Protein AF-0000000080729603 (afdb_homodimer)

InterPro domains:
  IPR004045 Glutathione S-transferase, N-terminal [PF13417] (8-69)
  IPR036249 Thioredoxin-like superfamily [SSF52833] (5-101)
  IPR036282 Glutathione S-transferase, C-terminal domain superfamily [SSF47616] (140-220)
  IPR058268 Domain of unknown function DUF7962 [PF25907] (112-226)

Radius of gyration: 26.07 Å; Cα contacts (8 Å, |Δi|>4): 1166; chains: 2; bounding box: 54×84×60 Å

pLDDT: mean 93.25, std 9.57, range [31.29, 98.9]

Secondary structure (DSSP, 8-state):
--S--EEEEE-TT-HHHHHHHHHHHHHT---EEEE--SSS--HHHHTTT-----S-EEEEBTEEEESHHHHHHHHHT---SSPPSS--SHHHHHHHHHHHHHHHHSSHHHHHHHTS-TT-HHHH-HHHHHHHHHHHTTSPPPPPHHHHHHHHHHHHHHHHHTTTTT--SSTT--SS--HHHHHHHHHHHHHHTSTTTS-TTTSSTTTSHHHHHHHHHHHHHHHHHHHHH-PPEE--HHHHHHHHHTSPBSS----B-TT-HHHHHHT--TT-EEEEEESSTTTT--EEEEEEEEETTEEEEEEE-SSTTPPEEEEEEESTTEEEEES--TT---/-----EEEEE-TT-HHHHHHHHHHHHHT---EEEE--SSS--HHHHTTT-----S-EEEEBTEEEESHHHHHHHHHT---SSPPSS--SHHHHHHHHHHHHHHHHSSHHHHHHHTS-TT-HHHH-HHHHHHHHHHHTTSPPPPPHHHHHHHHHHHHHHHHHTTTTT--SSTT--SS--HHHHHHHHHHHHHHTSTTTS-TTTSSTTTSHHHHHHHHHHHHHHHHHHHHH-PPEE--HHHHHHHHHTSPBSS----B-TT-HHHHHHT--TT-EEEEEESSTTTT--EEEEEEEEETTEEEEEEE-SSTTPPEEEEEEESTTEEEEES--TT---

Nearest PDB structures (foldseek):
  4kf9-assembly1_A-2  TM=8.074E-01  e=7.265E-20  Ralstonia solanacearum IPO1609
  3ic8-assembly2_B  TM=8.131E-01  e=1.518E-18  Pseudomonas syringae pv. tomato
  3ic8-assembly3_D  TM=8.535E-01  e=2.522E-17  Pseudomonas syringae pv. tomato
  3ic8-assembly2_A  TM=8.068E-01  e=1.893E-17  Pseudomonas syringae pv. tomato
  3ic8-assembly3_C  TM=8.231E-01  e=3.173E-17  Pseudomonas syringae pv. tomato

Organism: Metarhizium acridum (strain CQMa 102) (NCBI:txid655827)

Foldseek 3Di:
DDDQQKEKEEADLDLLSVLLVLQCLLLLPAHAYAYADPFDDGVLCLQQVAQQDDDIWMGRFLEIEDDSVVVLVCVQPDDDPGHAQQDPDPVRNVLLVVLLCCCPPVCLLLLLVQLADCPPPQNPDPRNVVRQCQQQPPPDDGDHNVVSLVVNLVLLVVCLCPQCVVPALESVNDPAHGSSLSSHCSSVLSQVPHPRSHDPVCDHCVNRVRSVSNSVSSVVSSVVSCVVSDDHHYDYSVVVLCSRQVGDDPDDFEAADCPDPVCVVQVDDQQFWKWKHFDGGSRVTIGIFTWGYDDDQKTKGWGFNDDPPTDIGIYIYGPVRMDMHTDDPDPNDD/DDDQQKEKEEADLDLLSVLLVLQCLLLLPAHAYAYADPFDDGVLCLQQVAQQDDDIWMGRFLEIEDDSVVVLVCVQPDDDPGHAQQDPDPVRNVLLVVLLCCCPPVCLLLLLVQLADCPPPQNPDPRNVVRVCQQQPPPDDGDHNVVSLVVNLVLLVVCLCPQCVVPALESVNDPAHGSSLSSHCSSVLSQVPHPRSHDPVCDDCVNRVRSVSNSVSSVVSSVVSCVVSDDHHYDYSVVSLCSRQVGDDPDDFEAADCPDPVCVVQVDDQQFWKWKHFDGGSRVTIGIFTWGYDDDQKTKGWGFNDDPPTDIGIYIYGPVRMDMHTDDPDPNDD

Solvent-accessible surface area (backbone atoms only — not comparable to full-atom values): 35857 Å² total; per-residue (Å²): 137,82,75,81,42,27,39,39,37,30,41,88,85,38,58,58,28,44,48,54,50,50,50,33,40,72,50,61,52,78,40,30,31,30,80,44,68,98,48,81,75,54,67,54,52,37,67,52,29,45,48,59,70,74,64,31,35,40,26,42,27,24,30,33,32,35,52,64,72,46,41,52,53,51,60,58,67,48,93,62,93,57,64,60,53,59,68,85,48,36,64,56,39,39,52,32,51,41,36,37,41,43,38,73,54,44,48,46,46,59,32,53,61,42,31,55,50,72,78,39,67,67,63,63,31,64,69,45,46,54,43,49,50,54,30,40,57,86,53,78,77,68,62,54,50,46,56,23,51,52,54,52,47,52,53,51,49,49,42,39,65,14,50,34,49,84,66,54,79,26,65,83,68,48,98,56,82,33,43,49,40,51,39,55,39,41,63,56,50,51,42,73,68,37,86,74,36,55,59,62,92,76,37,44,55,87,71,40,44,55,51,45,50,39,50,52,51,49,52,50,52,50,53,53,29,37,68,72,69,50,80,62,51,77,40,51,48,66,57,48,48,52,54,24,69,72,38,57,66,66,65,79,86,56,56,57,41,72,78,37,54,49,32,53,75,62,66,64,51,74,61,37,50,28,22,41,29,40,70,59,65,34,42,84,32,48,30,63,27,32,31,50,21,38,50,93,63,37,38,30,27,35,19,50,21,89,62,90,88,55,66,66,32,39,38,36,34,44,41,79,66,38,47,78,41,73,35,73,56,93,78,64,74,130,135,82,76,82,40,28,40,40,35,30,42,88,84,38,58,59,28,44,48,55,51,50,50,33,39,71,48,62,51,78,40,30,32,30,80,43,68,95,46,84,76,55,67,52,52,37,65,51,29,44,47,59,70,73,65,31,36,38,26,41,27,24,30,33,32,35,53,64,73,44,42,52,54,51,59,59,65,49,93,60,91,56,64,62,51,61,67,86,47,36,63,57,41,40,50,32,50,41,34,37,40,42,39,72,53,45,48,45,45,60,31,52,63,42,32,55,49,73,78,38,68,66,63,64,32,64,70,46,45,52,43,50,51,55,32,40,56,88,53,77,76,70,61,56,49,46,58,22,50,54,55,53,47,52,53,52,48,47,42,40,65,13,50,34,49,84,67,54,78,26,66,82,69,48,98,55,84,34,42,48,40,51,40,56,40,42,62,56,51,52,43,74,66,37,87,74,36,54,57,62,92,75,37,43,54,86,72,40,43,56,51,46,52,37,50,50,51,49,52,49,52,52,51,54,29,38,68,72,70,50,79,62,50,77,43,52,47,67,54,47,49,51,56,26,70,71,37,58,65,66,66,80,88,55,56,56,41,71,80,38,53,51,32,53,75,62,66,63,49,73,64,38,49,27,23,43,29,39,69,58,64,33,41,84,31,49,30,61,27,33,32,51,22,38,49,93,63,36,36,30,26,36,19,51,20,88,62,89,87,55,65,66,31,39,38,37,33,44,42,78,66,37,46,79,40,75,35,74,55,95,79,64,76,131

Structure (mmCIF, N/CA/C/O backbone):
data_AF-0000000080729603-model_v1
#
loop_
_entity.id
_entity.type
_entity.pdbx_description
1 polymer 'GST N-terminal domain-containing protein'
#
loop_
_atom_site.group_PDB
_atom_site.id
_atom_site.type_symbol
_atom_site.label_atom_id
_atom_site.label_alt_id
_atom_site.label_comp_id
_atom_site.label_asym_id
_atom_site.label_entity_id
_atom_site.label_seq_id
_atom_site.pdbx_PDB_ins_code
_atom_site.Cartn_x
_atom_site.Cartn_y
_atom_site.Cartn_z
_atom_site.occupancy
_atom_site.B_iso_or_equiv
_atom_site.auth_seq_id
_atom_site.auth_comp_id
_atom_site.auth_asym_id
_atom_site.auth_atom_id
_atom_site.pdbx_PDB_model_num
ATOM 1 N N . MET A 1 1 ? 1.158 27.323 30.152 1 31.49 1 MET A N 1
ATOM 2 C CA . MET A 1 1 ? 1.109 26.627 28.869 1 31.49 1 MET A CA 1
ATOM 3 C C . MET A 1 1 ? 0.514 27.521 27.787 1 31.49 1 MET A C 1
ATOM 5 O O . MET A 1 1 ? -0.676 27.84 27.824 1 31.49 1 MET A O 1
ATOM 9 N N . ALA A 1 2 ? 1.178 28.352 27.154 1 41.44 2 ALA A N 1
ATOM 10 C CA . ALA A 1 2 ? 1.032 29.598 26.407 1 41.44 2 ALA A CA 1
ATOM 11 C C . ALA A 1 2 ? -0.016 29.458 25.306 1 41.44 2 ALA A C 1
ATOM 13 O O . ALA A 1 2 ? -0.44 28.346 24.982 1 41.44 2 ALA A O 1
ATOM 14 N N . SER A 1 3 ? -0.148 30.481 24.183 1 47.56 3 SER A N 1
ATOM 15 C CA . SER A 1 3 ? -0.899 31.017 23.052 1 47.56 3 SER A CA 1
ATOM 16 C C . SER A 1 3 ? -1.2 29.931 22.024 1 47.56 3 SER A C 1
ATOM 18 O O . SER A 1 3 ? -0.451 28.959 21.902 1 47.56 3 SER A O 1
ATOM 20 N N . GLU A 1 4 ? -2.523 29.686 21.801 1 61.17 4 GLU A N 1
ATOM 21 C CA . GLU A 1 4 ? -3.11 28.908 20.715 1 61.17 4 GLU A CA 1
ATOM 22 C C . GLU A 1 4 ? -2.237 28.959 19.464 1 61.17 4 GLU A C 1
ATOM 24 O O . GLU A 1 4 ? -2.506 29.734 18.544 1 61.17 4 GLU A O 1
ATOM 29 N N . ASN A 1 5 ? -1.117 28.3 19.575 1 87.98 5 ASN A N 1
ATOM 30 C CA . ASN A 1 5 ? -0.114 28.392 18.519 1 87.98 5 ASN A CA 1
ATOM 31 C C . ASN A 1 5 ? -0.287 27.283 17.485 1 87.98 5 ASN A C 1
ATOM 33 O O . ASN A 1 5 ? 0.556 27.116 16.601 1 87.98 5 ASN A O 1
ATOM 37 N N . ILE A 1 6 ? -1.396 26.561 17.679 1 97.47 6 ILE A N 1
ATOM 38 C CA . ILE A 1 6 ? -1.694 25.498 16.725 1 97.47 6 ILE A CA 1
ATOM 39 C C . ILE A 1 6 ? -3.014 25.796 16.017 1 97.47 6 ILE A C 1
ATOM 41 O O . ILE A 1 6 ? -4.044 25.991 16.666 1 97.47 6 ILE A O 1
ATOM 45 N N . ILE A 1 7 ? -2.998 25.93 14.732 1 98.43 7 ILE A N 1
ATOM 46 C CA . ILE A 1 7 ? -4.186 26.218 13.936 1 98.43 7 ILE A CA 1
ATOM 47 C C . ILE A 1 7 ? -4.376 25.131 12.88 1 98.43 7 ILE A C 1
ATOM 49 O O . ILE A 1 7 ? -3.455 24.832 12.116 1 98.43 7 ILE A O 1
ATOM 53 N N . LEU A 1 8 ? -5.508 24.528 12.867 1 98.49 8 LEU A N 1
ATOM 54 C CA . LEU A 1 8 ? -5.872 23.497 11.901 1 98.49 8 LEU A CA 1
ATOM 55 C C . LEU A 1 8 ? -6.816 24.053 10.841 1 98.49 8 LEU A C 1
ATOM 57 O O . LEU A 1 8 ? -7.935 24.466 11.155 1 98.49 8 LEU A O 1
ATOM 61 N N . TYR A 1 9 ? -6.386 24.181 9.567 1 98.76 9 TYR A N 1
ATOM 62 C CA . TYR A 1 9 ? -7.227 24.532 8.429 1 98.76 9 TYR A CA 1
ATOM 63 C C . TYR A 1 9 ? -7.956 23.306 7.89 1 98.76 9 TYR A C 1
ATOM 65 O O . TYR A 1 9 ? -7.324 22.354 7.427 1 98.76 9 TYR A O 1
ATOM 73 N N . HIS A 1 10 ? -9.285 23.293 7.973 1 98.3 10 HIS A N 1
ATOM 74 C CA . HIS A 1 10 ? -9.998 22.108 7.509 1 98.3 10 HIS A CA 1
ATOM 75 C C . HIS A 1 10 ? -11.485 22.394 7.329 1 98.3 10 HIS A C 1
ATOM 77 O O . HIS A 1 10 ? -11.933 23.524 7.535 1 98.3 10 HIS A O 1
ATOM 83 N N . TYR A 1 11 ? -12.228 21.439 6.787 1 95.43 11 TYR A N 1
ATOM 84 C CA . TYR A 1 11 ? -13.684 21.394 6.861 1 95.43 11 TYR A CA 1
ATOM 85 C C . TYR A 1 11 ? -14.156 20.117 7.546 1 95.43 11 TYR A C 1
ATOM 87 O O . TYR A 1 11 ? -13.471 19.092 7.503 1 95.43 11 TYR A O 1
ATOM 95 N N . SER A 1 12 ? -15.211 20.143 8.141 1 88.74 12 SER A N 1
ATOM 96 C CA . SER A 1 12 ? -15.596 19.207 9.192 1 88.74 12 SER A CA 1
ATOM 97 C C . SER A 1 12 ? -15.759 17.794 8.641 1 88.74 12 SER A C 1
ATOM 99 O O . SER A 1 12 ? -15.514 16.814 9.348 1 88.74 12 SER A O 1
ATOM 101 N N . TYR A 1 13 ? -16.176 17.603 7.45 1 89.6 13 TYR A N 1
ATOM 102 C CA . TYR A 1 13 ? -16.462 16.25 6.988 1 89.6 13 TYR A CA 1
ATOM 103 C C . TYR A 1 13 ? -15.289 15.685 6.196 1 89.6 13 TYR A C 1
ATOM 105 O O . TYR A 1 13 ? -15.412 14.639 5.553 1 89.6 13 TYR A O 1
ATOM 113 N N . SER A 1 14 ? -14.179 16.408 6.217 1 94.16 14 SER A N 1
ATOM 114 C CA . SER A 1 14 ? -12.966 15.855 5.624 1 94.16 14 SER A CA 1
ATOM 115 C C . SER A 1 14 ? -12.458 14.657 6.42 1 94.16 14 SER A C 1
ATOM 117 O O . SER A 1 14 ? -12.122 14.785 7.599 1 94.16 14 SER A O 1
ATOM 119 N N . PRO A 1 15 ? -12.349 13.505 5.796 1 95.4 15 PRO A N 1
ATOM 120 C CA . PRO A 1 15 ? -11.858 12.346 6.545 1 95.4 15 PRO A CA 1
ATOM 121 C C . PRO A 1 15 ? -10.4 12.494 6.972 1 95.4 15 PRO A C 1
ATOM 123 O O . PRO A 1 15 ? -10.028 12.07 8.069 1 95.4 15 PRO A O 1
ATOM 126 N N . TYR A 1 16 ? -9.585 13.15 6.142 1 97.41 16 TYR A N 1
ATOM 127 C CA . TYR A 1 16 ? -8.191 13.379 6.506 1 97.41 16 TYR A CA 1
ATOM 128 C C . TYR A 1 16 ? -8.085 14.365 7.664 1 97.41 16 TYR A C 1
ATOM 130 O O . T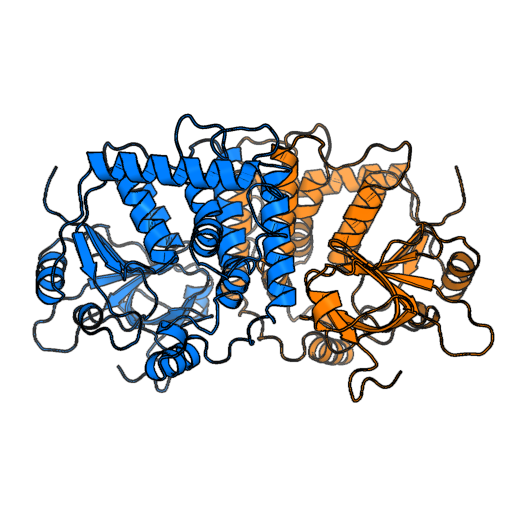YR A 1 16 ? -7.203 14.238 8.517 1 97.41 16 TYR A O 1
ATOM 138 N N . ALA A 1 17 ? -8.926 15.342 7.663 1 97.91 17 ALA A N 1
ATOM 139 C CA . ALA A 1 17 ? -8.909 16.318 8.749 1 97.91 17 ALA A CA 1
ATOM 140 C C . ALA A 1 17 ? -9.292 15.669 10.076 1 97.91 17 ALA A C 1
ATOM 142 O O . ALA A 1 17 ? -8.736 16.007 11.124 1 97.91 17 ALA A O 1
ATOM 143 N N . ARG A 1 18 ? -10.245 14.739 10.058 1 96.93 18 ARG A N 1
ATOM 144 C CA . ARG A 1 18 ? -10.666 14.046 11.271 1 96.93 18 ARG A CA 1
ATOM 145 C C . ARG A 1 18 ? -9.503 13.284 11.898 1 96.93 18 ARG A C 1
ATOM 147 O O . ARG A 1 18 ? -9.379 13.23 13.123 1 96.93 18 ARG A O 1
ATOM 154 N N . ARG A 1 19 ? -8.763 12.7 11.037 1 97.54 19 ARG A N 1
ATOM 155 C CA . ARG A 1 19 ? -7.582 11.959 11.47 1 97.54 19 ARG A CA 1
ATOM 156 C C . ARG A 1 19 ? -6.714 12.806 12.395 1 97.54 19 ARG A C 1
ATOM 158 O O . ARG A 1 19 ? -6.352 12.367 13.489 1 97.54 19 ARG A O 1
ATOM 165 N N . VAL A 1 20 ? -6.438 14.069 12.041 1 98.31 20 VAL A N 1
ATOM 166 C CA . VAL A 1 20 ? -5.57 14.965 12.797 1 98.31 20 VAL A CA 1
ATOM 167 C C . VAL A 1 20 ? -6.333 15.545 13.985 1 98.31 20 VAL A C 1
ATOM 169 O O . VAL A 1 20 ? -5.796 15.637 15.091 1 98.31 20 VAL A O 1
ATOM 172 N N . ALA A 1 21 ? -7.573 15.882 13.764 1 97.66 21 ALA A N 1
ATOM 173 C CA . ALA A 1 21 ? -8.397 16.42 14.843 1 97.66 21 ALA A CA 1
ATOM 174 C C . ALA A 1 21 ? -8.561 15.401 15.967 1 97.66 21 ALA A C 1
ATOM 176 O O . ALA A 1 21 ? -8.518 15.757 17.147 1 97.66 21 ALA A O 1
ATOM 177 N N . TRP A 1 22 ? -8.817 14.122 15.615 1 97.98 22 TRP A N 1
ATOM 178 C CA . TRP A 1 22 ? -8.929 13.067 16.617 1 97.98 22 TRP A CA 1
ATOM 179 C C . TRP A 1 22 ? -7.645 12.95 17.431 1 97.98 22 TRP A C 1
ATOM 181 O O . TRP A 1 22 ? -7.69 12.764 18.65 1 97.98 22 TRP A O 1
ATOM 191 N N . TYR A 1 23 ? -6.474 13.014 16.77 1 98.29 23 TYR A N 1
ATOM 192 C CA . TYR A 1 23 ? -5.205 12.94 17.485 1 98.29 23 TYR A CA 1
ATOM 193 C C . TYR A 1 23 ? -5.088 14.065 18.506 1 98.29 23 TYR A C 1
ATOM 195 O O . TYR A 1 23 ? -4.757 13.824 19.67 1 98.29 23 TYR A O 1
ATOM 203 N N . LEU A 1 24 ? -5.357 15.285 18.038 1 97.35 24 LEU A N 1
ATOM 204 C CA . LEU A 1 24 ? -5.27 16.448 18.915 1 97.35 24 LEU A CA 1
ATOM 205 C C . LEU A 1 24 ? -6.214 16.304 20.103 1 97.35 24 LEU A C 1
ATOM 207 O O . LEU A 1 24 ? -5.828 16.57 21.244 1 97.35 24 LEU A O 1
ATOM 211 N N . THR A 1 25 ? -7.391 15.839 19.827 1 97.09 25 THR A N 1
ATOM 212 C CA . THR A 1 25 ? -8.428 15.709 20.845 1 97.09 25 THR A CA 1
ATOM 213 C C . THR A 1 25 ? -8.061 14.626 21.855 1 97.09 25 THR A C 1
ATOM 215 O O . THR A 1 25 ? -8.118 14.853 23.065 1 97.09 25 THR A O 1
ATOM 218 N N . LEU A 1 26 ? -7.684 13.47 21.4 1 97.55 26 LEU A N 1
ATOM 219 C CA . LEU A 1 26 ? -7.365 12.351 22.279 1 97.55 26 LEU A CA 1
ATOM 220 C C . LEU A 1 26 ? -6.136 12.66 23.128 1 97.55 26 LEU A C 1
ATOM 222 O O . LEU A 1 26 ? -6.061 12.254 24.29 1 97.55 26 LEU A O 1
ATOM 226 N N . ARG A 1 27 ? -5.138 13.345 22.474 1 96.33 27 ARG A N 1
ATOM 227 C CA . ARG A 1 27 ? -3.921 13.683 23.204 1 96.33 27 ARG A CA 1
ATOM 228 C C . ARG A 1 27 ? -4.153 14.865 24.139 1 96.33 27 ARG A C 1
ATOM 230 O O . ARG A 1 27 ? -3.346 15.123 25.035 1 96.33 27 ARG A O 1
ATOM 237 N N . GLY A 1 28 ? -5.198 15.676 23.89 1 94.77 28 GLY A N 1
ATOM 238 C CA . GLY A 1 28 ? -5.557 16.811 24.725 1 94.77 28 GLY A CA 1
ATOM 239 C C . GLY A 1 28 ? -4.802 18.077 24.369 1 94.77 28 GLY A C 1
ATOM 240 O O . GLY A 1 28 ? -4.56 18.925 25.231 1 94.77 28 GLY A O 1
ATOM 241 N N . ILE A 1 29 ? -4.404 18.176 23.15 1 95.25 29 ILE A N 1
ATOM 242 C CA . ILE A 1 29 ? -3.663 19.349 22.699 1 95.25 29 ILE A CA 1
ATOM 243 C C . ILE A 1 29 ? -4.639 20.432 22.244 1 95.25 29 ILE A C 1
ATOM 245 O O . ILE A 1 29 ? -5.401 20.232 21.295 1 95.25 29 ILE A O 1
ATOM 249 N N . PRO A 1 30 ? -4.637 21.523 22.873 1 94.41 30 PRO A N 1
ATOM 250 C CA . PRO A 1 30 ? -5.509 22.611 22.424 1 94.41 30 PRO A CA 1
ATOM 251 C C . PRO A 1 30 ? -5.111 23.159 21.056 1 94.41 30 PRO A C 1
ATOM 253 O O . PRO A 1 30 ? -3.92 23.256 20.748 1 94.41 30 PRO A O 1
ATOM 256 N N . TYR A 1 31 ? -6.077 23.491 20.281 1 96.23 31 TYR A N 1
ATOM 257 C CA . TYR A 1 31 ? -5.838 24.083 18.969 1 96.23 31 TYR A CA 1
ATOM 258 C C . TYR A 1 31 ? -7.011 24.957 18.543 1 96.23 31 TYR A C 1
ATOM 260 O O . TYR A 1 31 ? -8.109 24.844 19.093 1 96.23 31 TYR A O 1
ATOM 268 N N . ALA A 1 32 ? -6.767 25.89 17.642 1 97.35 32 ALA A N 1
ATOM 269 C CA . ALA A 1 32 ? -7.82 26.626 16.947 1 97.35 32 ALA A CA 1
ATOM 270 C C . ALA A 1 32 ? -8.072 26.044 15.559 1 97.35 32 ALA A C 1
ATOM 272 O O . ALA A 1 32 ? -7.247 25.291 15.036 1 97.35 32 ALA A O 1
ATOM 273 N N . GLN A 1 33 ? -9.23 26.281 15.06 1 97.54 33 GLN A N 1
ATOM 274 C CA . GLN A 1 33 ? -9.546 25.8 13.719 1 97.54 33 GLN A CA 1
ATOM 275 C C . GLN A 1 33 ? -9.905 26.956 12.79 1 97.54 33 GLN A C 1
ATOM 277 O O . GLN A 1 33 ? -10.5 27.946 13.224 1 97.54 33 GLN A O 1
ATOM 282 N N . CYS A 1 34 ? -9.494 26.918 11.607 1 98.38 34 CYS A N 1
ATOM 283 C CA . CYS A 1 34 ? -9.897 27.804 10.52 1 98.38 34 CYS A CA 1
ATOM 284 C C . CYS A 1 34 ? -10.671 27.039 9.453 1 98.38 34 CYS A C 1
ATOM 286 O O . CYS A 1 34 ? -10.085 26.283 8.677 1 98.38 34 CYS A O 1
ATOM 288 N N . ALA A 1 35 ? -11.98 27.226 9.418 1 97.94 35 ALA A N 1
ATOM 289 C CA . ALA A 1 35 ? -12.859 26.499 8.505 1 97.94 35 ALA A CA 1
ATOM 290 C C . ALA A 1 35 ? -12.565 26.865 7.053 1 97.94 35 ALA A C 1
ATOM 292 O O . ALA A 1 35 ? -12.382 28.04 6.727 1 97.94 35 ALA A O 1
ATOM 293 N N . GLN A 1 36 ? -12.446 25.856 6.224 1 97.82 36 GLN A N 1
ATOM 294 C CA . GLN A 1 36 ? -12.175 26.018 4.799 1 97.82 36 GLN A CA 1
ATOM 295 C C . GLN A 1 36 ? -13.308 25.441 3.955 1 97.82 36 GLN A C 1
ATOM 297 O O . GLN A 1 36 ? -14.012 24.529 4.391 1 97.82 36 GLN A O 1
ATOM 302 N N . PRO A 1 37 ? -13.506 26.036 2.759 1 94.85 37 PRO A N 1
ATOM 303 C CA . PRO A 1 37 ? -14.415 25.354 1.835 1 94.85 37 PRO A CA 1
ATOM 304 C C . PRO A 1 37 ? -13.854 24.027 1.329 1 94.85 37 PRO A C 1
ATOM 306 O O . PRO A 1 37 ? -12.636 23.868 1.218 1 94.85 37 PRO A O 1
ATOM 309 N N . PRO A 1 38 ? -14.746 23.121 0.954 1 92.77 38 PRO A N 1
ATOM 310 C CA . PRO A 1 38 ? -14.286 21.835 0.423 1 92.77 38 PRO A CA 1
ATOM 311 C C . PRO A 1 38 ? -13.745 21.945 -1.001 1 92.77 38 PRO A C 1
ATOM 313 O O . PRO A 1 38 ? -13.091 21.02 -1.489 1 92.77 38 PRO A O 1
ATOM 316 N N . THR A 1 39 ? -14.033 23.06 -1.672 1 93.4 39 THR A N 1
ATOM 317 C CA . THR A 1 39 ? -13.59 23.29 -3.043 1 93.4 39 THR A CA 1
ATOM 318 C C . THR A 1 39 ? -12.662 24.499 -3.116 1 93.4 39 THR A C 1
ATOM 320 O O . THR A 1 39 ? -12.64 25.328 -2.204 1 93.4 39 THR A O 1
ATOM 323 N N . MET A 1 40 ? -11.864 24.504 -4.162 1 92.47 40 MET A N 1
ATOM 324 C CA . MET A 1 40 ? -11.062 25.69 -4.445 1 92.47 40 MET A CA 1
ATOM 325 C C . MET A 1 40 ? -11.936 26.825 -4.969 1 92.47 40 MET A C 1
ATOM 327 O O . MET A 1 40 ? -12.981 26.581 -5.574 1 92.47 40 MET A O 1
ATOM 331 N N . PRO A 1 41 ? -11.557 27.982 -4.696 1 93.96 41 PRO A N 1
ATOM 332 C CA . PRO A 1 41 ? -10.332 28.474 -4.061 1 93.96 41 PRO A CA 1
ATOM 333 C C . PRO A 1 41 ? -10.426 28.498 -2.537 1 93.96 41 PRO A C 1
ATOM 335 O O . PRO A 1 41 ? -11.52 28.373 -1.981 1 93.96 41 PRO A O 1
ATOM 338 N N . ARG A 1 42 ? -9.306 28.617 -1.898 1 95.17 42 ARG A N 1
ATOM 339 C CA . ARG A 1 42 ? -9.185 28.787 -0.454 1 95.17 42 ARG A CA 1
ATOM 340 C C . ARG A 1 42 ? -8.359 30.023 -0.115 1 95.17 42 ARG A C 1
ATOM 342 O O . ARG A 1 42 ? -7.174 29.914 0.21 1 95.17 42 ARG A O 1
ATOM 349 N N . PRO A 1 43 ? -9.035 31.102 -0.062 1 95.91 43 PRO A N 1
ATOM 350 C CA . PRO A 1 43 ? -8.336 32.374 0.141 1 95.91 43 PRO A CA 1
ATOM 351 C C . PRO A 1 43 ? -7.601 32.436 1.478 1 95.91 43 PRO A C 1
ATOM 353 O O . PRO A 1 43 ? -6.556 33.083 1.583 1 95.91 43 PRO A O 1
ATOM 356 N N . ASP A 1 44 ? -8.127 31.819 2.485 1 97.16 44 ASP A N 1
ATOM 357 C CA . ASP A 1 44 ? -7.496 31.835 3.802 1 97.16 44 ASP A CA 1
ATOM 358 C C . ASP A 1 44 ? -6.105 31.208 3.752 1 97.16 44 ASP A C 1
ATOM 360 O O . ASP A 1 44 ? -5.18 31.683 4.414 1 97.16 44 ASP A O 1
ATOM 364 N N . VAL A 1 45 ? -5.964 30.156 3.015 1 96.51 45 VAL A N 1
ATOM 365 C CA . VAL A 1 45 ? -4.678 29.48 2.87 1 96.51 45 VAL A CA 1
ATOM 366 C C . VAL A 1 45 ? -3.75 30.318 1.994 1 96.51 45 VAL A C 1
ATOM 368 O O . VAL A 1 45 ? -2.552 30.421 2.27 1 96.51 45 VAL A O 1
ATOM 371 N N . ALA A 1 46 ? -4.322 30.922 1.007 1 95 46 ALA A N 1
ATOM 372 C CA . ALA A 1 46 ? -3.57 31.757 0.074 1 95 46 ALA A CA 1
ATOM 373 C C . ALA A 1 46 ? -2.942 32.95 0.789 1 95 46 ALA A C 1
ATOM 375 O O . ALA A 1 46 ? -1.915 33.474 0.351 1 95 46 ALA A O 1
ATOM 376 N N . ARG A 1 47 ? -3.512 33.378 1.896 1 94.59 47 ARG A N 1
ATOM 377 C CA . ARG A 1 47 ? -2.978 34.479 2.691 1 94.59 47 ARG A CA 1
ATOM 378 C C . ARG A 1 47 ? -1.572 34.162 3.191 1 94.59 47 ARG A C 1
ATOM 380 O O . ARG A 1 47 ? -0.801 35.069 3.507 1 94.59 47 ARG A O 1
ATOM 387 N N . LEU A 1 48 ? -1.297 32.89 3.257 1 95.99 48 LEU A N 1
ATOM 388 C CA . LEU A 1 48 ? 0.016 32.461 3.727 1 95.99 48 LEU A CA 1
ATOM 389 C C . LEU A 1 48 ? 0.955 32.202 2.553 1 95.99 48 LEU A C 1
ATOM 391 O O . LEU A 1 48 ? 2.072 31.716 2.742 1 95.99 48 LEU A O 1
ATOM 395 N N . GLY A 1 49 ? 0.488 32.445 1.319 1 95.71 49 GLY A N 1
ATOM 396 C CA . GLY A 1 49 ? 1.284 32.196 0.128 1 95.71 49 GLY A CA 1
ATOM 397 C C . GLY A 1 49 ? 1.34 30.73 -0.256 1 95.71 49 GLY A C 1
ATOM 398 O O . GLY A 1 49 ? 2.293 30.288 -0.901 1 95.71 49 GLY A O 1
ATOM 399 N N . ILE A 1 50 ? 0.406 29.988 0.16 1 96.8 50 ILE A N 1
ATOM 400 C CA . ILE A 1 50 ? 0.399 28.55 -0.084 1 96.8 50 ILE A CA 1
ATOM 401 C C . ILE A 1 50 ? -0.654 28.21 -1.136 1 96.8 50 ILE A C 1
ATOM 403 O O . ILE A 1 50 ? -1.821 28.585 -1 1 96.8 50 ILE A O 1
ATOM 407 N N . GLY A 1 51 ? -0.202 27.524 -2.209 1 94.36 51 GLY A N 1
ATOM 408 C CA . GLY A 1 51 ? -1.076 27.097 -3.289 1 94.36 51 GLY A CA 1
ATOM 409 C C . GLY A 1 51 ? -1.532 25.657 -3.155 1 94.36 51 GLY A C 1
ATOM 410 O O . GLY A 1 51 ? -2.477 25.234 -3.825 1 94.36 51 GLY A O 1
ATOM 411 N N . TYR A 1 52 ? -0.894 24.91 -2.314 1 95 52 TYR A N 1
ATOM 412 C CA . TYR A 1 52 ? -1.257 23.535 -1.99 1 95 52 TYR A CA 1
ATOM 413 C C . TYR A 1 52 ? -2.752 23.415 -1.719 1 95 52 TYR A C 1
ATOM 415 O O . TYR A 1 52 ? -3.33 24.245 -1.013 1 95 52 TYR A O 1
ATOM 423 N N . ARG A 1 53 ? -3.402 22.396 -2.238 1 95.18 53 ARG A N 1
ATOM 424 C CA . ARG A 1 53 ? -4.859 22.447 -2.181 1 95.18 53 ARG A CA 1
ATOM 425 C C . ARG A 1 53 ? -5.409 21.374 -1.248 1 95.18 53 ARG A C 1
ATOM 427 O O . ARG A 1 53 ? -6.596 21.381 -0.916 1 95.18 53 ARG A O 1
ATOM 434 N N . ARG A 1 54 ? -4.581 20.402 -0.833 1 96.08 54 ARG A N 1
ATOM 435 C CA . ARG A 1 54 ? -5.113 19.346 0.022 1 96.08 54 ARG A CA 1
ATOM 436 C C . ARG A 1 54 ? -5.352 19.856 1.439 1 96.08 54 ARG A C 1
ATOM 438 O O . ARG A 1 54 ? -4.717 20.82 1.873 1 96.08 54 ARG A O 1
ATOM 445 N N . ILE A 1 55 ? -6.257 19.297 2.094 1 96.09 55 ILE A N 1
ATOM 446 C CA . ILE A 1 55 ? -6.615 19.567 3.482 1 96.09 55 ILE A CA 1
ATOM 447 C C . ILE A 1 55 ? -6.473 18.291 4.309 1 96.09 55 ILE A C 1
ATOM 449 O O . ILE A 1 55 ? -6.666 17.186 3.795 1 96.09 55 ILE A O 1
ATOM 453 N N . PRO A 1 56 ? -6.076 18.307 5.541 1 98.24 56 PRO A N 1
ATOM 454 C CA . PRO A 1 56 ? -5.896 19.497 6.377 1 98.24 56 PRO A CA 1
ATOM 455 C C . PRO A 1 56 ? -4.503 20.107 6.244 1 98.24 56 PRO A C 1
ATOM 457 O O . PRO A 1 56 ? -3.59 19.462 5.72 1 98.24 56 PRO A O 1
ATOM 460 N N . ILE A 1 57 ? -4.414 21.33 6.598 1 98.67 57 ILE A N 1
ATOM 461 C CA . ILE A 1 57 ? -3.153 22.034 6.806 1 98.67 57 ILE A CA 1
ATOM 462 C C . ILE A 1 57 ? -3.011 22.413 8.279 1 98.67 57 ILE A C 1
ATOM 464 O O . ILE A 1 57 ? -3.962 22.899 8.896 1 98.67 57 ILE A O 1
ATOM 468 N N . LEU A 1 58 ? -1.849 22.164 8.853 1 98.76 58 LEU A N 1
ATOM 469 C CA . LEU A 1 58 ? -1.615 22.389 10.275 1 98.76 58 LEU A CA 1
ATOM 470 C C . LEU A 1 58 ? -0.499 23.406 10.488 1 98.76 58 LEU A C 1
ATOM 472 O O . LEU A 1 58 ? 0.593 23.261 9.934 1 98.76 58 LEU A O 1
ATOM 476 N N . SER A 1 59 ? -0.799 24.415 11.236 1 98.45 59 SER A N 1
ATOM 477 C CA . SER A 1 59 ? 0.245 25.36 11.616 1 98.45 59 SER A CA 1
ATOM 478 C C . SER A 1 59 ? 0.598 25.229 13.094 1 98.45 59 SER A C 1
ATOM 480 O O . SER A 1 59 ? -0.29 25.142 13.945 1 98.45 59 SER A O 1
ATOM 482 N N . ILE A 1 60 ? 1.811 25.118 13.457 1 98.02 60 ILE A N 1
ATOM 483 C CA . ILE A 1 60 ? 2.371 25.319 14.789 1 98.02 60 ILE A CA 1
ATOM 484 C C . ILE A 1 60 ? 3.325 26.512 14.773 1 98.02 60 ILE A C 1
ATOM 486 O O . ILE A 1 60 ? 4.428 26.425 14.229 1 98.02 60 ILE A O 1
ATOM 490 N N . GLY A 1 61 ? 2.809 27.581 15.339 1 96.73 61 GLY A N 1
ATOM 491 C CA . GLY A 1 61 ? 3.508 28.832 15.092 1 96.73 61 GLY A CA 1
ATOM 492 C C . GLY A 1 61 ? 3.565 29.204 13.623 1 96.73 61 GLY A C 1
ATOM 493 O O . GLY A 1 61 ? 2.547 29.173 12.929 1 96.73 61 GLY A O 1
ATOM 494 N N . ARG A 1 62 ? 4.75 29.613 13.205 1 96.78 62 ARG A N 1
ATOM 495 C CA . ARG A 1 62 ? 4.905 30.1 11.838 1 96.78 62 ARG A CA 1
ATOM 496 C C . ARG A 1 62 ? 5.34 28.977 10.902 1 96.78 62 ARG A C 1
ATOM 498 O O . ARG A 1 62 ? 5.616 29.215 9.725 1 96.78 62 ARG A O 1
ATOM 505 N N . ASP A 1 63 ? 5.453 27.723 11.406 1 98.13 63 ASP A N 1
ATOM 506 C CA . ASP A 1 63 ? 5.67 26.531 10.592 1 98.13 63 ASP A CA 1
ATOM 507 C C . ASP A 1 63 ? 4.343 25.885 10.2 1 98.13 63 ASP A C 1
ATOM 509 O O . ASP A 1 63 ? 3.513 25.588 11.062 1 98.13 63 ASP A O 1
ATOM 513 N N . VAL A 1 64 ? 4.187 25.684 8.892 1 98.58 64 VAL A N 1
ATOM 514 C CA . VAL A 1 64 ? 2.974 25.099 8.33 1 98.58 64 VAL A CA 1
ATOM 515 C C . VAL A 1 64 ? 3.277 23.705 7.786 1 98.58 64 VAL A C 1
ATOM 517 O O . VAL A 1 64 ? 4.177 23.536 6.96 1 98.58 64 VAL A O 1
ATOM 520 N N . TYR A 1 65 ? 2.556 22.729 8.236 1 98.7 65 TYR A N 1
ATOM 521 C CA . TYR A 1 65 ? 2.808 21.337 7.881 1 98.7 65 TYR A CA 1
ATOM 522 C C . TYR A 1 65 ? 1.738 20.815 6.93 1 98.7 65 TYR A C 1
ATOM 524 O O . TYR A 1 65 ? 0.543 20.904 7.22 1 98.7 65 TYR A O 1
ATOM 532 N N . LEU A 1 66 ? 2.226 20.273 5.828 1 98.41 66 LEU A N 1
ATOM 533 C CA . LEU A 1 66 ? 1.335 19.67 4.842 1 98.41 66 LEU A CA 1
ATOM 534 C C . LEU A 1 66 ? 1.242 18.161 5.043 1 98.41 66 LEU A C 1
ATOM 536 O O . LEU A 1 66 ? 2.152 17.549 5.609 1 98.41 66 LEU A O 1
ATOM 540 N N . ASP A 1 67 ? 0.1 17.555 4.616 1 97.92 67 ASP A N 1
ATOM 541 C CA . ASP A 1 67 ? -0.102 16.111 4.55 1 97.92 67 ASP A CA 1
ATOM 542 C C . ASP A 1 67 ? -0.183 15.503 5.948 1 97.92 67 ASP A C 1
ATOM 544 O O . ASP A 1 67 ? 0.692 15.736 6.784 1 97.92 67 ASP A O 1
ATOM 548 N N . THR A 1 68 ? -1.159 14.692 6.206 1 98.23 68 THR A N 1
ATOM 549 C CA . THR A 1 68 ? -1.444 14.189 7.545 1 98.23 68 THR A CA 1
ATOM 550 C C . THR A 1 68 ? -0.335 13.252 8.018 1 98.23 68 THR A C 1
ATOM 552 O O . THR A 1 68 ? -0.104 13.113 9.22 1 98.23 68 THR A O 1
ATOM 555 N N . ARG A 1 69 ? 0.391 12.598 7.159 1 96.04 69 ARG A N 1
ATOM 556 C CA . ARG A 1 69 ? 1.495 11.727 7.548 1 96.04 69 ARG A CA 1
ATOM 557 C C . ARG A 1 69 ? 2.562 12.503 8.313 1 96.04 69 ARG A C 1
ATOM 559 O O . ARG A 1 69 ? 3.007 12.071 9.378 1 96.04 69 ARG A O 1
ATOM 566 N N . LEU A 1 70 ? 2.917 13.653 7.718 1 97.93 70 LEU A N 1
ATOM 567 C CA . LEU A 1 70 ? 3.921 14.488 8.37 1 97.93 70 LEU A CA 1
ATOM 568 C C . LEU A 1 70 ? 3.343 15.167 9.607 1 97.93 70 LEU A C 1
ATOM 570 O O . LEU A 1 70 ? 4.02 15.283 10.631 1 97.93 70 LEU A O 1
ATOM 574 N N . GLN A 1 71 ? 2.098 15.607 9.543 1 98.49 71 GLN A N 1
ATOM 575 C CA . GLN A 1 71 ? 1.456 16.291 10.661 1 98.49 71 GLN A CA 1
ATOM 576 C C . GLN A 1 71 ? 1.452 15.416 11.912 1 98.49 71 GLN A C 1
ATOM 578 O O . GLN A 1 71 ? 1.787 15.882 13.003 1 98.49 71 GLN A O 1
ATOM 583 N N . LEU A 1 72 ? 1.14 14.178 11.764 1 98.3 72 LEU A N 1
ATOM 584 C CA . LEU A 1 72 ? 1.072 13.281 12.913 1 98.3 72 LEU A CA 1
ATOM 585 C C . LEU A 1 72 ? 2.465 13.005 13.469 1 98.3 72 LEU A C 1
ATOM 587 O O . LEU A 1 72 ? 2.638 12.876 14.684 1 98.3 72 LEU A O 1
ATOM 591 N N . ILE A 1 73 ? 3.457 12.888 12.57 1 96.86 73 ILE A N 1
ATOM 592 C CA . ILE A 1 73 ? 4.831 12.708 13.028 1 96.86 73 ILE A CA 1
ATOM 593 C C . ILE A 1 73 ? 5.259 13.913 13.862 1 96.86 73 ILE A C 1
ATOM 595 O O . ILE A 1 73 ? 5.848 13.756 14.935 1 96.86 73 ILE A O 1
ATOM 599 N N . LYS A 1 74 ? 4.948 15.107 13.37 1 97.23 74 LYS A N 1
ATOM 600 C CA . LYS A 1 74 ? 5.32 16.335 14.065 1 97.23 74 LYS A CA 1
ATOM 601 C C . LYS A 1 74 ? 4.595 16.451 15.403 1 97.23 74 LYS A C 1
ATOM 603 O O . LYS A 1 74 ? 5.197 16.828 16.411 1 97.23 74 LYS A O 1
ATOM 608 N N . LEU A 1 75 ? 3.346 16.093 15.433 1 97.54 75 LEU A N 1
ATOM 609 C CA . LEU A 1 75 ? 2.574 16.149 16.67 1 97.54 75 LEU A CA 1
ATOM 610 C C . LEU A 1 75 ? 3.09 15.13 17.68 1 97.54 75 LEU A C 1
ATOM 612 O O . LEU A 1 75 ? 3.149 15.413 18.879 1 97.54 75 LEU A O 1
ATOM 616 N N . GLU A 1 76 ? 3.458 13.951 17.232 1 96.75 76 GLU A N 1
ATOM 617 C CA . GLU A 1 76 ? 4.032 12.93 18.104 1 96.75 76 GLU A CA 1
ATOM 618 C C . GLU A 1 76 ? 5.33 13.415 18.742 1 96.75 76 GLU A C 1
ATOM 620 O O . GLU A 1 76 ? 5.628 13.077 19.89 1 96.75 76 GLU A O 1
ATOM 625 N N . ASN A 1 77 ? 6.041 14.213 18.008 1 94.53 77 ASN A N 1
ATOM 626 C CA . ASN A 1 77 ? 7.369 14.609 18.465 1 94.53 77 ASN A CA 1
ATOM 627 C C . ASN A 1 77 ? 7.344 15.976 19.142 1 94.53 77 ASN A C 1
ATOM 629 O O . ASN A 1 77 ? 8.388 16.495 19.541 1 94.53 77 ASN A O 1
ATOM 633 N N . MET A 1 78 ? 6.196 16.538 19.207 1 93.84 78 MET A N 1
ATOM 634 C CA . MET A 1 78 ? 6.062 17.85 19.833 1 93.84 78 MET A CA 1
ATOM 635 C C . MET A 1 78 ? 6.447 17.791 21.308 1 93.84 78 MET A C 1
ATOM 637 O O . MET A 1 78 ? 6.09 16.843 22.009 1 93.84 78 MET A O 1
ATOM 641 N N . ASP A 1 79 ? 7.169 18.78 21.732 1 89.66 79 ASP A N 1
ATOM 642 C CA . ASP A 1 79 ? 7.601 18.863 23.123 1 89.66 79 ASP A CA 1
ATOM 643 C C . ASP A 1 79 ? 6.465 19.342 24.024 1 89.66 79 ASP A C 1
ATOM 645 O O . ASP A 1 79 ? 6.201 20.543 24.113 1 89.66 79 ASP A O 1
ATOM 649 N N . THR A 1 80 ? 5.771 18.453 24.602 1 88.98 80 THR A N 1
ATOM 650 C CA . THR A 1 80 ? 4.701 18.725 25.556 1 88.98 80 THR A CA 1
ATOM 651 C C . THR A 1 80 ? 4.68 17.67 26.658 1 88.98 80 THR A C 1
ATOM 653 O O . THR A 1 80 ? 5.268 16.596 26.509 1 88.98 80 THR A O 1
ATOM 656 N N . CYS A 1 81 ? 4.061 17.969 27.738 1 89.65 81 CYS A N 1
ATOM 657 C CA . CYS A 1 81 ? 3.988 17.049 28.867 1 89.65 81 CYS A CA 1
ATOM 658 C C . CYS A 1 81 ? 2.91 15.995 28.644 1 89.65 81 CYS A C 1
ATOM 660 O O . CYS A 1 81 ? 2.833 15.013 29.384 1 89.65 81 CYS A O 1
ATOM 662 N N . LEU A 1 82 ? 2.145 16.186 27.623 1 91.6 82 LEU A N 1
ATOM 663 C CA . LEU A 1 82 ? 1.077 15.243 27.308 1 91.6 82 LEU A CA 1
ATOM 664 C C . LEU A 1 82 ? 1.638 13.984 26.654 1 91.6 82 LEU A C 1
ATOM 666 O O . LEU A 1 82 ? 2.461 14.069 25.74 1 91.6 82 LEU A O 1
ATOM 670 N N . PRO A 1 83 ? 1.237 12.929 27.149 1 92.86 83 PRO A N 1
ATOM 671 C CA . PRO A 1 83 ? 1.787 11.694 26.586 1 92.86 83 PRO A CA 1
ATOM 672 C C . PRO A 1 83 ? 1.415 11.498 25.118 1 92.86 83 PRO A C 1
ATOM 674 O O . PRO A 1 83 ? 0.282 11.785 24.721 1 92.86 83 PRO A O 1
ATOM 677 N N . ARG A 1 84 ? 2.355 11.01 24.351 1 95.41 84 ARG A N 1
ATOM 678 C CA . ARG A 1 84 ? 2.081 10.671 22.958 1 95.41 84 ARG A CA 1
ATOM 679 C C . ARG A 1 84 ? 1.061 9.541 22.86 1 95.41 84 ARG A C 1
ATOM 681 O O . ARG A 1 84 ? 0.903 8.757 23.798 1 95.41 84 ARG A O 1
ATOM 688 N N . LEU A 1 85 ? 0.447 9.499 21.761 1 97.84 85 LEU A N 1
ATOM 689 C CA . LEU A 1 85 ? -0.52 8.431 21.538 1 97.84 85 LEU A CA 1
ATOM 690 C C . LEU A 1 85 ? 0.149 7.217 20.901 1 97.84 85 LEU A C 1
ATOM 692 O O . LEU A 1 85 ? -0.385 6.106 20.961 1 97.84 85 LEU A O 1
ATOM 696 N N . GLY A 1 86 ? 1.271 7.487 20.259 1 96.81 86 GLY A N 1
ATOM 697 C CA . GLY A 1 86 ? 2.014 6.406 19.632 1 96.81 86 GLY A CA 1
ATOM 698 C C . GLY A 1 86 ? 2.727 5.513 20.63 1 96.81 86 GLY A C 1
ATOM 699 O O . GLY A 1 86 ? 3.019 5.936 21.751 1 96.81 86 GLY A O 1
ATOM 700 N N . THR A 1 87 ? 3.039 4.357 20.221 1 94.94 87 THR A N 1
ATOM 701 C CA . THR A 1 87 ? 3.706 3.374 21.067 1 94.94 87 THR A CA 1
ATOM 702 C C . THR A 1 87 ? 5.221 3.536 20.994 1 94.94 87 THR A C 1
ATOM 704 O O . THR A 1 87 ? 5.742 4.125 20.045 1 94.94 87 THR A O 1
ATOM 707 N N . SER A 1 88 ? 5.886 3.118 22.055 1 92.02 88 SER A N 1
ATOM 708 C CA . SER A 1 88 ? 7.346 3.112 22.063 1 92.02 88 SER A CA 1
ATOM 709 C C . SER A 1 88 ? 7.895 1.725 21.748 1 92.02 88 SER A C 1
ATOM 711 O O . SER A 1 88 ? 9.099 1.56 21.541 1 92.02 88 SER A O 1
ATOM 713 N N . GLN A 1 89 ? 7.041 0.749 21.702 1 94.2 89 GLN A N 1
ATOM 714 C CA . GLN A 1 89 ? 7.473 -0.619 21.435 1 94.2 89 GLN A CA 1
ATOM 715 C C . GLN A 1 89 ? 7.738 -0.831 19.947 1 94.2 89 GLN A C 1
ATOM 717 O O . GLN A 1 89 ? 6.862 -0.588 19.114 1 94.2 89 GLN A O 1
ATOM 722 N N . PRO A 1 90 ? 8.855 -1.351 19.653 1 93.99 90 PRO A N 1
ATOM 723 C CA . PRO A 1 90 ? 9.272 -1.436 18.252 1 93.99 90 PRO A CA 1
ATOM 724 C C . PRO A 1 90 ? 8.288 -2.224 17.39 1 93.99 90 PRO A C 1
ATOM 726 O O . PRO A 1 90 ? 7.906 -1.769 16.309 1 93.99 90 PRO A O 1
ATOM 729 N N . ASP A 1 91 ? 7.806 -3.407 17.855 1 94.41 91 ASP A N 1
ATOM 730 C CA . ASP A 1 91 ? 6.86 -4.216 17.093 1 94.41 91 ASP A CA 1
ATOM 731 C C . ASP A 1 91 ? 5.566 -3.447 16.832 1 94.41 91 ASP A C 1
ATOM 733 O O . ASP A 1 91 ? 5.022 -3.496 15.727 1 94.41 91 ASP A O 1
ATOM 737 N N . GLN A 1 92 ? 5.163 -2.782 17.861 1 96.13 92 GLN A N 1
ATOM 738 C CA . GLN A 1 92 ? 3.911 -2.038 17.763 1 96.13 92 GLN A CA 1
ATOM 739 C C . GLN A 1 92 ? 4.064 -0.82 16.857 1 96.13 92 GLN A C 1
ATOM 741 O O . GLN A 1 92 ? 3.131 -0.452 16.14 1 96.13 92 GLN A O 1
ATOM 746 N N . ARG A 1 93 ? 5.243 -0.2 16.863 1 96.85 93 ARG A N 1
ATOM 747 C CA . ARG A 1 93 ? 5.51 0.914 15.959 1 96.85 93 ARG A CA 1
ATOM 748 C C . ARG A 1 93 ? 5.431 0.468 14.502 1 96.85 93 ARG A C 1
ATOM 750 O O . ARG A 1 93 ? 4.966 1.219 13.642 1 96.85 93 ARG A O 1
ATOM 757 N N . ALA A 1 94 ? 5.922 -0.753 14.267 1 97.89 94 ALA A N 1
ATOM 758 C CA . ALA A 1 94 ? 5.823 -1.299 12.916 1 97.89 94 ALA A CA 1
ATOM 759 C C . ALA A 1 94 ? 4.366 -1.409 12.475 1 97.89 94 ALA A C 1
ATOM 761 O O . ALA A 1 94 ? 4.019 -1.029 11.354 1 97.89 94 ALA A O 1
ATOM 762 N N . VAL A 1 95 ? 3.528 -1.901 13.357 1 98.08 95 VAL A N 1
ATOM 763 C CA . VAL A 1 95 ? 2.113 -2.076 13.046 1 98.08 95 VAL A CA 1
ATOM 764 C C . VAL A 1 95 ? 1.472 -0.719 12.767 1 98.08 95 VAL A C 1
ATOM 766 O O . VAL A 1 95 ? 0.716 -0.569 11.805 1 98.08 95 VAL A O 1
ATOM 769 N N . GLU A 1 96 ? 1.81 0.288 13.563 1 97.79 96 GLU A N 1
ATOM 770 C CA . GLU A 1 96 ? 1.303 1.642 13.359 1 97.79 96 GLU A CA 1
ATOM 771 C C . GLU A 1 96 ? 1.643 2.154 11.962 1 97.79 96 GLU A C 1
ATOM 773 O O . GLU A 1 96 ? 0.773 2.666 11.254 1 97.79 96 GLU A O 1
ATOM 778 N N . ARG A 1 97 ? 2.83 1.961 11.597 1 97.44 97 ARG A N 1
ATOM 779 C CA . ARG A 1 97 ? 3.309 2.47 10.317 1 97.44 97 ARG A CA 1
ATOM 780 C C . ARG A 1 97 ? 2.696 1.695 9.155 1 97.44 97 ARG A C 1
ATOM 782 O O . ARG A 1 97 ? 2.339 2.281 8.131 1 97.44 97 ARG A O 1
AT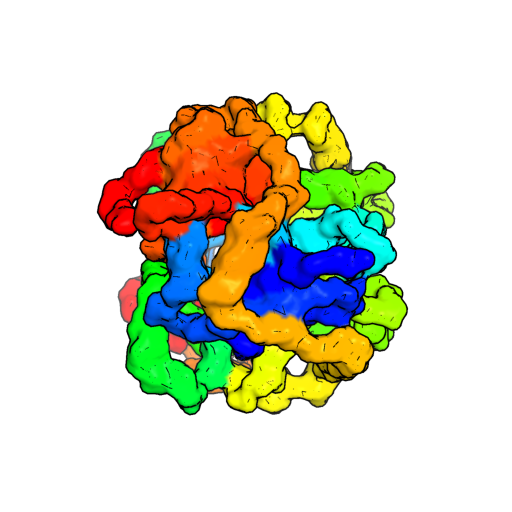OM 789 N N . LEU A 1 98 ? 2.611 0.417 9.349 1 98.51 98 LEU A N 1
ATOM 790 C CA . LEU A 1 98 ? 2.068 -0.431 8.294 1 98.51 98 LEU A CA 1
ATOM 791 C C . LEU A 1 98 ? 0.582 -0.16 8.089 1 98.51 98 LEU A C 1
ATOM 793 O O . LEU A 1 98 ? 0.091 -0.187 6.958 1 98.51 98 LEU A O 1
ATOM 797 N N . LEU A 1 99 ? -0.162 0.123 9.154 1 98.58 99 LEU A N 1
ATOM 798 C CA . LEU A 1 99 ? -1.57 0.49 9.04 1 98.58 99 LEU A CA 1
ATOM 799 C C . LEU A 1 99 ? -1.726 1.829 8.327 1 98.58 99 LEU A C 1
ATOM 801 O O . LEU A 1 99 ? -2.622 1.993 7.496 1 98.58 99 LEU A O 1
ATOM 805 N N . SER A 1 100 ? -0.837 2.762 8.676 1 97.85 100 SER A N 1
ATOM 806 C CA . SER A 1 100 ? -0.838 4.037 7.966 1 97.85 100 SER A CA 1
ATOM 807 C C . SER A 1 100 ? -0.643 3.835 6.467 1 97.85 100 SER A C 1
ATOM 809 O O . SER A 1 100 ? -1.357 4.431 5.657 1 97.85 100 SER A O 1
ATOM 811 N N . THR A 1 101 ? 0.287 3.003 6.117 1 97.98 101 THR A N 1
ATOM 812 C CA . THR A 1 101 ? 0.588 2.717 4.718 1 97.98 101 THR A CA 1
ATOM 813 C C . THR A 1 101 ? -0.599 2.04 4.037 1 97.98 101 THR A C 1
ATOM 815 O O . THR A 1 101 ? -0.954 2.387 2.909 1 97.98 101 THR A O 1
ATOM 818 N N . LEU A 1 102 ? -1.234 1.102 4.699 1 98.28 102 LEU A N 1
ATOM 819 C CA . LEU A 1 102 ? -2.397 0.408 4.157 1 98.28 102 LEU A CA 1
ATOM 820 C C . LEU A 1 102 ? -3.496 1.397 3.787 1 98.28 102 LEU A C 1
ATOM 822 O O . LEU A 1 102 ? -4.031 1.352 2.676 1 98.28 102 LEU A O 1
ATOM 826 N N . MET A 1 103 ? -3.742 2.33 4.667 1 98.19 103 MET A N 1
ATOM 827 C CA . MET A 1 103 ? -4.907 3.199 4.531 1 98.19 103 MET A CA 1
ATOM 828 C C . MET A 1 103 ? -4.627 4.335 3.553 1 98.19 103 MET A C 1
ATOM 830 O O . MET A 1 103 ? -5.518 4.759 2.816 1 98.19 103 MET A O 1
ATOM 834 N N . THR A 1 104 ? -3.338 4.76 3.451 1 96.21 104 THR A N 1
ATOM 835 C CA . THR A 1 104 ? -3.037 5.976 2.703 1 96.21 104 THR A CA 1
ATOM 836 C C . THR A 1 104 ? -2.415 5.638 1.351 1 96.21 104 THR A C 1
ATOM 838 O O . THR A 1 104 ? -2.649 6.337 0.362 1 96.21 104 THR A O 1
ATOM 841 N N . ASP A 1 105 ? -1.652 4.523 1.336 1 95.25 105 ASP A N 1
ATOM 842 C CA . ASP A 1 105 ? -0.811 4.305 0.164 1 95.25 105 ASP A CA 1
ATOM 843 C C . ASP A 1 105 ? -1.271 3.081 -0.624 1 95.25 105 ASP A C 1
ATOM 845 O O . ASP A 1 105 ? -0.961 2.946 -1.809 1 95.25 105 ASP A O 1
ATOM 849 N N . ALA A 1 106 ? -1.984 2.207 0.055 1 95.72 106 ALA A N 1
ATOM 850 C CA . ALA A 1 106 ? -2.249 0.919 -0.58 1 95.72 106 ALA A CA 1
ATOM 851 C C . ALA A 1 106 ? -3.661 0.871 -1.156 1 95.72 106 ALA A C 1
ATOM 853 O O . ALA A 1 106 ? -4.223 -0.21 -1.349 1 95.72 106 ALA A O 1
ATOM 854 N N . GLY A 1 107 ? -4.362 2.03 -1.359 1 92.26 107 GLY A N 1
ATOM 855 C CA . GLY A 1 107 ? -5.572 2.086 -2.165 1 92.26 107 GLY A CA 1
ATOM 856 C C . GLY A 1 107 ? -6.837 2.184 -1.334 1 92.26 107 GLY A C 1
ATOM 857 O O . GLY A 1 107 ? -7.907 2.501 -1.859 1 92.26 107 GLY A O 1
ATOM 858 N N . VAL A 1 108 ? -6.747 2.001 0.027 1 97.1 108 VAL A N 1
ATOM 859 C CA . VAL A 1 108 ? -7.94 1.885 0.86 1 97.1 108 VAL A CA 1
ATOM 860 C C . VAL A 1 108 ? -8.752 3.176 0.781 1 97.1 108 VAL A C 1
ATOM 862 O O . VAL A 1 108 ? -9.972 3.138 0.602 1 97.1 108 VAL A O 1
ATOM 865 N N . PHE A 1 109 ? -8.112 4.292 0.886 1 95.19 109 PHE A N 1
ATOM 866 C CA . PHE A 1 109 ? -8.861 5.541 0.814 1 95.19 109 PHE A CA 1
ATOM 867 C C . PHE A 1 109 ? -9.526 5.696 -0.548 1 95.19 109 PHE A C 1
ATOM 869 O O . PHE A 1 109 ? -10.664 6.161 -0.64 1 95.19 109 PHE A O 1
ATOM 876 N N . GLY A 1 110 ? -8.822 5.383 -1.606 1 92.81 110 GLY A N 1
ATOM 877 C CA . GLY A 1 110 ? -9.399 5.447 -2.939 1 92.81 110 GLY A CA 1
ATOM 878 C C . GLY A 1 110 ? -10.649 4.602 -3.09 1 92.81 110 GLY A C 1
ATOM 879 O O . GLY A 1 110 ? -11.641 5.048 -3.67 1 92.81 110 GLY A O 1
ATOM 880 N N . TRP A 1 111 ? -10.618 3.381 -2.579 1 96.37 111 TRP A N 1
ATOM 881 C CA . TRP A 1 111 ? -11.792 2.516 -2.614 1 96.37 111 TRP A CA 1
ATOM 882 C C . TRP A 1 111 ? -12.931 3.11 -1.793 1 96.37 111 TRP A C 1
ATOM 884 O O . TRP A 1 111 ? -14.084 3.113 -2.229 1 96.37 111 TRP A O 1
ATOM 894 N N . ALA A 1 112 ? -12.575 3.625 -0.651 1 96.2 112 ALA A N 1
ATOM 895 C CA . ALA A 1 112 ? -13.586 4.239 0.206 1 96.2 112 ALA A CA 1
ATOM 896 C C . ALA A 1 112 ? -14.256 5.418 -0.493 1 96.2 112 ALA A C 1
ATOM 898 O O . ALA A 1 112 ? -15.483 5.545 -0.473 1 96.2 112 ALA A O 1
ATOM 899 N N . ALA A 1 113 ? -13.495 6.277 -1.103 1 91.93 113 ALA A N 1
ATOM 900 C CA . ALA A 1 113 ? -14.016 7.449 -1.803 1 91.93 113 ALA A CA 1
ATOM 901 C C . ALA A 1 113 ? -14.944 7.039 -2.944 1 91.93 113 ALA A C 1
ATOM 903 O O . ALA A 1 113 ? -15.937 7.716 -3.219 1 91.93 113 ALA A O 1
ATOM 904 N N . SER A 1 114 ? -14.676 5.897 -3.561 1 93.06 114 SER A N 1
ATOM 905 C CA . SER A 1 114 ? -15.462 5.415 -4.692 1 93.06 114 SER A CA 1
ATOM 906 C C . SER A 1 114 ? -16.835 4.926 -4.243 1 93.06 114 SER A C 1
ATOM 908 O O . SER A 1 114 ? -17.73 4.73 -5.067 1 93.06 114 SER A O 1
ATOM 910 N N . LEU A 1 115 ? -16.989 4.729 -3.018 1 95.62 115 LEU A N 1
ATOM 911 C CA . LEU A 1 115 ? -18.224 4.138 -2.516 1 95.62 115 LEU A CA 1
ATOM 912 C C . LEU A 1 115 ? -19.191 5.218 -2.043 1 95.62 115 LEU A C 1
ATOM 914 O O . LEU A 1 115 ? -20.302 4.914 -1.603 1 95.62 115 LEU A O 1
ATOM 918 N N . LEU A 1 116 ? -18.801 6.466 -2.142 1 92.62 116 LEU A N 1
ATOM 919 C CA . LEU A 1 116 ? -19.704 7.549 -1.769 1 92.62 116 LEU A CA 1
ATOM 920 C C . LEU A 1 116 ? -20.95 7.546 -2.648 1 92.62 116 LEU A C 1
ATOM 922 O O . LEU A 1 116 ? -20.849 7.452 -3.873 1 92.62 116 LEU A O 1
ATOM 926 N N . PRO A 1 117 ? -22.077 7.636 -1.996 1 91.37 117 PRO A N 1
ATOM 927 C CA . PRO A 1 117 ? -23.315 7.663 -2.779 1 91.37 117 PRO A CA 1
ATOM 928 C C . PRO A 1 117 ? -23.388 8.858 -3.727 1 91.37 117 PRO A C 1
ATOM 930 O O . PRO A 1 117 ? -23.039 9.977 -3.343 1 91.37 117 PRO A O 1
ATOM 933 N N . SER A 1 118 ? -23.85 8.559 -4.887 1 85.27 118 SER A N 1
ATOM 934 C CA . SER A 1 118 ? -23.912 9.589 -5.92 1 85.27 118 SER A CA 1
ATOM 935 C C . SER A 1 118 ? -24.973 10.635 -5.595 1 85.27 118 SER A C 1
ATOM 937 O O . SER A 1 118 ? -24.958 11.735 -6.151 1 85.27 118 SER A O 1
ATOM 939 N N . ASP A 1 119 ? -25.806 10.259 -4.694 1 86.44 119 ASP A N 1
ATOM 940 C CA . ASP A 1 119 ? -26.929 11.149 -4.416 1 86.44 119 ASP A CA 1
ATOM 941 C C . ASP A 1 119 ? -26.62 12.073 -3.241 1 86.44 119 ASP A C 1
ATOM 943 O O . ASP A 1 119 ? -27.479 12.845 -2.808 1 86.44 119 ASP A O 1
ATOM 947 N N . LEU A 1 120 ? -25.391 11.988 -2.761 1 87.57 120 LEU A N 1
ATOM 948 C CA . LEU A 1 120 ? -24.99 12.977 -1.766 1 87.57 120 LEU A CA 1
ATOM 949 C C . LEU A 1 120 ? -25.076 14.389 -2.337 1 87.57 120 LEU A C 1
ATOM 951 O O . LEU A 1 120 ? -24.61 14.642 -3.45 1 87.57 120 LEU A O 1
ATOM 955 N N . PRO A 1 121 ? -25.672 15.256 -1.612 1 82.94 121 PRO A N 1
ATOM 956 C CA . PRO A 1 121 ? -25.878 16.611 -2.128 1 82.94 121 PRO A CA 1
ATOM 957 C C . PRO A 1 121 ? -24.583 17.263 -2.608 1 82.94 121 PRO A C 1
ATOM 959 O O . PRO A 1 121 ? -24.562 17.896 -3.667 1 82.94 121 PRO A O 1
ATOM 962 N N . LEU A 1 122 ? -23.604 17.053 -1.924 1 82.87 122 LEU A N 1
ATOM 963 C CA . LEU A 1 122 ? -22.318 17.644 -2.278 1 82.87 122 LEU A CA 1
ATOM 964 C C . LEU A 1 122 ? -21.835 17.126 -3.628 1 82.87 122 LEU A C 1
ATOM 966 O O . LEU A 1 122 ? -21.272 17.883 -4.423 1 82.87 122 LEU A O 1
ATOM 970 N N . LEU A 1 123 ? -22.092 15.906 -3.924 1 85.25 123 LEU A N 1
ATOM 971 C CA . LEU A 1 123 ? -21.602 15.283 -5.148 1 85.25 123 LEU A CA 1
ATOM 972 C C . LEU A 1 123 ? -22.453 15.693 -6.345 1 85.25 123 LEU A C 1
ATOM 974 O O . LEU A 1 123 ? -22.027 15.552 -7.493 1 85.25 123 LEU A O 1
ATOM 978 N N . LYS A 1 124 ? -23.615 16.207 -6.048 1 87.18 124 LYS A N 1
ATOM 979 C CA . LYS A 1 124 ? -24.507 16.643 -7.119 1 87.18 124 LYS A CA 1
ATOM 980 C C . LYS A 1 124 ? -24.236 18.095 -7.503 1 87.18 124 LYS A C 1
ATOM 982 O O . LYS A 1 124 ? -24.732 18.575 -8.524 1 87.18 124 LYS A O 1
ATOM 987 N N . ASN A 1 125 ? -23.468 18.693 -6.697 1 89.53 125 ASN A N 1
ATOM 988 C CA . ASN A 1 125 ? -23.113 20.082 -6.966 1 89.53 125 ASN A CA 1
ATOM 989 C C . ASN A 1 125 ? -22.12 20.193 -8.12 1 89.53 125 ASN A C 1
ATOM 991 O O . ASN A 1 125 ? -21.012 19.66 -8.045 1 89.53 125 ASN A O 1
ATOM 995 N N . PRO A 1 126 ? -22.488 20.89 -9.187 1 89.69 126 PRO A N 1
ATOM 996 C CA . PRO A 1 126 ? -21.613 20.987 -10.358 1 89.69 126 PRO A CA 1
ATOM 997 C C . PRO A 1 126 ? -20.256 21.605 -10.03 1 89.69 126 PRO A C 1
ATOM 999 O O . PRO A 1 126 ? -19.24 21.218 -10.613 1 89.69 126 PRO A O 1
ATOM 1002 N N . ALA A 1 127 ? -20.318 22.52 -9.197 1 89.37 127 ALA A N 1
ATOM 1003 C CA . ALA A 1 127 ? -19.061 23.152 -8.807 1 89.37 127 ALA A CA 1
ATOM 1004 C C . ALA A 1 127 ? -18.133 22.151 -8.123 1 89.37 127 ALA A C 1
ATOM 1006 O O . ALA A 1 127 ? -16.923 22.156 -8.358 1 89.37 127 ALA A O 1
ATOM 1007 N N . PHE A 1 128 ? -18.745 21.373 -7.412 1 89.35 128 PHE A N 1
ATOM 1008 C CA . PHE A 1 128 ? -17.971 20.345 -6.726 1 89.35 128 PHE A CA 1
ATOM 1009 C C . PHE A 1 128 ? -17.437 19.317 -7.717 1 89.35 128 PHE A C 1
ATOM 1011 O O . PHE A 1 128 ? -16.282 18.899 -7.623 1 89.35 128 PHE A O 1
ATOM 1018 N N . GLN A 1 129 ? -18.203 18.985 -8.573 1 88 129 GLN A N 1
ATOM 1019 C CA . GLN A 1 129 ? -17.803 18.015 -9.587 1 88 129 GLN A CA 1
ATOM 1020 C C . GLN A 1 129 ? -16.627 18.532 -10.41 1 88 129 GLN A C 1
ATOM 1022 O O . GLN A 1 129 ? -15.671 17.798 -10.667 1 88 129 GLN A O 1
ATOM 1027 N N . ARG A 1 130 ? -16.722 19.729 -10.766 1 89.78 130 ARG A N 1
ATOM 1028 C CA . ARG A 1 130 ? -15.641 20.332 -11.538 1 89.78 130 ARG A CA 1
ATOM 1029 C C . ARG A 1 130 ? -14.357 20.406 -10.718 1 89.78 130 ARG A C 1
ATOM 1031 O O . ARG A 1 130 ? -13.27 20.136 -11.232 1 89.78 130 ARG A O 1
ATOM 1038 N N . ASP A 1 131 ? -14.527 20.761 -9.514 1 91.57 131 ASP A N 1
ATOM 1039 C CA . ASP A 1 131 ? -13.387 20.857 -8.608 1 91.57 131 ASP A CA 1
ATOM 1040 C C . ASP A 1 131 ? -12.696 19.505 -8.449 1 91.57 131 ASP A C 1
ATOM 1042 O O . ASP A 1 131 ? -11.466 19.422 -8.487 1 91.57 131 ASP A O 1
ATOM 1046 N N . ARG A 1 132 ? -13.51 18.437 -8.314 1 87.73 132 ARG A N 1
ATOM 1047 C CA . ARG A 1 132 ? -12.97 17.098 -8.101 1 87.73 132 ARG A CA 1
ATOM 1048 C C . ARG A 1 132 ? -12.314 16.564 -9.369 1 87.73 132 ARG A C 1
ATOM 1050 O O . ARG A 1 132 ? -11.322 15.836 -9.302 1 87.73 132 ARG A O 1
ATOM 1057 N N . ALA A 1 133 ? -12.867 16.961 -10.454 1 85.51 133 ALA A N 1
ATOM 1058 C CA . ALA A 1 133 ? -12.238 16.586 -11.718 1 85.51 133 ALA A CA 1
ATOM 1059 C C . ALA A 1 133 ? -10.833 17.172 -11.825 1 85.51 133 ALA A C 1
ATOM 1061 O O . ALA A 1 133 ? -9.901 16.492 -12.263 1 85.51 133 ALA A O 1
ATOM 1062 N N . GLU A 1 134 ? -10.698 18.35 -11.407 1 85.64 134 GLU A N 1
ATOM 1063 C CA . GLU A 1 134 ? -9.385 18.988 -11.403 1 85.64 134 GLU A CA 1
ATOM 1064 C C . GLU A 1 134 ? -8.469 18.36 -10.356 1 85.64 134 GLU A C 1
ATOM 1066 O O . GLU A 1 134 ? -7.27 18.195 -10.591 1 85.64 134 GLU A O 1
ATOM 1071 N N . PHE A 1 135 ? -9.079 18.062 -9.293 1 87.3 135 PHE A N 1
ATOM 1072 C CA . PHE A 1 135 ? -8.347 17.508 -8.161 1 87.3 135 PHE A CA 1
ATOM 1073 C C . PHE A 1 135 ? -7.725 16.165 -8.523 1 87.3 135 PHE A C 1
ATOM 1075 O O . PHE A 1 135 ? -6.576 15.892 -8.169 1 87.3 135 PHE A O 1
ATOM 1082 N N . PHE A 1 136 ? -8.408 15.382 -9.184 1 84.5 136 PHE A N 1
ATOM 1083 C CA . PHE A 1 136 ? -7.927 14.049 -9.527 1 84.5 136 PHE A CA 1
ATOM 1084 C C . PHE A 1 136 ? -7.062 14.092 -10.781 1 84.5 136 PHE A C 1
ATOM 1086 O O . PHE A 1 136 ? -6.16 13.269 -10.948 1 84.5 136 PHE A O 1
ATOM 1093 N N . GLY A 1 137 ? -7.33 15.08 -11.62 1 76.35 137 GLY A N 1
ATOM 1094 C CA . GLY A 1 137 ? -6.494 15.272 -12.795 1 76.35 137 GLY A CA 1
ATOM 1095 C C . GLY A 1 137 ? -6.433 14.048 -13.69 1 76.35 137 GLY A C 1
ATOM 1096 O O . GLY A 1 137 ? -7.469 13.514 -14.091 1 76.35 137 GLY A O 1
ATOM 1097 N N . THR A 1 138 ? -5.194 13.556 -13.943 1 69.16 138 THR A N 1
ATOM 1098 C CA . THR A 1 138 ? -4.944 12.46 -14.873 1 69.16 138 THR A CA 1
ATOM 1099 C C . THR A 1 138 ? -4.911 11.123 -14.138 1 69.16 138 THR A C 1
ATOM 1101 O O . THR A 1 138 ? -4.485 10.111 -14.698 1 69.16 138 THR A O 1
ATOM 1104 N N . GLN A 1 139 ? -5.267 11.226 -12.927 1 72.5 139 GLN A N 1
ATOM 1105 C CA . GLN A 1 139 ? -5.276 9.972 -12.181 1 72.5 139 GLN A CA 1
ATOM 1106 C C . GLN A 1 139 ? -6.285 8.99 -12.77 1 72.5 139 GLN A C 1
ATOM 1108 O O . GLN A 1 139 ? -7.302 9.399 -13.333 1 72.5 139 GLN A O 1
ATOM 1113 N N . PRO A 1 140 ? -5.838 7.698 -12.637 1 69.98 140 PRO A N 1
ATOM 1114 C CA . PRO A 1 140 ? -6.801 6.718 -13.144 1 69.98 140 PRO A CA 1
ATOM 1115 C C . PRO A 1 140 ? -8.173 6.843 -12.486 1 69.98 140 PRO A C 1
ATOM 1117 O O . PRO A 1 140 ? -8.272 7.267 -11.331 1 69.98 140 PRO A O 1
ATOM 1120 N N . ARG A 1 141 ? -9.137 6.526 -13.251 1 73.34 141 ARG A N 1
ATOM 1121 C CA . ARG A 1 141 ? -10.5 6.54 -12.73 1 73.34 141 ARG A CA 1
ATOM 1122 C C . ARG A 1 141 ? -10.643 5.589 -11.547 1 73.34 141 ARG A C 1
ATOM 1124 O O . ARG A 1 141 ? -10.021 4.526 -11.519 1 73.34 141 ARG A O 1
ATOM 1131 N N . PRO A 1 142 ? -11.476 5.978 -10.703 1 78.82 142 PRO A N 1
ATOM 1132 C CA . PRO A 1 142 ? -11.725 5.102 -9.556 1 78.82 142 PRO A CA 1
ATOM 1133 C C . PRO A 1 142 ? -12.327 3.758 -9.96 1 78.82 142 PRO A C 1
ATOM 1135 O O . PRO A 1 142 ? -13.011 3.666 -10.982 1 78.82 142 PRO A O 1
ATOM 1138 N N . ASP A 1 143 ? -12.025 2.826 -9.202 1 86.63 143 ASP A N 1
ATOM 1139 C CA . ASP A 1 143 ? -12.641 1.52 -9.416 1 86.63 143 ASP A CA 1
ATOM 1140 C C . ASP A 1 143 ? -14.163 1.61 -9.338 1 86.63 143 ASP A C 1
ATOM 1142 O O . ASP A 1 143 ? -14.704 2.447 -8.612 1 86.63 143 ASP A O 1
ATOM 1146 N N . PRO A 1 144 ? -14.802 0.817 -10.172 1 92.51 144 PRO A N 1
ATOM 1147 C CA . PRO A 1 144 ? -16.257 0.758 -10.01 1 92.51 144 PRO A CA 1
ATOM 1148 C C . PRO A 1 144 ? -16.678 0.325 -8.608 1 92.51 144 PRO A C 1
ATOM 1150 O O . PRO A 1 144 ? -15.917 -0.353 -7.913 1 92.51 144 PRO A O 1
ATOM 1153 N N . LYS A 1 145 ? -17.836 0.65 -8.233 1 94.31 145 LYS A N 1
ATOM 1154 C CA . LYS A 1 145 ? -18.332 0.471 -6.872 1 94.31 145 LYS A CA 1
ATOM 1155 C C . LYS A 1 145 ? -18.296 -0.998 -6.461 1 94.31 145 LYS A C 1
ATOM 1157 O O . LYS A 1 145 ? -17.939 -1.322 -5.327 1 94.31 145 LYS A O 1
ATOM 1162 N N . HIS A 1 146 ? -18.642 -1.898 -7.349 1 94.67 146 HIS A N 1
ATOM 1163 C CA . HIS A 1 146 ? -18.705 -3.311 -6.995 1 94.67 146 HIS A CA 1
ATOM 1164 C C . HIS A 1 146 ? -17.316 -3.865 -6.693 1 94.67 146 HIS A C 1
ATOM 1166 O O . HIS A 1 146 ? -17.165 -4.737 -5.834 1 94.67 146 HIS A O 1
ATOM 1172 N N . VAL A 1 147 ? -16.307 -3.334 -7.352 1 95.34 147 VAL A N 1
ATOM 1173 C CA . VAL A 1 147 ? -14.928 -3.72 -7.076 1 95.34 147 VAL A CA 1
ATOM 1174 C C . VAL A 1 147 ? -14.472 -3.101 -5.757 1 95.34 147 VAL A C 1
ATOM 1176 O O . VAL A 1 147 ? -13.882 -3.782 -4.914 1 95.34 147 VAL A O 1
ATOM 1179 N N . ALA A 1 148 ? -14.785 -1.82 -5.58 1 96.44 148 ALA A N 1
ATOM 1180 C CA . ALA A 1 148 ? -14.409 -1.112 -4.359 1 96.44 148 ALA A CA 1
ATOM 1181 C C . ALA A 1 148 ? -15.011 -1.785 -3.128 1 96.44 148 ALA A C 1
ATOM 1183 O O . ALA A 1 148 ? -14.37 -1.859 -2.077 1 96.44 148 ALA A O 1
ATOM 1184 N N . LEU A 1 149 ? -16.218 -2.262 -3.244 1 96.52 149 LEU A N 1
ATOM 1185 C CA . LEU A 1 149 ? -16.874 -2.95 -2.137 1 96.52 149 LEU A CA 1
ATOM 1186 C C . LEU A 1 149 ? -16.085 -4.187 -1.721 1 96.52 149 LEU A C 1
ATOM 1188 O O . LEU A 1 149 ? -15.888 -4.43 -0.528 1 96.52 149 LEU A O 1
ATOM 1192 N N . ARG A 1 150 ? -15.678 -4.908 -2.619 1 95.52 150 ARG A N 1
ATOM 1193 C CA . ARG A 1 150 ? -14.898 -6.108 -2.333 1 95.52 150 ARG A CA 1
ATOM 1194 C C . ARG A 1 150 ? -13.573 -5.754 -1.665 1 95.52 150 ARG A C 1
ATOM 1196 O O . ARG A 1 150 ? -13.151 -6.423 -0.72 1 95.52 150 ARG A O 1
ATOM 1203 N N . GLU A 1 151 ? -12.928 -4.749 -2.199 1 96.57 151 GLU A N 1
ATOM 1204 C CA . GLU A 1 151 ? -11.645 -4.337 -1.637 1 96.57 151 GLU A CA 1
ATOM 1205 C C . GLU A 1 151 ? -11.801 -3.865 -0.194 1 96.57 151 GLU A C 1
ATOM 1207 O O . GLU A 1 151 ? -11.012 -4.239 0.675 1 96.57 151 GLU A O 1
ATOM 1212 N N . VAL A 1 152 ? -12.788 -3.056 0.04 1 97.33 152 VAL A N 1
ATOM 1213 C CA . VAL A 1 152 ? -13.042 -2.566 1.391 1 97.33 152 VAL A CA 1
ATOM 1214 C C . VAL A 1 152 ? -13.404 -3.735 2.305 1 97.33 152 VAL A C 1
ATOM 1216 O O . VAL A 1 152 ? -12.992 -3.773 3.467 1 97.33 152 VAL A O 1
ATOM 1219 N N . ALA A 1 153 ? -14.156 -4.719 1.807 1 96.8 153 ALA A N 1
ATOM 1220 C CA . ALA A 1 153 ? -14.484 -5.914 2.58 1 96.8 153 ALA A CA 1
ATOM 1221 C C . ALA A 1 153 ? -13.22 -6.644 3.024 1 96.8 153 ALA A C 1
ATOM 1223 O O . ALA A 1 153 ? -13.157 -7.168 4.139 1 96.8 153 ALA A O 1
ATOM 1224 N N . SER A 1 154 ? -12.265 -6.657 2.157 1 96.44 154 SER A N 1
ATOM 1225 C CA . SER A 1 154 ? -11.013 -7.326 2.497 1 96.44 154 SER A CA 1
ATOM 1226 C C . SER A 1 154 ? -10.32 -6.641 3.67 1 96.44 154 SER A C 1
ATOM 1228 O O . SER A 1 154 ? -9.666 -7.298 4.482 1 96.44 154 SER A O 1
ATOM 1230 N N . VAL A 1 155 ? -10.444 -5.337 3.789 1 98 155 VAL A N 1
ATOM 1231 C CA . VAL A 1 155 ? -9.858 -4.587 4.895 1 98 155 VAL A CA 1
ATOM 1232 C C . VAL A 1 155 ? -10.616 -4.89 6.185 1 98 155 VAL A C 1
ATOM 1234 O O . VAL A 1 155 ? -10.006 -5.137 7.228 1 98 155 VAL A O 1
ATOM 1237 N N . PHE A 1 156 ? -11.943 -4.931 6.095 1 98.13 156 PHE A N 1
ATOM 1238 C CA . PHE A 1 156 ? -12.753 -5.323 7.242 1 98.13 156 PHE A CA 1
ATOM 1239 C C . PHE A 1 156 ? -12.372 -6.718 7.722 1 98.13 156 PHE A C 1
ATOM 1241 O O . PHE A 1 156 ? -12.2 -6.941 8.923 1 98.13 156 PHE A O 1
ATOM 1248 N N . LYS A 1 157 ? -12.266 -7.603 6.779 1 97.17 157 LYS A N 1
ATOM 1249 C CA . LYS A 1 157 ? -11.934 -8.987 7.106 1 97.17 157 LYS A CA 1
ATOM 1250 C C . LYS A 1 157 ? -10.558 -9.081 7.76 1 97.17 157 LYS A C 1
ATOM 1252 O O . LYS A 1 157 ? -10.372 -9.832 8.72 1 97.17 157 LYS A O 1
ATOM 1257 N N . LEU A 1 158 ? -9.623 -8.322 7.23 1 97.66 158 LEU A N 1
ATOM 1258 C CA . LEU A 1 158 ? -8.285 -8.302 7.811 1 97.66 158 LEU A CA 1
ATOM 1259 C C . LEU A 1 158 ? -8.342 -7.946 9.293 1 97.66 158 LEU A C 1
ATOM 1261 O O . LEU A 1 158 ? -7.829 -8.687 10.134 1 97.66 158 LEU A O 1
ATOM 1265 N N . LEU A 1 159 ? -8.972 -6.848 9.603 1 98.58 159 LEU A N 1
ATOM 1266 C CA . LEU A 1 159 ? -9.036 -6.41 10.992 1 98.58 159 LEU A CA 1
ATOM 1267 C C . LEU A 1 159 ? -9.832 -7.398 11.838 1 98.58 159 LEU A C 1
ATOM 1269 O O . LEU A 1 159 ? -9.415 -7.753 12.943 1 98.58 159 LEU A O 1
ATOM 1273 N N . GLU A 1 160 ? -10.952 -7.89 11.285 1 98.4 160 GLU A N 1
ATOM 1274 C CA . GLU A 1 160 ? -11.881 -8.776 11.98 1 98.4 160 GLU A CA 1
ATOM 1275 C C . GLU A 1 160 ? -11.203 -10.084 12.379 1 98.4 160 GLU A C 1
ATOM 1277 O O . GLU A 1 160 ? -11.482 -10.634 13.446 1 98.4 160 GLU A O 1
ATOM 1282 N N . THR A 1 161 ? -10.259 -10.559 11.582 1 97.53 161 THR A N 1
ATOM 1283 C CA . THR A 1 161 ? -9.752 -11.916 11.755 1 97.53 161 THR A CA 1
ATOM 1284 C C . THR A 1 161 ? -8.319 -11.894 12.28 1 97.53 161 THR A C 1
ATOM 1286 O O . THR A 1 161 ? -7.733 -12.946 12.544 1 97.53 161 THR A O 1
ATOM 1289 N N . THR A 1 162 ? -7.756 -10.688 12.446 1 97.81 162 THR A N 1
ATOM 1290 C CA . THR A 1 162 ? -6.394 -10.629 12.966 1 97.81 162 THR A CA 1
ATOM 1291 C C . THR A 1 162 ? -6.322 -9.719 14.19 1 97.81 162 THR A C 1
ATOM 1293 O O . THR A 1 162 ? -6.637 -10.142 15.304 1 97.81 162 THR A O 1
ATOM 1296 N N . LEU A 1 163 ? -6.135 -8.404 14.001 1 98.16 163 LEU A N 1
ATOM 1297 C CA . LEU A 1 163 ? -5.829 -7.487 15.093 1 98.16 163 LEU A CA 1
ATOM 1298 C C . LEU A 1 163 ? -6.975 -7.436 16.098 1 98.16 163 LEU A C 1
ATOM 1300 O O . LEU A 1 163 ? -6.748 -7.25 17.295 1 98.16 163 LEU A O 1
ATOM 1304 N N . LEU A 1 164 ? -8.193 -7.64 15.609 1 98.45 164 LEU A N 1
ATOM 1305 C CA . LEU A 1 164 ? -9.334 -7.548 16.513 1 98.45 164 LEU A CA 1
ATOM 1306 C C . LEU A 1 164 ? -9.903 -8.93 16.815 1 98.45 164 LEU A C 1
ATOM 1308 O O . LEU A 1 164 ? -10.938 -9.05 17.474 1 98.45 164 LEU A O 1
ATOM 1312 N N . ALA A 1 165 ? -9.244 -9.954 16.389 1 97.72 165 ALA A N 1
ATOM 1313 C CA . ALA A 1 165 ? -9.764 -11.319 16.421 1 97.72 165 ALA A CA 1
ATOM 1314 C C . ALA A 1 165 ? -9.992 -11.785 17.856 1 97.72 165 ALA A C 1
ATOM 1316 O O . ALA A 1 165 ? -10.876 -12.605 18.116 1 97.72 165 ALA A O 1
ATOM 1317 N N . ASP A 1 166 ? -9.241 -11.288 18.83 1 96.5 166 ASP A N 1
ATOM 1318 C CA . ASP A 1 166 ? -9.318 -11.771 20.205 1 96.5 166 ASP A CA 1
ATOM 1319 C C . ASP A 1 166 ? -10.263 -10.908 21.038 1 96.5 166 ASP A C 1
ATOM 1321 O O . ASP A 1 166 ? -10.316 -11.04 22.263 1 96.5 166 ASP A O 1
ATOM 1325 N N . GLY A 1 167 ? -10.944 -10.008 20.415 1 95.28 167 GLY A N 1
ATOM 1326 C CA . GLY A 1 167 ? -11.947 -9.209 21.102 1 95.28 167 GLY A CA 1
ATOM 1327 C C . GLY A 1 167 ? -11.355 -8.053 21.885 1 95.28 167 GLY A C 1
ATOM 1328 O O . GLY A 1 167 ? -12.017 -7.483 22.755 1 95.28 167 GLY A O 1
ATOM 1329 N N . ARG A 1 168 ? -10.149 -7.689 21.635 1 97.64 168 ARG A N 1
ATOM 1330 C CA . ARG A 1 168 ? -9.494 -6.577 22.318 1 97.64 168 ARG A CA 1
ATOM 1331 C C . ARG A 1 168 ? -10.236 -5.268 22.068 1 97.64 168 ARG A C 1
ATOM 1333 O O . ARG A 1 168 ? -10.94 -5.128 21.066 1 97.64 168 ARG A O 1
ATOM 1340 N N . ASP A 1 169 ? -10.022 -4.332 22.915 1 98.16 169 ASP A N 1
ATOM 1341 C CA . ASP A 1 169 ? -10.699 -3.045 22.786 1 98.16 169 ASP A CA 1
ATOM 1342 C C . ASP A 1 169 ? -10.017 -2.17 21.736 1 98.16 169 ASP A C 1
ATOM 1344 O O . ASP A 1 169 ? -10.687 -1.467 20.977 1 98.16 169 ASP A O 1
ATOM 1348 N N . TRP A 1 170 ? -8.655 -2.249 21.809 1 98.6 170 TRP A N 1
ATOM 1349 C CA . TRP A 1 170 ? -7.87 -1.383 20.936 1 98.6 170 TRP A CA 1
ATOM 1350 C C . TRP A 1 170 ? -6.827 -2.187 20.167 1 98.6 170 TRP A C 1
ATOM 1352 O O . TRP A 1 170 ? -6.391 -3.246 20.623 1 98.6 170 TRP A O 1
ATOM 1362 N N . ILE A 1 171 ? -6.378 -1.748 19.047 1 98.11 171 ILE A N 1
ATOM 1363 C CA . ILE A 1 171 ? -5.595 -2.458 18.042 1 98.11 171 ILE A CA 1
ATOM 1364 C C . ILE A 1 171 ? -4.339 -3.043 18.684 1 98.11 171 ILE A C 1
ATOM 1366 O O . ILE A 1 171 ? -3.974 -4.19 18.417 1 98.11 171 ILE A O 1
ATOM 1370 N N . LEU A 1 172 ? -3.672 -2.237 19.571 1 97.61 172 LEU A N 1
ATOM 1371 C CA . LEU A 1 172 ? -2.398 -2.675 20.13 1 97.61 172 LEU A CA 1
ATOM 1372 C C . LEU A 1 172 ? -2.564 -3.118 21.58 1 97.61 172 LEU A C 1
ATOM 1374 O O . LEU A 1 172 ? -1.599 -3.118 22.348 1 97.61 172 LEU A O 1
ATOM 1378 N N . LYS A 1 173 ? -3.804 -3.395 22 1 96.85 173 LYS A N 1
ATOM 1379 C CA . LYS A 1 173 ? -4.115 -3.857 23.35 1 96.85 173 LYS A CA 1
ATOM 1380 C C . LYS A 1 173 ? -3.714 -2.817 24.393 1 96.85 173 LYS A C 1
ATOM 1382 O O . LYS A 1 173 ? -3.153 -3.16 25.435 1 96.85 173 LYS A O 1
ATOM 1387 N N . THR A 1 174 ? -3.872 -1.56 24.084 1 96.67 174 THR A N 1
ATOM 1388 C CA . THR A 1 174 ? -3.6 -0.445 24.984 1 96.67 174 THR A CA 1
ATOM 1389 C C . THR A 1 174 ? -4.812 -0.152 25.864 1 96.67 174 THR A C 1
ATOM 1391 O O . THR A 1 174 ? -5.922 -0.602 25.571 1 96.67 174 THR A O 1
ATOM 1394 N N . PRO A 1 175 ? -4.675 0.537 26.923 1 96.07 175 PRO A N 1
ATOM 1395 C CA . PRO A 1 175 ? -5.797 0.857 27.808 1 96.07 175 PRO A CA 1
ATOM 1396 C C . PRO A 1 175 ? -6.758 1.875 27.198 1 96.07 175 PRO A C 1
ATOM 1398 O O . PRO A 1 175 ? -7.907 1.984 27.635 1 96.07 175 PRO A O 1
ATOM 1401 N N . ALA A 1 176 ? -6.346 2.635 26.264 1 97.31 176 ALA A N 1
ATOM 1402 C CA . ALA A 1 176 ? -7.109 3.646 25.536 1 97.31 176 ALA A CA 1
ATOM 1403 C C . ALA A 1 176 ? -6.732 3.659 24.058 1 97.31 176 ALA A C 1
ATOM 1405 O O . ALA A 1 176 ? -5.716 3.081 23.665 1 97.31 176 ALA A O 1
ATOM 1406 N N . PRO A 1 177 ? -7.608 4.28 23.215 1 98.32 177 PRO A N 1
ATOM 1407 C CA . PRO A 1 177 ? -7.227 4.33 21.802 1 98.32 177 PRO A CA 1
ATOM 1408 C C . PRO A 1 177 ? -5.914 5.076 21.571 1 98.32 177 PRO A C 1
ATOM 1410 O O . PRO A 1 177 ? -5.665 6.105 22.204 1 98.32 177 PRO A O 1
ATOM 1413 N N . GLY A 1 178 ? -5.11 4.577 20.72 1 98.13 178 GLY A N 1
ATOM 1414 C CA . GLY A 1 178 ? -3.835 5.186 20.377 1 98.13 178 GLY A CA 1
ATOM 1415 C C . GLY A 1 178 ? -3.717 5.535 18.906 1 98.13 178 GLY A C 1
ATOM 1416 O O . GLY A 1 178 ? -4.723 5.607 18.197 1 98.13 178 GLY A O 1
ATOM 1417 N N . LEU A 1 179 ? -2.479 5.839 18.528 1 98.58 179 LEU A N 1
ATOM 1418 C CA . LEU A 1 179 ? -2.225 6.257 17.154 1 98.58 179 LEU A CA 1
ATOM 1419 C C . LEU A 1 179 ? -2.577 5.144 16.173 1 98.58 179 LEU A C 1
ATOM 1421 O O . LEU A 1 179 ? -3.09 5.41 15.084 1 98.58 179 LEU A O 1
ATOM 1425 N N . ALA A 1 180 ? -2.314 3.881 16.555 1 98.65 180 ALA A N 1
ATOM 1426 C CA . ALA A 1 180 ? -2.647 2.756 15.685 1 98.65 180 ALA A CA 1
ATOM 1427 C C . ALA A 1 180 ? -4.143 2.718 15.386 1 98.65 180 ALA A C 1
ATOM 1429 O O . ALA A 1 180 ? -4.552 2.37 14.276 1 98.65 180 ALA A O 1
ATOM 1430 N N . ASP A 1 181 ? -4.966 3.013 16.369 1 98.9 181 ASP A N 1
ATOM 1431 C CA . ASP A 1 181 ? -6.412 3.052 16.171 1 98.9 181 ASP A CA 1
ATOM 1432 C C . ASP A 1 181 ? -6.802 4.152 15.187 1 98.9 181 ASP A C 1
ATOM 1434 O O . ASP A 1 181 ? -7.629 3.934 14.3 1 98.9 181 ASP A O 1
ATOM 1438 N N . ILE A 1 182 ? -6.202 5.311 15.303 1 98.8 182 ILE A N 1
ATOM 1439 C CA . ILE A 1 182 ? -6.486 6.421 14.4 1 98.8 182 ILE A CA 1
ATOM 1440 C C . ILE A 1 182 ? -6.068 6.049 12.978 1 98.8 182 ILE A C 1
ATOM 1442 O O . ILE A 1 182 ? -6.816 6.278 12.025 1 98.8 182 ILE A O 1
ATOM 1446 N N . GLU A 1 183 ? -4.854 5.448 12.85 1 98.49 183 GLU A N 1
ATOM 1447 C CA . GLU A 1 183 ? -4.303 5.091 11.546 1 98.49 183 GLU A CA 1
ATOM 1448 C C . GLU A 1 183 ? -5.199 4.091 10.823 1 98.49 183 GLU A C 1
ATOM 1450 O O . GLU A 1 183 ? -5.267 4.086 9.592 1 98.49 183 GLU A O 1
ATOM 1455 N N . ALA A 1 184 ? -5.919 3.327 11.57 1 98.57 184 ALA A N 1
ATOM 1456 C CA . ALA A 1 184 ? -6.679 2.238 10.961 1 98.57 184 ALA A CA 1
ATOM 1457 C C . ALA A 1 184 ? -8.143 2.626 10.778 1 98.57 184 ALA A C 1
ATOM 1459 O O . ALA A 1 184 ? -8.781 2.223 9.802 1 98.57 184 ALA A O 1
ATOM 1460 N N . VAL A 1 185 ? -8.722 3.401 11.574 1 98.65 185 VAL A N 1
ATOM 1461 C CA . VAL A 1 185 ? -10.171 3.466 11.728 1 98.65 185 VAL A CA 1
ATOM 1462 C C . VAL A 1 185 ? -10.746 4.509 10.772 1 98.65 185 VAL A C 1
ATOM 1464 O O . VAL A 1 185 ? -11.904 4.411 10.359 1 98.65 185 VAL A O 1
ATOM 1467 N N . TRP A 1 186 ? -9.987 5.488 10.377 1 98 186 TRP A N 1
ATOM 1468 C CA . TRP A 1 186 ? -10.536 6.741 9.869 1 98 186 TRP A CA 1
ATOM 1469 C C . TRP A 1 186 ? -11.303 6.513 8.571 1 98 186 TRP A C 1
ATOM 1471 O O . TRP A 1 186 ? -12.412 7.024 8.399 1 98 186 TRP A O 1
ATOM 1481 N N . PRO A 1 187 ? -10.813 5.717 7.587 1 97.86 187 PRO A N 1
ATOM 1482 C CA . PRO A 1 187 ? -11.642 5.529 6.395 1 97.86 187 PRO A CA 1
ATOM 1483 C C . PRO A 1 187 ? -12.862 4.649 6.656 1 97.86 187 PRO A C 1
ATOM 1485 O O . PRO A 1 187 ? -13.913 4.845 6.041 1 97.86 187 PRO A O 1
ATOM 1488 N N . LEU A 1 188 ? -12.717 3.698 7.544 1 97.92 188 LEU A N 1
ATOM 1489 C CA . LEU A 1 188 ? -13.821 2.801 7.869 1 97.92 188 LEU A CA 1
ATOM 1490 C C . LEU A 1 188 ? -14.913 3.539 8.636 1 97.92 188 LEU A C 1
ATOM 1492 O O . LEU A 1 188 ? -16.101 3.355 8.364 1 97.92 188 LEU A O 1
ATOM 1496 N N . HIS A 1 189 ? -14.444 4.298 9.585 1 97.32 189 HIS A N 1
ATOM 1497 C CA . HIS A 1 189 ? -15.356 5.153 10.336 1 97.32 189 HIS A CA 1
ATOM 1498 C C . HIS A 1 189 ? -16.114 6.098 9.409 1 97.32 189 HIS A C 1
ATOM 1500 O O . HIS A 1 189 ? -17.325 6.279 9.555 1 97.32 189 HIS A O 1
ATOM 1506 N N . TRP A 1 190 ? -15.401 6.72 8.47 1 96.96 190 TRP A N 1
ATOM 1507 C CA . TRP A 1 190 ? -15.99 7.622 7.486 1 96.96 190 TRP A CA 1
ATOM 1508 C C . TRP A 1 190 ? -17.084 6.919 6.689 1 96.96 190 TRP A C 1
ATOM 1510 O O . TRP A 1 190 ? -18.218 7.4 6.622 1 96.96 190 TRP A O 1
ATOM 1520 N N . LEU A 1 191 ? -16.85 5.737 6.178 1 96.52 191 LEU A N 1
ATOM 1521 C CA . LEU A 1 191 ? -17.8 4.968 5.381 1 96.52 191 LEU A CA 1
ATOM 1522 C C . LEU A 1 191 ? -18.99 4.528 6.228 1 96.52 191 LEU A C 1
ATOM 1524 O O . LEU A 1 191 ? -20.135 4.591 5.777 1 96.52 191 LEU A O 1
ATOM 1528 N N . ALA A 1 192 ? -18.666 4.061 7.393 1 94.58 192 ALA A N 1
ATOM 1529 C CA . ALA A 1 192 ? -19.711 3.558 8.281 1 94.58 192 ALA A CA 1
ATOM 1530 C C . ALA A 1 192 ? -20.684 4.668 8.667 1 94.58 192 ALA A C 1
ATOM 1532 O O . ALA A 1 192 ? -21.843 4.401 8.991 1 94.58 192 ALA A O 1
ATOM 1533 N N . GLY A 1 193 ? -20.213 5.903 8.605 1 92.85 193 GLY A N 1
ATOM 1534 C CA . GLY A 1 193 ? -21.03 7.037 9.004 1 92.85 193 GLY A CA 1
ATOM 1535 C C . GLY A 1 193 ? -21.855 7.607 7.866 1 92.85 193 GLY A C 1
ATOM 1536 O O . GLY A 1 193 ? -22.698 8.481 8.08 1 92.85 193 GLY A O 1
ATOM 1537 N N . ILE A 1 194 ? -21.718 7.215 6.693 1 94.02 194 ILE A N 1
ATOM 1538 C CA . ILE A 1 194 ? -22.432 7.736 5.532 1 94.02 194 ILE A CA 1
ATOM 1539 C C . ILE A 1 194 ? -23.51 6.745 5.102 1 94.02 194 ILE A C 1
ATOM 1541 O O . ILE A 1 194 ? -23.202 5.661 4.6 1 94.02 194 ILE A O 1
ATOM 1545 N N . PRO A 1 195 ? -24.738 7.153 5.244 1 91.44 195 PRO A N 1
ATOM 1546 C CA . PRO A 1 195 ? -25.814 6.248 4.834 1 91.44 195 PRO A CA 1
ATOM 1547 C C . PRO A 1 195 ? -25.714 5.839 3.366 1 91.44 195 PRO A C 1
ATOM 1549 O O . PRO A 1 195 ? -25.524 6.692 2.495 1 91.44 195 PRO A O 1
ATOM 1552 N N . GLY A 1 196 ? -25.762 4.577 3.139 1 91.66 196 GLY A N 1
ATOM 1553 C CA . GLY A 1 196 ? -25.809 4.09 1.77 1 91.66 196 GLY A CA 1
ATOM 1554 C C . GLY A 1 196 ? -24.438 3.78 1.199 1 91.66 196 GLY A C 1
ATOM 1555 O O . GLY A 1 196 ? -24.327 3.209 0.112 1 91.66 196 GLY A O 1
ATOM 1556 N N . ALA A 1 197 ? -23.387 4.121 1.883 1 94.38 197 ALA A N 1
ATOM 1557 C CA . ALA A 1 197 ? -22.041 3.877 1.372 1 94.38 197 ALA A CA 1
ATOM 1558 C C . ALA A 1 197 ? -21.703 2.389 1.407 1 94.38 197 ALA A C 1
ATOM 1560 O O . ALA A 1 197 ? -21.075 1.867 0.483 1 94.38 197 ALA A O 1
ATOM 1561 N N . LEU A 1 198 ? -22.086 1.729 2.486 1 96.04 198 LEU A N 1
ATOM 1562 C CA . LEU A 1 198 ? -21.857 0.298 2.654 1 96.04 198 LEU A CA 1
ATOM 1563 C C . LEU A 1 198 ? -23.179 -0.453 2.782 1 96.04 198 LEU A C 1
ATOM 1565 O O . LEU A 1 198 ? -23.991 -0.144 3.657 1 96.04 198 LEU A O 1
ATOM 1569 N N . PRO A 1 199 ? -23.391 -1.4 1.89 1 93.95 199 PRO A N 1
ATOM 1570 C CA . PRO A 1 199 ? -24.609 -2.201 2.033 1 93.95 199 PRO A CA 1
ATOM 1571 C C . PRO A 1 199 ? -24.667 -2.954 3.36 1 93.95 199 PRO A C 1
ATOM 1573 O O . PRO A 1 199 ? -23.757 -3.725 3.677 1 93.95 199 PRO A O 1
ATOM 1576 N N . LYS A 1 200 ? -25.73 -2.847 4.044 1 89.73 200 LYS A N 1
ATOM 1577 C CA . LYS A 1 200 ? -25.853 -3.345 5.411 1 89.73 200 LYS A CA 1
ATOM 1578 C C . LYS A 1 200 ? -25.792 -4.87 5.448 1 89.73 200 LYS A C 1
ATOM 1580 O O . LYS A 1 200 ? -25.336 -5.454 6.433 1 89.73 200 LYS A O 1
ATOM 1585 N N . ASP A 1 201 ? -26.276 -5.508 4.452 1 89.79 201 ASP A N 1
ATOM 1586 C CA . ASP A 1 201 ? -26.335 -6.966 4.425 1 89.79 201 ASP A CA 1
ATOM 1587 C C . ASP A 1 201 ? -24.941 -7.57 4.268 1 89.79 201 ASP A C 1
ATOM 1589 O O . ASP A 1 201 ? -24.72 -8.732 4.612 1 89.79 201 ASP A O 1
ATOM 1593 N N . ARG A 1 202 ? -24.051 -6.747 3.852 1 92.21 202 ARG A N 1
ATOM 1594 C CA . ARG A 1 202 ? -22.709 -7.273 3.625 1 92.21 202 ARG A CA 1
ATOM 1595 C C . ARG A 1 202 ? -21.696 -6.604 4.548 1 92.21 202 ARG A C 1
ATOM 1597 O O . ARG A 1 202 ? -20.587 -7.111 4.733 1 92.21 202 ARG A O 1
ATOM 1604 N N . PHE A 1 203 ? -22.232 -5.407 4.881 1 93.79 203 PHE A N 1
ATOM 1605 C CA . PHE A 1 203 ? -21.41 -4.64 5.81 1 93.79 203 PHE A CA 1
ATOM 1606 C C . PHE A 1 203 ? -22.205 -4.267 7.056 1 93.79 203 PHE A C 1
ATOM 1608 O O . PHE A 1 203 ? -23.42 -4.069 6.987 1 93.79 203 PHE A O 1
ATOM 1615 N N . GLY A 1 204 ? -21.892 -4.53 8.213 1 93.43 204 GLY A N 1
ATOM 1616 C CA . GLY A 1 204 ? -22.558 -4.158 9.451 1 93.43 204 GLY A CA 1
ATOM 1617 C C . GLY A 1 204 ? -22.114 -4.988 10.641 1 93.43 204 GLY A C 1
ATOM 1618 O O . GLY A 1 204 ? -21.24 -5.848 10.512 1 93.43 204 GLY A O 1
ATOM 1619 N N . PRO A 1 205 ? -22.731 -4.693 11.661 1 95.37 205 PRO A N 1
ATOM 1620 C CA . PRO A 1 205 ? -22.309 -5.346 12.903 1 95.37 205 PRO A CA 1
ATOM 1621 C C . PRO A 1 205 ? -22.592 -6.846 12.907 1 95.37 205 PRO A C 1
ATOM 1623 O O . PRO A 1 205 ? -21.972 -7.593 13.668 1 95.37 205 PRO A O 1
ATOM 1626 N N . GLN A 1 206 ? -23.488 -7.316 12.114 1 96.15 206 GLN A N 1
ATOM 1627 C CA . GLN A 1 206 ? -23.784 -8.743 12.046 1 96.15 206 GLN A CA 1
ATOM 1628 C C . GLN A 1 206 ? -22.71 -9.492 11.263 1 96.15 206 GLN A C 1
ATOM 1630 O O . GLN A 1 206 ? -22.42 -10.654 11.552 1 96.15 206 GLN A O 1
ATOM 1635 N N . VAL A 1 207 ? -22.201 -8.839 10.301 1 96.41 207 VAL A N 1
ATOM 1636 C CA . VAL A 1 207 ? -21.197 -9.449 9.436 1 96.41 207 VAL A CA 1
ATOM 1637 C C . VAL A 1 207 ? -19.81 -9.273 10.05 1 96.41 207 VAL A C 1
ATOM 1639 O O . VAL A 1 207 ? -19.016 -10.216 10.083 1 96.41 207 VAL A O 1
ATOM 1642 N N . TYR A 1 208 ? -19.52 -8.095 10.532 1 97.95 208 TYR A N 1
ATOM 1643 C CA . TYR A 1 208 ? -18.236 -7.769 11.142 1 97.95 208 TYR A CA 1
ATOM 1644 C C . TYR A 1 208 ? -18.424 -7.221 12.551 1 97.95 208 TYR A C 1
ATOM 1646 O O . TYR A 1 208 ? -18.143 -6.049 12.811 1 97.95 208 TYR A O 1
ATOM 1654 N N . PRO A 1 209 ? -18.768 -8.017 13.457 1 98.12 209 PRO A N 1
ATOM 1655 C CA . PRO A 1 209 ? -19.137 -7.552 14.796 1 98.12 209 PRO A CA 1
ATOM 1656 C C . PRO A 1 209 ? -17.969 -6.907 15.539 1 98.12 209 PRO A C 1
ATOM 1658 O O . PRO A 1 209 ? -18.156 -5.914 16.247 1 98.12 209 PRO A O 1
ATOM 1661 N N . LYS A 1 210 ? -16.801 -7.396 15.429 1 98.6 210 LYS A N 1
ATOM 1662 C CA . LYS A 1 210 ? -15.661 -6.875 16.178 1 98.6 210 LYS A CA 1
ATOM 1663 C C . LYS A 1 210 ? -15.226 -5.515 15.642 1 98.6 210 LYS A C 1
ATOM 1665 O O . LYS A 1 210 ? -14.913 -4.607 16.416 1 98.6 210 LYS A O 1
ATOM 1670 N N . VAL A 1 211 ? -15.226 -5.355 14.313 1 98.64 211 VAL A N 1
ATOM 1671 C CA . VAL A 1 211 ? -14.838 -4.084 13.71 1 98.64 211 VAL A CA 1
ATOM 1672 C C . VAL A 1 211 ? -15.839 -2.999 14.102 1 98.64 211 VAL A C 1
ATOM 1674 O O . VAL A 1 211 ? -15.447 -1.898 14.497 1 98.64 211 VAL A O 1
ATOM 1677 N N . TYR A 1 212 ? -17.09 -3.278 14.026 1 98.29 212 TYR A N 1
ATOM 1678 C CA . TYR A 1 212 ? -18.099 -2.27 14.334 1 98.29 212 TYR A CA 1
ATOM 1679 C C . TYR A 1 212 ? -18.122 -1.959 15.826 1 98.29 212 TYR A C 1
ATOM 1681 O O . TYR A 1 212 ? -18.37 -0.818 16.224 1 98.29 212 TYR A O 1
ATOM 1689 N N . ALA A 1 213 ? -17.885 -2.973 16.675 1 98.61 213 ALA A N 1
ATOM 1690 C CA . ALA A 1 213 ? -17.75 -2.695 18.102 1 98.61 213 ALA A CA 1
ATOM 1691 C C . ALA A 1 213 ? -16.569 -1.767 18.371 1 98.61 213 ALA A C 1
ATOM 1693 O O . ALA A 1 213 ? -16.669 -0.845 19.184 1 98.61 213 ALA A O 1
ATOM 1694 N N . TRP A 1 214 ? -15.489 -2.01 17.708 1 98.82 214 TRP A N 1
ATOM 1695 C CA . TRP A 1 214 ? -14.288 -1.188 17.817 1 98.82 214 TRP A CA 1
ATOM 1696 C C . TRP A 1 214 ? -14.561 0.239 17.354 1 98.82 214 TRP A C 1
ATOM 1698 O O . TRP A 1 214 ? -14.16 1.2 18.015 1 98.82 214 TRP A O 1
ATOM 1708 N N . ILE A 1 215 ? -15.25 0.432 16.243 1 98.59 215 ILE A N 1
ATOM 1709 C CA . ILE A 1 215 ? -15.602 1.752 15.731 1 98.59 215 ILE A CA 1
ATOM 1710 C C . ILE A 1 215 ? -16.468 2.487 16.752 1 98.59 215 ILE A C 1
ATOM 1712 O O . ILE A 1 215 ? -16.255 3.672 17.017 1 98.59 215 ILE A O 1
ATOM 1716 N N . ARG A 1 216 ? -17.412 1.807 17.329 1 98.21 216 ARG A N 1
ATOM 1717 C CA . ARG A 1 216 ? -18.294 2.406 18.326 1 98.21 216 ARG A CA 1
ATOM 1718 C C . ARG A 1 216 ? -17.508 2.852 19.555 1 98.21 216 ARG A C 1
ATOM 1720 O O . ARG A 1 216 ? -17.722 3.951 20.07 1 98.21 216 ARG A O 1
ATOM 1727 N N . ARG A 1 217 ? -16.663 1.977 20.034 1 98.67 217 ARG A N 1
ATOM 1728 C CA . ARG A 1 217 ? -15.834 2.345 21.177 1 98.67 217 ARG A CA 1
ATOM 1729 C C . ARG A 1 217 ? -14.981 3.569 20.863 1 98.67 217 ARG A C 1
ATOM 1731 O O . ARG A 1 217 ? -14.786 4.433 21.72 1 98.67 217 ARG A O 1
ATOM 1738 N N . PHE A 1 218 ? -14.479 3.614 19.692 1 98.72 218 PHE A N 1
ATOM 1739 C CA . PHE A 1 218 ? -13.655 4.745 19.28 1 98.72 218 PHE A CA 1
ATOM 1740 C C . PHE A 1 218 ? -14.459 6.039 19.307 1 98.72 218 PHE A C 1
ATOM 1742 O O . PHE A 1 218 ? -13.987 7.058 19.815 1 98.72 218 PHE A O 1
ATOM 1749 N N . ASP A 1 219 ? -15.623 5.991 18.771 1 97.57 219 ASP A N 1
ATOM 1750 C CA . ASP A 1 219 ? -16.514 7.147 18.783 1 97.57 219 ASP A CA 1
ATOM 1751 C C . ASP A 1 219 ? -16.782 7.618 20.21 1 97.57 219 ASP A C 1
ATOM 1753 O O . ASP A 1 219 ? -16.788 8.821 20.481 1 97.57 219 ASP A O 1
ATOM 1757 N N . GLU A 1 220 ? -17.022 6.672 21.031 1 98.15 220 GLU A N 1
ATOM 1758 C CA . GLU A 1 220 ? -17.282 6.994 22.431 1 98.15 220 GLU A CA 1
ATOM 1759 C C . GLU A 1 220 ? -16.066 7.646 23.082 1 98.15 220 GLU A C 1
ATOM 1761 O O . GLU A 1 220 ? -16.2 8.623 23.823 1 98.15 220 GLU A O 1
ATOM 1766 N N . ALA A 1 221 ? -14.928 7.117 22.787 1 98.41 221 ALA A N 1
ATOM 1767 C CA . ALA A 1 221 ? -13.695 7.671 23.34 1 98.41 221 ALA A CA 1
ATOM 1768 C C . ALA A 1 221 ? -13.47 9.1 22.854 1 98.41 221 ALA A C 1
ATOM 1770 O O . ALA A 1 221 ? -13.056 9.967 23.626 1 98.41 221 ALA A O 1
ATOM 1771 N N . ILE A 1 222 ? -13.7 9.351 21.617 1 97.7 222 ILE A N 1
ATOM 1772 C CA . ILE A 1 222 ? -13.56 10.687 21.046 1 97.7 222 ILE A CA 1
ATOM 1773 C C . ILE A 1 222 ? -14.57 11.633 21.691 1 97.7 222 ILE A C 1
ATOM 1775 O O . ILE A 1 222 ? -14.237 12.772 22.025 1 97.7 222 ILE A O 1
ATOM 1779 N N . GLY A 1 223 ? -15.813 11.143 21.815 1 97.1 223 GLY A N 1
ATOM 1780 C CA . GLY A 1 223 ? -16.831 11.943 22.476 1 97.1 223 GLY A CA 1
ATOM 1781 C C . GLY A 1 223 ? -16.444 12.356 23.884 1 97.1 223 GLY A C 1
ATOM 1782 O O . GLY A 1 223 ? -16.606 13.518 24.262 1 97.1 223 GLY A O 1
ATOM 1783 N N . GLN A 1 224 ? -15.923 11.427 24.631 1 97.61 224 GLN A N 1
ATOM 1784 C CA . GLN A 1 224 ? -15.491 11.704 25.997 1 97.61 224 GLN A CA 1
ATOM 1785 C C . GLN A 1 224 ? -14.344 12.71 26.017 1 97.61 224 GLN A C 1
ATOM 1787 O O . GLN A 1 224 ? -14.323 13.619 26.85 1 97.61 224 GLN A O 1
ATOM 1792 N N . ALA A 1 225 ? -13.426 12.524 25.106 1 96.74 225 ALA A N 1
ATOM 1793 C CA . ALA A 1 225 ? -12.28 13.427 25.035 1 96.74 225 ALA A CA 1
ATOM 1794 C C . ALA A 1 225 ? -12.716 14.838 24.653 1 96.74 225 ALA A C 1
ATOM 1796 O O . ALA A 1 225 ? -12.176 15.822 25.166 1 96.74 225 ALA A O 1
ATOM 1797 N N . ARG A 1 226 ? -13.619 14.938 23.745 1 95.39 226 ARG A N 1
ATOM 1798 C CA . ARG A 1 226 ? -14.144 16.23 23.316 1 95.39 226 ARG A CA 1
ATOM 1799 C C . ARG A 1 226 ? -14.841 16.948 24.466 1 95.39 226 ARG A C 1
ATOM 1801 O O . ARG A 1 226 ? -14.726 18.167 24.606 1 95.39 226 ARG A O 1
ATOM 1808 N N . ASN A 1 227 ? -15.552 16.195 25.2 1 95.05 227 ASN A N 1
ATOM 1809 C CA . ASN A 1 227 ? -16.253 16.769 26.344 1 95.05 227 ASN A CA 1
ATOM 1810 C C . ASN A 1 227 ? -15.277 17.325 27.377 1 95.05 227 ASN A C 1
ATOM 1812 O O . ASN A 1 227 ? -15.546 18.353 28 1 95.05 227 ASN A O 1
ATOM 1816 N N . LYS A 1 228 ? -14.22 16.686 27.514 1 93.16 228 LYS A N 1
ATOM 1817 C CA . LYS A 1 228 ? -13.205 17.117 28.47 1 93.16 228 LYS A CA 1
ATOM 1818 C C . LYS A 1 228 ? -12.429 18.321 27.942 1 93.16 228 LYS A C 1
ATOM 1820 O O . LYS A 1 228 ? -12.141 19.257 28.69 1 93.16 228 LYS A O 1
ATOM 1825 N N . ALA A 1 229 ? -12.025 18.324 26.675 1 88.9 229 ALA A N 1
ATOM 1826 C CA . ALA A 1 229 ? -11.159 19.336 26.076 1 88.9 229 ALA A CA 1
ATOM 1827 C C . ALA A 1 229 ? -11.958 20.572 25.672 1 88.9 229 ALA A C 1
ATOM 1829 O O . ALA A 1 229 ? -11.421 21.682 25.636 1 88.9 229 ALA A O 1
ATOM 1830 N N . GLY A 1 230 ? -13.295 20.379 25.352 1 87.67 230 GLY A N 1
ATOM 1831 C CA . GLY A 1 230 ? -14.088 21.456 24.782 1 87.67 230 GLY A CA 1
ATOM 1832 C C . GLY A 1 230 ? -13.896 21.611 23.285 1 87.67 230 GLY A C 1
ATOM 1833 O O . GLY A 1 230 ? -13.038 20.953 22.693 1 87.67 230 GLY A O 1
ATOM 1834 N N . LYS A 1 231 ? -14.657 22.455 22.677 1 88.51 231 LYS A N 1
ATOM 1835 C CA . LYS A 1 231 ? -14.588 22.715 21.242 1 88.51 231 LYS A CA 1
ATOM 1836 C C . LYS A 1 231 ? -13.451 23.678 20.911 1 88.51 231 LYS A C 1
ATOM 1838 O O . LYS A 1 231 ? -13.226 24.652 21.633 1 88.51 231 LYS A O 1
ATOM 1843 N N . PRO A 1 232 ? -12.775 23.376 19.862 1 93.51 232 PRO A N 1
ATOM 1844 C CA . PRO A 1 232 ? -11.729 24.321 19.465 1 93.51 232 PRO A CA 1
ATOM 1845 C C . PRO A 1 232 ? -12.287 25.681 19.053 1 93.51 232 PRO A C 1
ATOM 1847 O O . PRO A 1 232 ? -13.38 25.757 18.486 1 93.51 232 PRO A O 1
ATOM 1850 N N . ARG A 1 233 ? -11.508 26.691 19.339 1 95.08 233 ARG A N 1
ATOM 1851 C CA . ARG A 1 233 ? -11.868 28.038 18.907 1 95.08 233 ARG A CA 1
ATOM 1852 C C . ARG A 1 233 ? -11.807 28.16 17.388 1 95.08 233 ARG A C 1
ATOM 1854 O O . ARG A 1 233 ? -10.857 27.689 16.759 1 95.08 233 ARG A O 1
ATOM 1861 N N . THR A 1 234 ? -12.859 28.73 16.82 1 97.28 234 THR A N 1
ATOM 1862 C CA . THR A 1 234 ? -12.863 28.993 15.386 1 97.28 234 THR A CA 1
ATOM 1863 C C . THR A 1 234 ? -12.348 30.399 15.092 1 97.28 234 THR A C 1
ATOM 1865 O O . THR A 1 234 ? -12.794 31.37 15.706 1 97.28 234 THR A O 1
ATOM 1868 N N . VAL A 1 235 ? -11.433 30.502 14.188 1 97.94 235 VAL A N 1
ATOM 1869 C CA . VAL A 1 235 ? -10.869 31.797 13.825 1 97.94 235 VAL A CA 1
ATOM 1870 C C . VAL A 1 235 ? -11.082 32.054 12.335 1 97.94 235 VAL A C 1
ATOM 1872 O O . VAL A 1 235 ? -11.195 31.113 11.546 1 97.94 235 VAL A O 1
ATOM 1875 N N . SER A 1 236 ? -11.161 33.317 11.948 1 97.72 236 SER A N 1
ATOM 1876 C CA . SER A 1 236 ? -11.217 33.694 10.539 1 97.72 236 SER A CA 1
ATOM 1877 C C . SER A 1 236 ? -9.859 33.524 9.867 1 97.72 236 SER A C 1
ATOM 1879 O O . SER A 1 236 ? -8.84 33.368 10.544 1 97.72 236 SER A O 1
ATOM 1881 N N . GLY A 1 237 ? -9.914 33.561 8.596 1 97.12 237 GLY A N 1
ATOM 1882 C CA . GLY A 1 237 ? -8.66 33.529 7.86 1 97.12 237 GLY A CA 1
ATOM 1883 C C . GLY A 1 237 ? -7.72 34.659 8.235 1 97.12 237 GLY A C 1
ATOM 1884 O O . GLY A 1 237 ? -6.511 34.452 8.358 1 97.12 237 GLY A O 1
ATOM 1885 N N . GLU A 1 238 ? -8.252 35.822 8.441 1 96.51 238 GLU A N 1
ATOM 1886 C CA . GLU A 1 238 ? -7.466 36.993 8.816 1 96.51 238 GLU A CA 1
ATOM 1887 C C . GLU A 1 238 ? -6.855 36.827 10.204 1 96.51 238 GLU A C 1
ATOM 1889 O O . GLU A 1 238 ? -5.683 37.148 10.415 1 96.51 238 GLU A O 1
ATOM 1894 N N . GLU A 1 239 ? -7.659 36.408 11.089 1 97 239 GLU A N 1
ATOM 1895 C CA . GLU A 1 239 ? -7.163 36.194 12.445 1 97 239 GLU A CA 1
ATOM 1896 C C . GLU A 1 239 ? -6.082 35.118 12.474 1 97 239 GLU A C 1
ATOM 1898 O O . GLU A 1 239 ? -5.07 35.266 13.162 1 97 239 GLU A O 1
ATOM 1903 N N . ALA A 1 240 ? -6.314 34.017 11.751 1 97.11 240 ALA A N 1
ATOM 1904 C CA . ALA A 1 240 ? -5.317 32.953 11.666 1 97.11 240 ALA A CA 1
ATOM 1905 C C . ALA A 1 240 ? -3.995 33.484 11.12 1 97.11 240 ALA A C 1
ATOM 1907 O O . ALA A 1 240 ? -2.927 33.177 11.655 1 97.11 240 ALA A O 1
ATOM 1908 N N . GLU A 1 241 ? -4.128 34.269 10.066 1 95.72 241 GLU A N 1
ATOM 1909 C CA . GLU A 1 241 ? -2.939 34.876 9.474 1 95.72 241 GLU A CA 1
ATOM 1910 C C . GLU A 1 241 ? -2.165 35.691 10.506 1 95.72 241 GLU A C 1
ATOM 1912 O O . GLU A 1 241 ? -0.944 35.561 10.619 1 95.72 241 GLU A O 1
ATOM 1917 N N . LYS A 1 242 ? -2.857 36.504 11.211 1 94.88 242 LYS A N 1
ATOM 1918 C CA . LYS A 1 242 ? -2.236 37.358 12.22 1 94.88 242 LYS A CA 1
ATOM 1919 C C . LYS A 1 242 ? -1.569 36.524 13.31 1 94.88 242 LYS A C 1
ATOM 1921 O O . LYS A 1 242 ? -0.445 36.819 13.724 1 94.88 242 LYS A O 1
ATOM 1926 N N . LEU A 1 243 ? -2.233 35.535 13.759 1 95.72 243 LEU A N 1
ATOM 1927 C CA . LEU A 1 243 ? -1.7 34.668 14.804 1 95.72 243 LEU A CA 1
ATOM 1928 C C . LEU A 1 243 ? -0.44 33.953 14.327 1 95.72 243 LEU A C 1
ATOM 1930 O O . LEU A 1 243 ? 0.558 33.895 15.05 1 95.72 243 LEU A O 1
ATOM 1934 N N . ILE A 1 244 ? -0.477 33.432 13.137 1 96.39 244 ILE A N 1
ATOM 1935 C CA . ILE A 1 244 ? 0.637 32.665 12.59 1 96.39 244 ILE A CA 1
ATOM 1936 C C . ILE A 1 244 ? 1.833 33.587 12.357 1 96.39 244 ILE A C 1
ATOM 1938 O O . ILE A 1 244 ? 2.939 33.308 12.824 1 96.39 244 ILE A O 1
ATOM 1942 N N . LEU A 1 245 ? 1.606 34.702 11.673 1 94.59 245 LEU A N 1
ATOM 1943 C CA . LEU A 1 245 ? 2.699 35.592 11.3 1 94.59 245 LEU A CA 1
ATOM 1944 C C . LEU A 1 245 ? 3.254 36.315 12.523 1 94.59 245 LEU A C 1
ATOM 1946 O O . LEU A 1 245 ? 4.39 36.793 12.505 1 94.59 245 LEU A O 1
ATOM 1950 N N . GLY A 1 246 ? 2.466 36.407 13.518 1 93.17 246 GLY A N 1
ATOM 1951 C CA . GLY A 1 246 ? 2.915 37.024 14.756 1 93.17 246 GLY A CA 1
ATOM 1952 C C . GLY A 1 246 ? 3.654 36.062 15.668 1 93.17 246 GLY A C 1
ATOM 1953 O O . GLY A 1 246 ? 4.202 36.47 16.694 1 93.17 246 GLY A O 1
ATOM 1954 N N . SER A 1 247 ? 3.728 34.819 15.295 1 94.66 247 SER A N 1
ATOM 1955 C CA . SER A 1 247 ? 4.373 33.783 16.094 1 94.66 247 SER A CA 1
ATOM 1956 C C . SER A 1 247 ? 5.805 33.539 15.631 1 94.66 247 SER A C 1
ATOM 1958 O O . SER A 1 247 ? 6.192 33.966 14.541 1 94.66 247 SER A O 1
ATOM 1960 N N . GLU A 1 248 ? 6.576 32.899 16.476 1 94.63 248 GLU A N 1
ATOM 1961 C CA . GLU A 1 248 ? 7.904 32.422 16.1 1 94.63 248 GLU A CA 1
ATOM 1962 C C . GLU A 1 248 ? 7.822 31.098 15.346 1 94.63 248 GLU A C 1
ATOM 1964 O O . GLU A 1 248 ? 6.817 30.389 15.433 1 94.63 248 GLU A O 1
ATOM 1969 N N . TYR A 1 249 ? 8.891 30.844 14.687 1 95.89 249 TYR A N 1
ATOM 1970 C CA . TYR A 1 249 ? 8.984 29.514 14.096 1 95.89 249 TYR A CA 1
ATOM 1971 C C . TYR A 1 249 ? 8.999 28.438 15.175 1 95.89 249 TYR A C 1
ATOM 1973 O O . TYR A 1 249 ? 9.625 28.61 16.224 1 95.89 249 TYR A O 1
ATOM 1981 N N . HIS A 1 250 ? 8.365 27.4 14.876 1 95.55 250 HIS A N 1
ATOM 1982 C CA . HIS A 1 250 ? 8.278 26.31 15.841 1 95.55 250 HIS A CA 1
ATOM 1983 C C . HIS A 1 250 ? 9.557 25.479 15.851 1 95.55 250 HIS A C 1
ATOM 1985 O O . HIS A 1 250 ? 9.964 24.97 16.897 1 95.55 250 HIS A O 1
ATOM 1991 N N . GLU A 1 251 ? 10.121 25.313 14.685 1 95.37 251 GLU A N 1
ATOM 1992 C CA . GLU A 1 251 ? 11.321 24.491 14.556 1 95.37 251 GLU A CA 1
ATOM 1993 C C . GLU A 1 251 ? 12.519 25.327 14.117 1 95.37 251 GLU A C 1
ATOM 1995 O O . GLU A 1 251 ? 12.356 26.356 13.458 1 95.37 251 GLU A O 1
ATOM 2000 N N . GLY A 1 252 ? 13.693 24.824 14.55 1 94.61 252 GLY A N 1
ATOM 2001 C CA . GLY A 1 252 ? 14.897 25.407 13.98 1 94.61 252 GLY A CA 1
ATOM 2002 C C . GLY A 1 252 ? 15.114 25.027 12.527 1 94.61 252 GLY A C 1
ATOM 2003 O O . GLY A 1 252 ? 14.507 24.075 12.032 1 94.61 252 GLY A O 1
ATOM 2004 N N . GLU A 1 253 ? 15.964 25.808 11.878 1 94.88 253 GLU A N 1
ATOM 2005 C CA . GLU A 1 253 ? 16.281 25.505 10.485 1 94.88 253 GLU A CA 1
ATOM 2006 C C . GLU A 1 253 ? 17.123 24.238 10.374 1 94.88 253 GLU A C 1
ATOM 2008 O O . GLU A 1 253 ? 18.083 24.056 11.126 1 94.88 253 GLU A O 1
ATOM 2013 N N . GLY A 1 254 ? 16.713 23.358 9.53 1 94.35 254 GLY A N 1
ATOM 2014 C CA . GLY A 1 254 ? 17.485 22.155 9.261 1 94.35 254 GLY A CA 1
ATOM 2015 C C . GLY A 1 254 ? 18.471 22.321 8.121 1 94.35 254 GLY A C 1
ATOM 2016 O O . GLY A 1 254 ? 18.545 23.389 7.508 1 94.35 254 GLY A O 1
ATOM 2017 N N . PRO A 1 255 ? 19.223 21.329 7.825 1 96.66 255 PRO A N 1
ATOM 2018 C CA . PRO A 1 255 ? 20.207 21.371 6.741 1 96.66 255 PRO A CA 1
ATOM 2019 C C . PRO A 1 255 ? 19.615 20.974 5.39 1 96.66 255 PRO A C 1
ATOM 2021 O O . PRO A 1 255 ? 18.497 20.456 5.331 1 96.66 255 PRO A O 1
ATOM 2024 N N . VAL A 1 256 ? 20.316 21.36 4.377 1 97.92 256 VAL A N 1
ATOM 2025 C CA . VAL A 1 256 ? 20.164 20.688 3.091 1 97.92 256 VAL A CA 1
ATOM 2026 C C . VAL A 1 256 ? 21.241 19.617 2.937 1 97.92 256 VAL A C 1
ATOM 2028 O O . VAL A 1 256 ? 22.428 19.934 2.823 1 97.92 256 VAL A O 1
ATOM 2031 N N . ASP A 1 257 ? 20.89 18.409 2.982 1 95.79 257 ASP A N 1
ATOM 2032 C CA . ASP A 1 257 ? 21.822 17.287 2.928 1 95.79 257 ASP A CA 1
ATOM 2033 C C . ASP A 1 257 ? 22.46 17.169 1.546 1 95.79 257 ASP A C 1
ATOM 2035 O O . ASP A 1 257 ? 21.857 16.618 0.623 1 95.79 257 ASP A O 1
ATOM 2039 N N . GLU A 1 258 ? 23.654 17.538 1.431 1 94.21 258 GLU A N 1
ATOM 2040 C CA . GLU A 1 258 ? 24.346 17.596 0.147 1 94.21 258 GLU A CA 1
ATOM 2041 C C . GLU A 1 258 ? 24.557 16.2 -0.43 1 94.21 258 GLU A C 1
ATOM 2043 O O . GLU A 1 258 ? 24.809 16.048 -1.627 1 94.21 258 GLU A O 1
ATOM 2048 N N . GLY A 1 259 ? 24.532 15.231 0.374 1 92.41 259 GLY A N 1
ATOM 2049 C CA . GLY A 1 259 ? 24.708 13.863 -0.086 1 92.41 259 GLY A CA 1
ATOM 2050 C C . GLY A 1 259 ? 23.406 13.198 -0.493 1 92.41 259 GLY A C 1
ATOM 2051 O O . GLY A 1 259 ? 23.41 12.08 -1.012 1 92.41 259 GLY A O 1
ATOM 2052 N N . ASP A 1 260 ? 22.334 13.844 -0.234 1 94.34 260 ASP A N 1
ATOM 2053 C CA . ASP A 1 260 ? 21.026 13.333 -0.633 1 94.34 260 ASP A CA 1
ATOM 2054 C C . ASP A 1 260 ? 20.933 13.187 -2.15 1 94.34 260 ASP A C 1
ATOM 2056 O O . ASP A 1 260 ? 21.258 14.118 -2.89 1 94.34 260 ASP A O 1
ATOM 2060 N N . PRO A 1 261 ? 20.508 12.073 -2.634 1 93.26 261 PRO A N 1
ATOM 2061 C CA . PRO A 1 261 ? 20.496 11.835 -4.079 1 93.26 261 PRO A CA 1
ATOM 2062 C C . PRO A 1 261 ? 19.668 12.867 -4.84 1 93.26 261 PRO A C 1
ATOM 2064 O O . PRO A 1 261 ? 20.003 13.219 -5.974 1 93.26 261 PRO A O 1
ATOM 2067 N N . GLU A 1 262 ? 18.609 13.256 -4.289 1 94.82 262 GLU A N 1
ATOM 2068 C CA . GLU A 1 262 ? 17.765 14.251 -4.943 1 94.82 262 GLU A CA 1
ATOM 2069 C C . GLU A 1 262 ? 18.442 15.618 -4.968 1 94.82 262 GLU A C 1
ATOM 2071 O O . GLU A 1 262 ? 18.349 16.344 -5.96 1 94.82 262 GLU A O 1
ATOM 2076 N N . VAL A 1 263 ? 19.064 15.999 -3.907 1 97.01 263 VAL A N 1
ATOM 2077 C CA . VAL A 1 263 ? 19.804 17.254 -3.827 1 97.01 263 VAL A CA 1
ATOM 2078 C C . VAL A 1 263 ? 20.919 17.263 -4.871 1 97.01 263 VAL A C 1
ATOM 2080 O O . VAL A 1 263 ? 21.099 18.251 -5.587 1 97.01 263 VAL A O 1
ATOM 2083 N N . VAL A 1 264 ? 21.644 16.163 -4.954 1 95.66 264 VAL A N 1
ATOM 2084 C CA . VAL A 1 264 ? 22.745 16.034 -5.902 1 95.66 264 VAL A CA 1
ATOM 2085 C C . VAL A 1 264 ? 22.21 16.108 -7.33 1 95.66 264 VAL A C 1
ATOM 2087 O O . VAL A 1 264 ? 22.704 16.891 -8.145 1 95.66 264 VAL A O 1
ATOM 2090 N N . LYS A 1 265 ? 21.218 15.354 -7.63 1 95.93 265 LYS A N 1
ATOM 2091 C CA . LYS A 1 265 ? 20.676 15.261 -8.983 1 95.93 265 LYS A CA 1
ATOM 2092 C C . LYS A 1 265 ? 20.136 16.609 -9.452 1 95.93 265 LYS A C 1
ATOM 2094 O O . LYS A 1 265 ? 20.343 16.999 -10.603 1 95.93 265 LYS A O 1
ATOM 2099 N N . LEU A 1 266 ? 19.445 17.301 -8.551 1 96.44 266 LEU A N 1
ATOM 2100 C CA . LEU A 1 266 ? 18.77 18.537 -8.932 1 96.44 266 LEU A CA 1
ATOM 2101 C C . LEU A 1 266 ? 19.68 19.742 -8.717 1 96.44 266 LEU A C 1
ATOM 2103 O O . LEU A 1 266 ? 19.319 20.868 -9.065 1 96.44 266 LEU A O 1
ATOM 2107 N N . GLY A 1 267 ? 20.813 19.527 -8.11 1 97.21 267 GLY A N 1
ATOM 2108 C CA . GLY A 1 267 ? 21.729 20.62 -7.821 1 97.21 267 GLY A CA 1
ATOM 2109 C C . GLY A 1 267 ? 21.158 21.636 -6.851 1 97.21 267 GLY A C 1
ATOM 2110 O O . GLY A 1 267 ? 21.26 22.844 -7.077 1 97.21 267 GLY A O 1
ATOM 2111 N N . LEU A 1 268 ? 20.535 21.169 -5.793 1 98 268 LEU A N 1
ATOM 2112 C CA . LEU A 1 268 ? 19.837 22.054 -4.866 1 98 268 LEU A CA 1
ATOM 2113 C C . LEU A 1 268 ? 20.793 22.596 -3.808 1 98 268 LEU A C 1
ATOM 2115 O O . LEU A 1 268 ? 21.673 21.875 -3.332 1 98 268 LEU A O 1
ATOM 2119 N N . ARG A 1 269 ? 20.568 23.82 -3.472 1 97.66 269 ARG A N 1
ATOM 2120 C CA . ARG A 1 269 ? 21.241 24.501 -2.37 1 97.66 269 ARG A CA 1
ATOM 2121 C C . ARG A 1 269 ? 20.25 25.302 -1.533 1 97.66 269 ARG A C 1
ATOM 2123 O O . ARG A 1 269 ? 19.202 25.717 -2.032 1 97.66 269 ARG A O 1
ATOM 2130 N N . LYS A 1 270 ? 20.703 25.43 -0.317 1 97.6 270 LYS A N 1
ATOM 2131 C CA . LYS A 1 270 ? 19.882 26.292 0.528 1 97.6 270 LYS A CA 1
ATOM 2132 C C . LYS A 1 270 ? 19.668 27.657 -0.122 1 97.6 270 LYS A C 1
ATOM 2134 O O . LYS A 1 270 ? 20.61 28.256 -0.643 1 97.6 270 LYS A O 1
ATOM 2139 N N . GLY A 1 271 ? 18.388 28.104 -0.144 1 97.51 271 GLY A N 1
ATOM 2140 C CA . GLY A 1 271 ? 18.076 29.406 -0.712 1 97.51 271 GLY A CA 1
ATOM 2141 C C . GLY A 1 271 ? 17.566 29.329 -2.138 1 97.51 271 GLY A C 1
ATOM 2142 O O . GLY A 1 271 ? 17 30.295 -2.654 1 97.51 271 GLY A O 1
ATOM 2143 N N . ASP A 1 272 ? 17.748 28.177 -2.768 1 97.9 272 ASP A N 1
ATOM 2144 C CA . ASP A 1 272 ? 17.259 28.017 -4.134 1 97.9 272 ASP A CA 1
ATOM 2145 C C . ASP A 1 272 ? 15.739 28.151 -4.193 1 97.9 272 ASP A C 1
ATOM 2147 O O . ASP A 1 272 ? 15.039 27.758 -3.257 1 97.9 272 ASP A O 1
ATOM 2151 N N . GLU A 1 273 ? 15.279 28.69 -5.291 1 97.85 273 GLU A N 1
ATOM 2152 C CA . GLU A 1 273 ? 13.849 28.609 -5.575 1 97.85 273 GLU A CA 1
ATOM 2153 C C . GLU A 1 273 ? 13.453 27.202 -6.015 1 97.85 273 GLU A C 1
ATOM 2155 O O . GLU A 1 273 ? 14.093 26.617 -6.891 1 97.85 273 GLU A O 1
ATOM 2160 N N . ILE A 1 274 ? 12.454 26.668 -5.353 1 98.11 274 ILE A N 1
ATOM 2161 C CA . ILE A 1 274 ? 12.014 25.324 -5.709 1 98.11 274 ILE A CA 1
ATOM 2162 C C . ILE A 1 274 ? 10.495 25.304 -5.87 1 98.11 274 ILE A C 1
ATOM 2164 O O . ILE A 1 274 ? 9.799 26.183 -5.357 1 98.11 274 ILE A O 1
ATOM 2168 N N . THR A 1 275 ? 10.003 24.378 -6.627 1 97.65 275 THR A N 1
ATOM 2169 C CA . THR A 1 275 ? 8.594 24.02 -6.737 1 97.65 275 THR A CA 1
ATOM 2170 C C . THR A 1 275 ? 8.325 22.669 -6.08 1 97.65 275 THR A C 1
ATOM 2172 O O . THR A 1 275 ? 9.061 21.706 -6.306 1 97.65 275 THR A O 1
ATOM 2175 N N . VAL A 1 276 ? 7.342 22.637 -5.205 1 97.68 276 VAL A N 1
ATOM 2176 C CA . VAL A 1 276 ? 7.015 21.425 -4.462 1 97.68 276 VAL A CA 1
ATOM 2177 C C . VAL A 1 276 ? 5.52 21.134 -4.58 1 97.68 276 VAL A C 1
ATOM 2179 O O . VAL A 1 276 ? 4.695 22.046 -4.492 1 97.68 276 VAL A O 1
ATOM 2182 N N . GLY A 1 277 ? 5.152 19.903 -4.813 1 96.4 277 GLY A N 1
ATOM 2183 C CA . GLY A 1 277 ? 3.75 19.518 -4.822 1 96.4 277 GLY A CA 1
ATOM 2184 C C . GLY A 1 277 ? 3.543 18.015 -4.814 1 96.4 277 GLY A C 1
ATOM 2185 O O . GLY A 1 277 ? 4.489 17.252 -5.021 1 96.4 277 GLY A O 1
ATOM 2186 N N . PRO A 1 278 ? 2.32 17.586 -4.487 1 95.09 278 PRO A N 1
ATOM 2187 C CA . PRO A 1 278 ? 2.023 16.152 -4.495 1 95.09 278 PRO A CA 1
ATOM 2188 C C . PRO A 1 278 ? 2.094 15.543 -5.894 1 95.09 278 PRO A C 1
ATOM 2190 O O . PRO A 1 278 ? 2.042 16.268 -6.89 1 95.09 278 PRO A O 1
ATOM 2193 N N . THR A 1 279 ? 2.247 14.249 -5.98 1 91.69 279 THR A N 1
ATOM 2194 C CA . THR A 1 279 ? 2.403 13.573 -7.263 1 91.69 279 THR A CA 1
ATOM 2195 C C . THR A 1 279 ? 1.118 12.845 -7.651 1 91.69 279 THR A C 1
ATOM 2197 O O . THR A 1 279 ? 0.994 12.349 -8.772 1 91.69 279 THR A O 1
ATOM 2200 N N . ASP A 1 280 ? 0.232 12.752 -6.781 1 89.03 280 ASP A N 1
ATOM 2201 C CA . ASP A 1 280 ? -1.025 12.051 -7.025 1 89.03 280 ASP A CA 1
ATOM 2202 C C . ASP A 1 280 ? -2.188 13.033 -7.146 1 89.03 280 ASP A C 1
ATOM 2204 O O . ASP A 1 280 ? -2.198 13.884 -8.038 1 89.03 280 ASP A O 1
ATOM 2208 N N . PHE A 1 281 ? -3.134 13 -6.246 1 87.35 281 PHE A N 1
ATOM 2209 C CA . PHE A 1 281 ? -4.249 13.933 -6.365 1 87.35 281 PHE A CA 1
ATOM 2210 C C . PHE A 1 281 ? -3.845 15.322 -5.885 1 87.35 281 PHE A C 1
ATOM 2212 O O . PHE A 1 281 ? -3.018 15.456 -4.98 1 87.35 281 PHE A O 1
ATOM 2219 N N . GLY A 1 282 ? -4.387 16.285 -6.528 1 87.79 282 GLY A N 1
ATOM 2220 C CA . GLY A 1 282 ? -4.065 17.667 -6.209 1 87.79 282 GLY A CA 1
ATOM 2221 C C . GLY A 1 282 ? -2.761 18.134 -6.827 1 87.79 282 GLY A C 1
ATOM 2222 O O . GLY A 1 282 ? -2.225 19.177 -6.446 1 87.79 282 GLY A O 1
ATOM 2223 N N . ALA A 1 283 ? -2.279 17.407 -7.757 1 87.72 283 ALA A N 1
ATOM 2224 C CA . ALA A 1 283 ? -0.951 17.622 -8.326 1 87.72 283 ALA A CA 1
ATOM 2225 C C . ALA A 1 283 ? -0.916 18.891 -9.173 1 87.72 283 ALA A C 1
ATOM 2227 O O . ALA A 1 283 ? 0.161 19.398 -9.497 1 87.72 283 ALA A O 1
ATOM 2228 N N . THR A 1 284 ? -1.966 19.436 -9.505 1 86.47 284 THR A N 1
ATOM 2229 C CA . THR A 1 284 ? -2.013 20.606 -10.374 1 86.47 284 THR A CA 1
ATOM 2230 C C . THR A 1 284 ? -1.668 21.872 -9.595 1 86.47 284 THR A C 1
ATOM 2232 O O . THR A 1 284 ? -1.405 22.92 -10.189 1 86.47 284 THR A O 1
ATOM 2235 N N . ARG A 1 285 ? -1.75 21.819 -8.294 1 89.44 285 ARG A N 1
ATOM 2236 C CA . ARG A 1 285 ? -1.414 22.966 -7.456 1 89.44 285 ARG A CA 1
ATOM 2237 C C . ARG A 1 285 ? -0.129 22.714 -6.674 1 89.44 285 ARG A C 1
ATOM 2239 O O . ARG A 1 285 ? -0.108 21.898 -5.751 1 89.44 285 ARG A O 1
ATOM 2246 N N . ARG A 1 286 ? 0.804 23.477 -7.008 1 92.99 286 ARG A N 1
ATOM 2247 C CA . ARG A 1 286 ? 2.124 23.341 -6.4 1 92.99 286 ARG A CA 1
ATOM 2248 C C . ARG A 1 286 ? 2.581 24.659 -5.784 1 92.99 286 ARG A C 1
ATOM 2250 O O . ARG A 1 286 ? 2.087 25.726 -6.151 1 92.99 286 ARG A O 1
ATOM 2257 N N . ASP A 1 287 ? 3.43 24.527 -4.902 1 96.38 287 ASP A N 1
ATOM 2258 C CA . ASP A 1 287 ? 3.972 25.704 -4.229 1 96.38 287 ASP A CA 1
ATOM 2259 C C . ASP A 1 287 ? 5.355 26.058 -4.771 1 96.38 287 ASP A C 1
ATOM 2261 O O . ASP A 1 287 ? 6.138 25.17 -5.116 1 96.38 287 ASP A O 1
ATOM 2265 N N . VAL A 1 288 ? 5.596 27.326 -4.825 1 95.96 288 VAL A N 1
ATOM 2266 C CA . VAL A 1 288 ? 6.929 27.849 -5.109 1 95.96 288 VAL A CA 1
ATOM 2267 C C . VAL A 1 288 ? 7.481 28.557 -3.874 1 95.96 288 VAL A C 1
ATOM 2269 O O . VAL A 1 288 ? 6.768 29.321 -3.219 1 95.96 288 VAL A O 1
ATOM 2272 N N . GLY A 1 289 ? 8.695 28.24 -3.585 1 97.2 289 GLY A N 1
ATOM 2273 C CA . GLY A 1 289 ? 9.301 28.869 -2.422 1 97.2 289 GLY A CA 1
ATOM 2274 C C . GLY A 1 289 ? 10.811 28.726 -2.385 1 97.2 289 GLY A C 1
ATOM 2275 O O . GLY A 1 289 ? 11.409 28.163 -3.304 1 97.2 289 GLY A O 1
ATOM 2276 N N . ARG A 1 290 ? 11.382 29.309 -1.351 1 97.71 290 ARG A N 1
ATOM 2277 C CA . ARG A 1 290 ? 12.825 29.25 -1.146 1 97.71 290 ARG A CA 1
ATOM 2278 C C . ARG A 1 290 ? 13.204 28.072 -0.254 1 97.71 290 ARG A C 1
ATOM 2280 O O . ARG A 1 290 ? 12.696 27.943 0.862 1 97.71 290 ARG A O 1
ATOM 2287 N N . LEU A 1 291 ? 14.13 27.256 -0.742 1 98.49 291 LEU A N 1
ATOM 2288 C CA . LEU A 1 291 ? 14.529 26.049 -0.026 1 98.49 291 LEU A CA 1
ATOM 2289 C C . LEU A 1 291 ? 15.211 26.4 1.292 1 98.49 291 LEU A C 1
ATOM 2291 O O . LEU A 1 291 ? 16.169 27.177 1.313 1 98.49 291 LEU A O 1
ATOM 2295 N N . VAL A 1 292 ? 14.72 25.841 2.34 1 98.47 292 VAL A N 1
ATOM 2296 C CA . VAL A 1 292 ? 15.275 26.078 3.669 1 98.47 292 VAL A CA 1
ATOM 2297 C C . VAL A 1 292 ? 16.007 24.829 4.153 1 98.47 292 VAL A C 1
ATOM 2299 O O . VAL A 1 292 ? 17.112 24.92 4.693 1 98.47 292 VAL A O 1
ATOM 2302 N N . SER A 1 293 ? 15.401 23.701 4.013 1 98.49 293 SER A N 1
ATOM 2303 C CA . SER A 1 293 ? 15.99 22.442 4.457 1 98.49 293 SER A CA 1
ATOM 2304 C C . SER A 1 293 ? 15.48 21.269 3.626 1 98.49 293 SER A C 1
ATOM 2306 O O . SER A 1 293 ? 14.343 21.288 3.149 1 98.49 293 SER A O 1
ATOM 2308 N N . LEU A 1 294 ? 16.291 20.347 3.376 1 98.23 294 LEU A N 1
ATOM 2309 C CA . LEU A 1 294 ? 15.962 19.088 2.718 1 98.23 294 LEU A CA 1
ATOM 2310 C C . LEU A 1 294 ? 16.807 17.947 3.274 1 98.23 294 LEU A C 1
ATOM 2312 O O . LEU A 1 294 ? 17.966 17.782 2.889 1 98.23 294 LEU A O 1
ATOM 2316 N N . ALA A 1 295 ? 16.229 17.222 4.17 1 92.99 295 ALA A N 1
ATOM 2317 C CA . ALA A 1 295 ? 16.895 16.088 4.805 1 92.99 295 ALA A CA 1
ATOM 2318 C C . ALA A 1 295 ? 15.881 15.044 5.265 1 92.99 295 ALA A C 1
ATOM 2320 O O . ALA A 1 295 ? 14.748 15.382 5.615 1 92.99 295 ALA A O 1
ATOM 2321 N N . GLY A 1 296 ? 16.313 13.821 5.141 1 90.58 296 GLY A N 1
ATOM 2322 C CA . GLY A 1 296 ? 15.43 12.749 5.572 1 90.58 296 GLY A CA 1
ATOM 2323 C C . GLY A 1 296 ? 14.159 12.656 4.75 1 90.58 296 GLY A C 1
ATOM 2324 O O . GLY A 1 296 ? 14.212 12.592 3.52 1 90.58 296 GLY A O 1
ATOM 2325 N N . ASP A 1 297 ? 13.013 12.759 5.46 1 92.69 297 ASP A N 1
ATOM 2326 C CA . ASP A 1 297 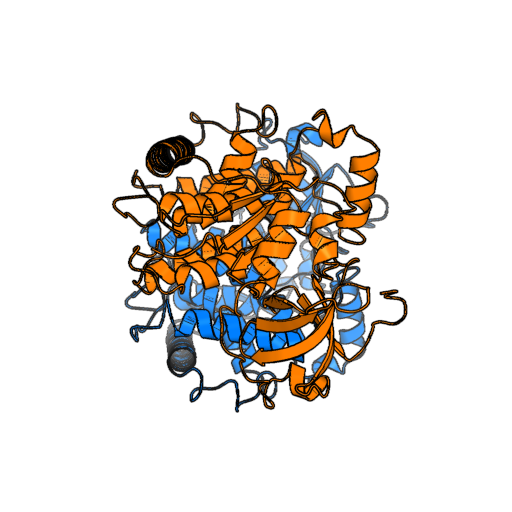? 11.736 12.522 4.795 1 92.69 297 ASP A CA 1
ATOM 2327 C C . ASP A 1 297 ? 10.947 13.821 4.642 1 92.69 297 ASP A C 1
ATOM 2329 O O . ASP A 1 297 ? 9.73 13.795 4.449 1 92.69 297 ASP A O 1
ATOM 2333 N N . GLU A 1 298 ? 11.696 14.94 4.646 1 97.41 298 GLU A N 1
ATOM 2334 C CA . GLU A 1 298 ? 11.001 16.223 4.677 1 97.41 298 GLU A CA 1
ATOM 2335 C C . GLU A 1 298 ? 11.732 17.267 3.838 1 97.41 298 GLU A C 1
ATOM 2337 O O . GLU A 1 298 ? 12.963 17.26 3.762 1 97.41 298 GLU A O 1
ATOM 2342 N N . VAL A 1 299 ? 10.962 18.09 3.178 1 98.51 299 VAL A N 1
ATOM 2343 C CA . VAL A 1 299 ? 11.461 19.304 2.539 1 98.51 299 VAL A CA 1
ATOM 2344 C C . VAL A 1 299 ? 10.79 20.528 3.159 1 98.51 299 VAL A C 1
ATOM 2346 O O . VAL A 1 299 ? 9.588 20.512 3.432 1 98.51 299 VAL A O 1
ATOM 2349 N N . VAL A 1 300 ? 11.539 21.533 3.46 1 98.73 300 VAL A N 1
ATOM 2350 C CA . VAL A 1 300 ? 11.046 22.765 4.067 1 98.73 300 VAL A CA 1
ATOM 2351 C C . VAL A 1 300 ? 11.375 23.953 3.166 1 98.73 300 VAL A C 1
ATOM 2353 O O . VAL A 1 300 ? 12.51 24.096 2.706 1 98.73 300 VAL A O 1
ATOM 2356 N N . TYR A 1 301 ? 10.402 24.781 2.896 1 98.49 301 TYR A N 1
ATOM 2357 C CA . TYR A 1 301 ? 10.595 25.96 2.059 1 98.49 301 TYR A CA 1
ATOM 2358 C C . TYR A 1 301 ? 9.797 27.144 2.593 1 98.49 301 TYR A C 1
ATOM 2360 O O . TYR A 1 301 ? 8.833 26.965 3.341 1 98.49 301 TYR A O 1
ATOM 2368 N N . GLU A 1 302 ? 10.201 28.289 2.245 1 97.81 302 GLU A N 1
ATOM 2369 C CA . GLU A 1 302 ? 9.535 29.523 2.652 1 97.81 302 GLU A CA 1
ATOM 2370 C C . GLU A 1 302 ? 8.665 30.077 1.528 1 97.81 302 GLU A C 1
ATOM 2372 O O . GLU A 1 302 ? 9.097 30.143 0.376 1 97.81 302 GLU A O 1
ATOM 2377 N N . THR A 1 303 ? 7.513 30.351 1.949 1 96.02 303 THR A N 1
ATOM 2378 C CA . THR A 1 303 ? 6.598 31.012 1.024 1 96.02 303 THR A CA 1
ATOM 2379 C C . THR A 1 303 ? 6.235 32.406 1.526 1 96.02 303 THR A C 1
ATOM 2381 O O . THR A 1 303 ? 6.359 32.694 2.719 1 96.02 303 THR A O 1
ATOM 2384 N N . ARG A 1 304 ? 5.816 33.192 0.587 1 91.38 304 ARG A N 1
ATOM 2385 C CA . ARG A 1 304 ? 5.361 34.546 0.885 1 91.38 304 ARG A CA 1
ATOM 2386 C C . ARG A 1 304 ? 4.142 34.911 0.044 1 91.38 304 ARG A C 1
ATOM 2388 O O . ARG A 1 304 ? 4.118 34.664 -1.163 1 91.38 304 ARG A O 1
ATOM 2395 N N . ALA A 1 305 ? 3.175 35.355 0.866 1 87.47 305 ALA A N 1
ATOM 2396 C CA . ALA A 1 305 ? 2.016 35.849 0.125 1 87.47 305 ALA A CA 1
ATOM 2397 C C . ALA A 1 305 ? 2.387 37.054 -0.733 1 87.47 305 ALA A C 1
ATOM 2399 O O . ALA A 1 305 ? 3.378 37.737 -0.461 1 87.47 305 ALA A O 1
ATOM 2400 N N . GLU A 1 306 ? 1.599 37.151 -1.77 1 80.63 306 GLU A N 1
ATOM 2401 C CA . GLU A 1 306 ? 1.842 38.309 -2.625 1 80.63 306 GLU A CA 1
ATOM 2402 C C . GLU A 1 306 ? 1.528 39.611 -1.893 1 80.63 306 GLU A C 1
ATOM 2404 O O . GLU A 1 306 ? 0.557 39.685 -1.137 1 80.63 306 GLU A O 1
ATOM 2409 N N . GLY A 1 307 ? 2.334 40.581 -2.039 1 76.17 307 GLY A N 1
ATOM 2410 C CA . GLY A 1 307 ? 2.093 41.894 -1.463 1 76.17 307 GLY A CA 1
ATOM 2411 C C . GLY A 1 307 ? 3.274 42.423 -0.67 1 76.17 307 GLY A C 1
ATOM 2412 O O . GLY A 1 307 ? 4.102 41.648 -0.188 1 76.17 307 GLY A O 1
ATOM 2413 N N . GLU A 1 308 ? 3.388 43.692 -0.651 1 71.72 308 GLU A N 1
ATOM 2414 C CA . GLU A 1 308 ? 4.486 44.357 0.045 1 71.72 308 GLU A CA 1
ATOM 2415 C C . GLU A 1 308 ? 4.371 44.178 1.556 1 71.72 308 GLU A C 1
ATOM 2417 O O . GLU A 1 308 ? 3.28 44.297 2.119 1 71.72 308 GLU A O 1
ATOM 2422 N N . GLY A 1 309 ? 5.393 43.796 2.209 1 71.67 309 GLY A N 1
ATOM 2423 C CA . GLY A 1 309 ? 5.465 43.724 3.659 1 71.67 309 GLY A CA 1
ATOM 2424 C C . GLY A 1 309 ? 4.958 42.408 4.217 1 71.67 309 GLY A C 1
ATOM 2425 O O . GLY A 1 309 ? 4.826 42.253 5.433 1 71.67 309 GLY A O 1
ATOM 2426 N N . LYS A 1 310 ? 4.68 41.532 3.305 1 79.59 310 LYS A N 1
ATOM 2427 C CA . LYS A 1 310 ? 4.185 40.253 3.804 1 79.59 310 LYS A CA 1
ATOM 2428 C C . LYS A 1 310 ? 5.324 39.399 4.356 1 79.59 310 LYS A C 1
ATOM 2430 O O . LYS A 1 310 ? 6.435 39.419 3.823 1 79.59 310 LYS A O 1
ATOM 2435 N N . GLN A 1 311 ? 5.035 38.823 5.435 1 88.89 311 GLN A N 1
ATOM 2436 C CA . GLN A 1 311 ? 6.005 37.942 6.078 1 88.89 311 GLN A CA 1
ATOM 2437 C C . GLN A 1 311 ? 5.915 36.525 5.52 1 88.89 311 GLN A C 1
ATOM 2439 O O . GLN A 1 311 ? 4.915 36.159 4.899 1 88.89 311 GLN A O 1
ATOM 2444 N N . GLU A 1 312 ? 6.973 35.871 5.695 1 94.49 312 GLU A N 1
ATOM 2445 C CA . GLU A 1 312 ? 7.072 34.513 5.17 1 94.49 312 GLU A CA 1
ATOM 2446 C C . GLU A 1 312 ? 6.634 33.485 6.21 1 94.49 312 GLU A C 1
ATOM 2448 O O . GLU A 1 312 ? 6.638 33.769 7.41 1 94.49 312 GLU A O 1
ATOM 2453 N N . VAL A 1 313 ? 6.207 32.412 5.74 1 97.5 313 VAL A N 1
ATOM 2454 C CA . VAL A 1 313 ? 6.022 31.225 6.568 1 97.5 313 VAL A CA 1
ATOM 2455 C C . VAL A 1 313 ? 6.904 30.091 6.05 1 97.5 313 VAL A C 1
ATOM 2457 O O . VAL A 1 313 ? 7.355 30.122 4.903 1 97.5 313 VAL A O 1
ATOM 2460 N N . ARG A 1 314 ? 7.212 29.157 6.921 1 98.3 314 ARG A N 1
ATOM 2461 C CA . ARG A 1 314 ? 7.917 27.943 6.526 1 98.3 314 ARG A CA 1
ATOM 2462 C C . ARG A 1 314 ? 6.943 26.79 6.308 1 98.3 314 ARG A C 1
ATOM 2464 O O . ARG A 1 314 ? 6.188 26.429 7.213 1 98.3 314 ARG A O 1
ATOM 2471 N N . VAL A 1 315 ? 7.002 26.255 5.133 1 98.73 315 VAL A N 1
ATOM 2472 C CA . VAL A 1 315 ? 6.125 25.14 4.79 1 98.73 315 VAL A CA 1
ATOM 2473 C C . VAL A 1 315 ? 6.916 23.834 4.817 1 98.73 315 VAL A C 1
ATOM 2475 O O . VAL A 1 315 ? 7.983 23.734 4.207 1 98.73 315 VAL A O 1
ATOM 2478 N N . HIS A 1 316 ? 6.46 22.926 5.585 1 98.75 316 HIS A N 1
ATOM 2479 C CA . HIS A 1 316 ? 7.013 21.581 5.694 1 98.75 316 HIS A CA 1
ATOM 2480 C C . HIS A 1 316 ? 6.189 20.579 4.893 1 98.75 316 HIS A C 1
ATOM 2482 O O . HIS A 1 316 ? 4.977 20.467 5.089 1 98.75 316 HIS A O 1
ATOM 2488 N N . ALA A 1 317 ? 6.796 19.883 3.985 1 98.61 317 ALA A N 1
ATOM 2489 C CA . ALA A 1 317 ? 6.134 18.846 3.197 1 98.61 317 ALA A CA 1
ATOM 2490 C C . ALA A 1 317 ? 6.889 17.523 3.287 1 98.61 317 ALA A C 1
ATOM 2492 O O . ALA A 1 317 ? 8.121 17.507 3.344 1 98.61 317 ALA A O 1
ATOM 2493 N N . PRO A 1 318 ? 6.126 16.43 3.411 1 97.94 318 PRO A N 1
ATOM 2494 C CA . PRO A 1 318 ? 6.836 15.159 3.258 1 97.94 318 PRO A CA 1
ATOM 2495 C C . PRO A 1 318 ? 7.444 14.985 1.868 1 97.94 318 PRO A C 1
ATOM 2497 O O . PRO A 1 318 ? 6.955 15.573 0.9 1 97.94 318 PRO A O 1
ATOM 2500 N N . ARG A 1 319 ? 8.446 14.275 1.808 1 97.3 319 ARG A N 1
ATOM 2501 C CA . ARG A 1 319 ? 9.018 13.972 0.5 1 97.3 319 ARG A CA 1
ATOM 2502 C C . ARG A 1 319 ? 8.304 12.791 -0.149 1 97.3 319 ARG A C 1
ATOM 2504 O O . ARG A 1 319 ? 8.19 12.726 -1.375 1 97.3 319 ARG A O 1
ATOM 2511 N N . HIS A 1 320 ? 7.837 11.833 0.665 1 96.66 320 HIS A N 1
ATOM 2512 C CA . HIS A 1 320 ? 7.023 10.74 0.145 1 96.66 320 HIS A CA 1
ATOM 2513 C C . HIS A 1 320 ? 5.743 11.263 -0.497 1 96.66 320 HIS A C 1
ATOM 2515 O O . HIS A 1 320 ? 4.969 11.978 0.144 1 96.66 320 HIS A O 1
ATOM 2521 N N . GLY A 1 321 ? 5.546 10.938 -1.763 1 94.38 321 GLY A N 1
ATOM 2522 C CA . GLY A 1 321 ? 4.35 11.361 -2.474 1 94.38 321 GLY A CA 1
ATOM 2523 C C . GLY A 1 321 ? 4.426 12.792 -2.972 1 94.38 321 GLY A C 1
ATOM 2524 O O . GLY A 1 321 ? 3.421 13.356 -3.411 1 94.38 321 GLY A O 1
ATOM 2525 N N . PHE A 1 322 ? 5.601 13.431 -2.89 1 96.68 322 PHE A N 1
ATOM 2526 C CA . PHE A 1 322 ? 5.806 14.79 -3.379 1 96.68 322 PHE A CA 1
ATOM 2527 C C . PHE A 1 322 ? 6.976 14.843 -4.354 1 96.68 322 PHE A C 1
ATOM 2529 O O . PHE A 1 322 ? 7.849 13.973 -4.333 1 96.68 322 PHE A O 1
ATOM 2536 N N . ARG A 1 323 ? 6.946 15.838 -5.193 1 95.9 323 ARG A N 1
ATOM 2537 C CA . ARG A 1 323 ? 8.021 16.101 -6.143 1 95.9 323 ARG A CA 1
ATOM 2538 C C . ARG A 1 323 ? 8.634 17.478 -5.909 1 95.9 323 ARG A C 1
ATOM 2540 O O . ARG A 1 323 ? 7.919 18.442 -5.631 1 95.9 323 ARG A O 1
ATOM 2547 N N . ILE A 1 324 ? 9.929 17.484 -6.003 1 97.25 324 ILE A N 1
ATOM 2548 C CA . ILE A 1 324 ? 10.684 18.727 -5.882 1 97.25 324 ILE A CA 1
ATOM 2549 C C . ILE A 1 324 ? 11.353 19.058 -7.214 1 97.25 324 ILE A C 1
ATOM 2551 O O . ILE A 1 324 ? 11.936 18.182 -7.857 1 97.25 324 ILE A O 1
ATOM 2555 N N . GLN A 1 325 ? 11.237 20.25 -7.599 1 96.22 325 GLN A N 1
ATOM 2556 C CA . GLN A 1 325 ? 11.915 20.751 -8.79 1 96.22 325 GLN A CA 1
ATOM 2557 C C . GLN A 1 325 ? 12.658 22.051 -8.494 1 96.22 325 GLN A C 1
ATOM 2559 O O . GLN A 1 325 ? 12.207 22.858 -7.679 1 96.22 325 GLN A O 1
ATOM 2564 N N . LYS A 1 326 ? 13.725 22.185 -9.102 1 97 326 LYS A N 1
ATOM 2565 C CA . LYS A 1 326 ? 14.426 23.461 -9.001 1 97 326 LYS A CA 1
ATOM 2566 C C . LYS A 1 326 ? 13.77 24.52 -9.883 1 97 326 LYS A C 1
ATOM 2568 O O . LYS A 1 326 ? 13.449 24.257 -11.044 1 97 326 LYS A O 1
ATOM 2573 N N . GLY A 1 327 ? 13.566 25.644 -9.372 1 94.74 327 GLY A N 1
ATOM 2574 C CA . GLY A 1 327 ? 12.939 26.732 -10.106 1 94.74 327 GLY A CA 1
ATOM 2575 C C . GLY A 1 327 ? 11.435 26.579 -10.23 1 94.74 327 GLY A C 1
ATOM 2576 O O . GLY A 1 327 ? 10.829 25.758 -9.537 1 94.74 327 GLY A O 1
ATOM 2577 N N . ARG A 1 328 ? 10.89 27.467 -10.983 1 87.35 328 ARG A N 1
ATOM 2578 C CA . ARG A 1 328 ? 9.451 27.461 -11.229 1 87.35 328 ARG A CA 1
ATOM 2579 C C . ARG A 1 328 ? 9.1 26.551 -12.401 1 87.35 328 ARG A C 1
ATOM 2581 O O . ARG A 1 328 ? 9.833 26.494 -13.391 1 87.35 328 ARG A O 1
ATOM 2588 N N . GLU A 1 329 ? 8.283 25.482 -12.223 1 72.65 329 GLU A N 1
ATOM 2589 C CA . GLU A 1 329 ? 7.844 24.685 -13.365 1 72.65 329 GLU A CA 1
ATOM 2590 C C . GLU A 1 329 ? 7.31 25.572 -14.485 1 72.65 329 GLU A C 1
ATOM 2592 O O . GLU A 1 329 ? 6.649 26.58 -14.224 1 72.65 329 GLU A O 1
ATOM 2597 N N . ALA A 1 330 ? 7.8 25.255 -15.701 1 55 330 ALA A N 1
ATOM 2598 C CA . ALA A 1 330 ? 7.281 26.017 -16.833 1 55 330 ALA A CA 1
ATOM 2599 C C . ALA A 1 330 ? 5.756 26.041 -16.825 1 55 330 ALA A C 1
ATOM 2601 O O . ALA A 1 330 ? 5.112 24.994 -16.72 1 55 330 ALA A O 1
ATOM 2602 N N . GLY A 1 331 ? 4.997 27.247 -16.561 1 50.02 331 GLY A N 1
ATOM 2603 C CA . GLY A 1 331 ? 3.572 27.528 -16.499 1 50.02 331 GLY A CA 1
ATOM 2604 C C . GLY A 1 331 ? 3.061 27.713 -15.083 1 50.02 331 GLY A C 1
ATOM 2605 O O . GLY A 1 331 ? 1.862 27.905 -14.87 1 50.02 331 GLY A O 1
ATOM 2606 N N . ALA A 1 332 ? 3.69 27.177 -14.232 1 47.6 332 ALA A N 1
ATOM 2607 C CA . ALA A 1 332 ? 3.2 27.375 -12.871 1 47.6 332 ALA A CA 1
ATOM 2608 C C . ALA A 1 332 ? 3.161 28.858 -12.513 1 47.6 332 ALA A C 1
ATOM 2610 O O . ALA A 1 332 ? 4.205 29.51 -12.429 1 47.6 332 ALA A O 1
ATOM 2611 N N . LYS A 1 333 ? 2.187 29.533 -13.14 1 43.08 333 LYS A N 1
ATOM 2612 C CA . LYS A 1 333 ? 1.935 30.92 -12.762 1 43.08 333 LYS A CA 1
ATOM 2613 C C . LYS A 1 333 ? 1.838 31.068 -11.246 1 43.08 333 LYS A C 1
ATOM 2615 O O . LYS A 1 333 ? 1.127 30.306 -10.587 1 43.08 333 LYS A O 1
ATOM 2620 N N . LEU A 1 334 ? 2.806 31.832 -10.552 1 33.52 334 LEU A N 1
ATOM 2621 C CA . LEU A 1 334 ? 2.608 32.258 -9.171 1 33.52 334 LEU A CA 1
ATOM 2622 C C . LEU A 1 334 ? 1.391 33.169 -9.052 1 33.52 334 LEU A C 1
ATOM 2624 O O . LEU A 1 334 ? 1.107 33.955 -9.959 1 33.52 334 LEU A O 1
ATOM 2628 N N . MET B 1 1 ? 4.501 -40.749 -0.612 1 31.29 1 MET B N 1
ATOM 2629 C CA . MET B 1 1 ? 4.461 -39.298 -0.766 1 31.29 1 MET B CA 1
ATOM 2630 C C . MET B 1 1 ? 4.305 -38.911 -2.233 1 31.29 1 MET B C 1
ATOM 2632 O O . MET B 1 1 ? 5.142 -39.263 -3.065 1 31.29 1 MET B O 1
ATOM 2636 N N . ALA B 1 2 ? 3.203 -38.705 -2.772 1 41.5 2 ALA B N 1
ATOM 2637 C CA . ALA B 1 2 ? 2.616 -38.751 -4.109 1 41.5 2 ALA B CA 1
ATOM 2638 C C . ALA B 1 2 ? 3.398 -37.874 -5.082 1 41.5 2 ALA B C 1
ATOM 2640 O O . ALA B 1 2 ? 4.159 -36.998 -4.664 1 41.5 2 ALA B O 1
ATOM 2641 N N . SER B 1 3 ? 3.202 -37.943 -6.544 1 47.59 3 SER B N 1
ATOM 2642 C CA . SER B 1 3 ? 3.57 -37.459 -7.87 1 47.59 3 SER B CA 1
ATOM 2643 C C . SER B 1 3 ? 3.741 -35.944 -7.878 1 47.59 3 SER B C 1
ATOM 2645 O O . SER B 1 3 ? 3.137 -35.242 -7.064 1 47.59 3 SER B O 1
ATOM 2647 N N . GLU B 1 4 ? 4.998 -35.486 -8.272 1 61.28 4 GLU B N 1
ATOM 2648 C CA . GLU B 1 4 ? 5.398 -34.139 -8.666 1 61.28 4 GLU B CA 1
ATOM 2649 C C . GLU B 1 4 ? 4.23 -33.374 -9.283 1 61.28 4 GLU B C 1
ATOM 2651 O O . GLU B 1 4 ? 4.152 -33.23 -10.504 1 61.28 4 GLU B O 1
ATOM 2656 N N . ASN B 1 5 ? 3.287 -33.132 -8.435 1 88.01 5 ASN B N 1
ATOM 2657 C CA . ASN B 1 5 ? 2.043 -32.544 -8.921 1 88.01 5 ASN B CA 1
ATOM 2658 C C . ASN B 1 5 ? 2.063 -31.022 -8.813 1 88.01 5 ASN B C 1
ATOM 2660 O O . ASN B 1 5 ? 1.041 -30.367 -9.025 1 88.01 5 ASN B O 1
ATOM 2664 N N . ILE B 1 6 ? 3.24 -30.551 -8.432 1 97.49 6 ILE B N 1
ATOM 2665 C CA . ILE B 1 6 ? 3.4 -29.103 -8.344 1 97.49 6 ILE B CA 1
ATOM 2666 C C . ILE B 1 6 ? 4.441 -28.637 -9.359 1 97.49 6 ILE B C 1
ATOM 2668 O O . ILE B 1 6 ? 5.577 -29.118 -9.358 1 97.49 6 ILE B O 1
ATOM 2672 N N . ILE B 1 7 ? 4.077 -27.794 -10.267 1 98.43 7 ILE B N 1
ATOM 2673 C CA . ILE B 1 7 ? 4.971 -27.273 -11.295 1 98.43 7 ILE B CA 1
ATOM 2674 C C . ILE B 1 7 ? 5.003 -25.748 -11.226 1 98.43 7 ILE B C 1
ATOM 2676 O O . ILE B 1 7 ? 3.955 -25.097 -11.252 1 98.43 7 ILE B O 1
ATOM 2680 N N . LEU B 1 8 ? 6.147 -25.203 -11.089 1 98.48 8 LEU B N 1
ATOM 2681 C CA . LEU B 1 8 ? 6.362 -23.761 -11.047 1 98.48 8 LEU B CA 1
ATOM 2682 C C . LEU B 1 8 ? 6.922 -23.256 -12.372 1 98.48 8 LEU B C 1
ATOM 2684 O O . LEU B 1 8 ? 8.029 -23.63 -12.766 1 98.48 8 LEU B O 1
ATOM 2688 N N . TYR B 1 9 ? 6.162 -22.466 -13.162 1 98.76 9 TYR B N 1
ATOM 2689 C CA . TYR B 1 9 ? 6.627 -21.778 -14.361 1 98.76 9 TYR B CA 1
ATOM 2690 C C . TYR B 1 9 ? 7.325 -20.471 -14.004 1 98.76 9 TYR B C 1
ATOM 2692 O O . TYR B 1 9 ? 6.709 -19.566 -13.437 1 98.76 9 TYR B O 1
ATOM 2700 N N . HIS B 1 10 ? 8.619 -20.37 -14.289 1 98.3 10 HIS B N 1
ATOM 2701 C CA . HIS B 1 10 ? 9.315 -19.145 -13.911 1 98.3 10 HIS B CA 1
ATOM 2702 C C . HIS B 1 10 ? 10.656 -19.03 -14.627 1 98.3 10 HIS B C 1
ATOM 2704 O O . HIS B 1 10 ? 11.007 -19.888 -15.439 1 98.3 10 HIS B O 1
ATOM 2710 N N . TYR B 1 11 ? 11.339 -17.894 -14.476 1 95.43 11 TYR B N 1
ATOM 2711 C CA . TYR B 1 11 ? 12.758 -17.744 -14.78 1 95.43 11 TYR B CA 1
ATOM 2712 C C . TYR B 1 11 ? 13.538 -17.315 -13.543 1 95.43 11 TYR B C 1
ATOM 2714 O O . TYR B 1 11 ? 12.991 -16.661 -12.652 1 95.43 11 TYR B O 1
ATOM 2722 N N . SER B 1 12 ? 14.712 -17.651 -13.452 1 88.76 12 SER B N 1
ATOM 2723 C CA . SER B 1 12 ? 15.465 -17.727 -12.204 1 88.76 12 SER B CA 1
ATOM 2724 C C . SER B 1 12 ? 15.64 -16.347 -11.579 1 88.76 12 SER B C 1
ATOM 2726 O O . SER B 1 12 ? 15.712 -16.219 -10.355 1 88.76 12 SER B O 1
ATOM 2728 N N . TYR B 1 13 ? 15.75 -15.308 -12.316 1 89.58 13 TYR B N 1
ATOM 2729 C CA . TYR B 1 13 ? 16.06 -14.019 -11.708 1 89.58 13 TYR B CA 1
ATOM 2730 C C . TYR B 1 13 ? 14.793 -13.197 -11.496 1 89.58 13 TYR B C 1
ATOM 2732 O O . TYR B 1 13 ? 14.864 -12.006 -11.186 1 89.58 13 TYR B O 1
ATOM 2740 N N . SER B 1 14 ? 13.644 -13.838 -11.707 1 94.09 14 SER B N 1
ATOM 2741 C CA . SER B 1 14 ? 12.391 -13.174 -11.364 1 94.09 14 SER B CA 1
ATOM 2742 C C . SER B 1 14 ? 12.253 -12.999 -9.856 1 94.09 14 SER B C 1
ATOM 2744 O O . SER B 1 14 ? 12.227 -13.981 -9.111 1 94.09 14 SER B O 1
ATOM 2746 N N . PRO B 1 15 ? 12.121 -11.776 -9.382 1 95.33 15 PRO B N 1
ATOM 2747 C CA . PRO B 1 15 ? 11.981 -11.591 -7.935 1 95.33 15 PRO B CA 1
ATOM 2748 C C . PRO B 1 15 ? 10.68 -12.173 -7.389 1 95.33 15 PRO B C 1
ATOM 2750 O O . PRO B 1 15 ? 10.66 -12.723 -6.285 1 95.33 15 PRO B O 1
ATOM 2753 N N . TYR B 1 16 ? 9.604 -12.108 -8.184 1 97.35 16 TYR B N 1
ATOM 2754 C CA . TYR B 1 16 ? 8.339 -12.692 -7.754 1 97.35 16 TYR B CA 1
ATOM 2755 C C . TYR B 1 16 ? 8.429 -14.212 -7.704 1 97.35 16 TYR B C 1
ATOM 2757 O O . TYR B 1 16 ? 7.827 -14.848 -6.836 1 97.35 16 TYR B O 1
ATOM 2765 N N . ALA B 1 17 ? 9.122 -14.779 -8.636 1 97.9 17 ALA B N 1
ATOM 2766 C CA . ALA B 1 17 ? 9.278 -16.232 -8.649 1 97.9 17 ALA B CA 1
ATOM 2767 C C . ALA B 1 17 ? 10.071 -16.709 -7.436 1 97.9 17 ALA B C 1
ATOM 2769 O O . ALA B 1 17 ? 9.775 -17.764 -6.869 1 97.9 17 ALA B O 1
ATOM 2770 N N . ARG B 1 18 ? 11.085 -15.952 -7.025 1 96.88 18 ARG B N 1
ATOM 2771 C CA . ARG B 1 18 ? 11.891 -16.313 -5.863 1 96.88 18 ARG B CA 1
ATOM 2772 C C . ARG B 1 18 ? 11.034 -16.39 -4.604 1 96.88 18 ARG B C 1
ATOM 2774 O O . ARG B 1 18 ? 11.248 -17.255 -3.753 1 96.88 18 ARG B O 1
ATOM 2781 N N . ARG B 1 19 ? 10.161 -15.465 -4.528 1 97.49 19 ARG B N 1
ATOM 2782 C CA . ARG B 1 19 ? 9.234 -15.42 -3.402 1 97.49 19 ARG B CA 1
ATOM 2783 C C . ARG B 1 19 ? 8.552 -16.769 -3.2 1 97.49 19 ARG B C 1
ATOM 2785 O O . ARG B 1 19 ? 8.553 -17.311 -2.093 1 97.49 19 ARG B O 1
ATOM 2792 N N . VAL B 1 20 ? 8.037 -17.391 -4.267 1 98.28 20 VAL B N 1
ATOM 2793 C CA . VAL B 1 20 ? 7.302 -18.65 -4.209 1 98.28 20 VAL B CA 1
ATOM 2794 C C . VAL B 1 20 ? 8.281 -19.815 -4.076 1 98.28 20 VAL B C 1
ATOM 2796 O O . VAL B 1 20 ? 8.049 -20.743 -3.298 1 98.28 20 VAL B O 1
ATOM 2799 N N . ALA B 1 21 ? 9.378 -19.74 -4.793 1 97.66 21 ALA B N 1
ATOM 2800 C CA . ALA B 1 21 ? 10.391 -20.789 -4.716 1 97.66 21 ALA B CA 1
ATOM 2801 C C . ALA B 1 21 ? 10.964 -20.896 -3.305 1 97.66 21 ALA B C 1
ATOM 2803 O O . ALA B 1 21 ? 11.194 -21.999 -2.804 1 97.66 21 ALA B O 1
ATOM 2804 N N . TRP B 1 22 ? 11.265 -19.74 -2.668 1 97.96 22 TRP B N 1
ATOM 2805 C CA . TRP B 1 22 ? 11.761 -19.739 -1.295 1 97.96 22 TRP B CA 1
ATOM 2806 C C . TRP B 1 22 ? 10.761 -20.404 -0.355 1 97.96 22 TRP B C 1
ATOM 2808 O O . TRP B 1 22 ? 11.148 -21.157 0.541 1 97.96 22 TRP B O 1
ATOM 2818 N N . TYR B 1 23 ? 9.451 -20.102 -0.511 1 98.27 23 TYR B N 1
ATOM 2819 C CA . TYR B 1 23 ? 8.434 -20.72 0.333 1 98.27 23 TYR B CA 1
ATOM 2820 C C . TYR B 1 23 ? 8.46 -22.237 0.196 1 98.27 23 TYR B C 1
ATOM 2822 O O . TYR B 1 23 ? 8.479 -22.957 1.197 1 98.27 23 TYR B O 1
ATOM 2830 N N . LEU B 1 24 ? 8.453 -22.696 -1.059 1 97.34 24 LEU B N 1
ATOM 2831 C CA . LEU B 1 24 ? 8.466 -24.131 -1.322 1 97.34 24 LEU B CA 1
ATOM 2832 C C . LEU B 1 24 ? 9.701 -24.784 -0.711 1 97.34 24 LEU B C 1
ATOM 2834 O O . LEU B 1 24 ? 9.602 -25.837 -0.077 1 97.34 24 LEU B O 1
ATOM 2838 N N . THR B 1 25 ? 10.811 -24.125 -0.864 1 97.08 25 THR B N 1
ATOM 2839 C CA . THR B 1 25 ? 12.088 -24.653 -0.396 1 97.08 25 THR B CA 1
ATOM 2840 C C . THR B 1 25 ? 12.129 -24.695 1.129 1 97.08 25 THR B C 1
ATOM 2842 O O . THR B 1 25 ? 12.48 -25.72 1.718 1 97.08 25 THR B O 1
ATOM 2845 N N . LEU B 1 26 ? 11.779 -23.625 1.778 1 97.53 26 LEU B N 1
ATOM 2846 C CA . LEU B 1 26 ? 11.837 -23.542 3.234 1 97.53 26 LEU B CA 1
ATOM 2847 C C . LEU B 1 26 ? 10.848 -24.512 3.873 1 97.53 26 LEU B C 1
ATOM 2849 O O . LEU B 1 26 ? 11.131 -25.089 4.925 1 97.53 26 LEU B O 1
ATOM 2853 N N . ARG B 1 27 ? 9.637 -24.625 3.22 1 96.36 27 ARG B N 1
ATOM 2854 C CA . ARG B 1 27 ? 8.624 -25.527 3.761 1 96.36 27 ARG B CA 1
ATOM 2855 C C . ARG B 1 27 ? 8.952 -26.979 3.431 1 96.36 27 ARG B C 1
ATOM 2857 O O . ARG B 1 27 ? 8.383 -27.899 4.023 1 96.36 27 ARG B O 1
ATOM 2864 N N . GLY B 1 28 ? 9.8 -27.217 2.42 1 94.82 28 GLY B N 1
ATOM 2865 C CA . GLY B 1 28 ? 10.231 -28.551 2.032 1 94.82 28 GLY B CA 1
ATOM 2866 C C . GLY B 1 28 ? 9.263 -29.24 1.089 1 94.82 28 GLY B C 1
ATOM 2867 O O . GLY B 1 28 ? 9.153 -30.468 1.094 1 94.82 28 GLY B O 1
ATOM 2868 N N . ILE B 1 29 ? 8.546 -28.472 0.34 1 95.28 29 ILE B N 1
ATOM 2869 C CA . ILE B 1 29 ? 7.581 -29.026 -0.602 1 95.28 29 ILE B CA 1
ATOM 2870 C C . ILE B 1 29 ? 8.268 -29.317 -1.934 1 95.28 29 ILE B C 1
ATOM 2872 O O . ILE B 1 29 ? 8.771 -28.404 -2.593 1 95.28 29 ILE B O 1
ATOM 2876 N N . PRO B 1 30 ? 8.304 -30.514 -2.329 1 94.4 30 PRO B N 1
ATOM 2877 C CA . PRO B 1 30 ? 8.893 -30.826 -3.633 1 94.4 30 PRO B CA 1
ATOM 2878 C C . PRO B 1 30 ? 8.086 -30.255 -4.797 1 94.4 30 PRO B C 1
ATOM 2880 O O . PRO B 1 30 ? 6.854 -30.238 -4.749 1 94.4 30 PRO B O 1
ATOM 2883 N N . TYR B 1 31 ? 8.772 -29.801 -5.782 1 96.25 31 TYR B N 1
ATOM 2884 C CA . TYR B 1 31 ? 8.129 -29.28 -6.984 1 96.25 31 TYR B CA 1
ATOM 2885 C C . TYR B 1 31 ? 9.04 -29.428 -8.197 1 96.25 31 TYR B C 1
ATOM 2887 O O . TYR B 1 31 ? 10.249 -29.624 -8.053 1 96.25 31 TYR B O 1
ATOM 2895 N N . ALA B 1 32 ? 8.457 -29.436 -9.381 1 97.33 32 ALA B N 1
ATOM 2896 C CA . ALA B 1 32 ? 9.199 -29.306 -10.633 1 97.33 32 ALA B CA 1
ATOM 2897 C C . ALA B 1 32 ? 9.14 -27.876 -11.16 1 97.33 32 ALA B C 1
ATOM 2899 O O . ALA B 1 32 ? 8.29 -27.087 -10.739 1 97.33 32 ALA B O 1
ATOM 2900 N N . GLN B 1 33 ? 10.097 -27.539 -11.949 1 97.52 33 GLN B N 1
ATOM 2901 C CA . GLN B 1 33 ? 10.099 -26.203 -12.537 1 97.52 33 GLN B CA 1
ATOM 2902 C C . GLN B 1 33 ? 10.057 -26.272 -14.061 1 97.52 33 GLN B C 1
ATOM 2904 O O . GLN B 1 33 ? 10.617 -27.191 -14.661 1 97.52 33 GLN B O 1
ATOM 2909 N N . CYS B 1 34 ? 9.357 -25.429 -14.675 1 98.37 34 CYS B N 1
ATOM 2910 C CA . CYS B 1 34 ? 9.349 -25.193 -16.114 1 98.37 34 CYS B CA 1
ATOM 2911 C C . CYS B 1 34 ? 9.9 -23.811 -16.443 1 98.37 34 CYS B C 1
ATOM 2913 O O . CYS B 1 34 ? 9.223 -22.802 -16.235 1 98.37 34 CYS B O 1
ATOM 2915 N N . ALA B 1 35 ? 11.122 -23.769 -16.949 1 97.94 35 ALA B N 1
ATOM 2916 C CA . ALA B 1 35 ? 11.808 -22.511 -17.234 1 97.94 35 ALA B CA 1
ATOM 2917 C C . ALA B 1 35 ? 11.099 -21.739 -18.343 1 97.94 35 ALA B C 1
ATOM 2919 O O . ALA B 1 35 ? 10.696 -22.32 -19.353 1 97.94 35 ALA B O 1
ATOM 2920 N N . GLN B 1 36 ? 10.888 -20.466 -18.101 1 97.81 36 GLN B N 1
ATOM 2921 C CA . GLN B 1 36 ? 10.231 -19.573 -19.049 1 97.81 36 GLN B CA 1
ATOM 2922 C C . GLN B 1 36 ? 11.157 -18.433 -19.465 1 97.81 36 GLN B C 1
ATOM 2924 O O . GLN B 1 36 ? 12.052 -18.047 -18.71 1 97.81 36 GLN B O 1
ATOM 2929 N N . PRO B 1 37 ? 10.963 -17.935 -20.705 1 94.8 37 PRO B N 1
ATOM 2930 C CA . PRO B 1 37 ? 11.666 -16.692 -21.035 1 94.8 37 PRO B CA 1
ATOM 2931 C C . PRO B 1 37 ? 11.149 -15.494 -20.243 1 94.8 37 PRO B C 1
ATOM 2933 O O . PRO B 1 37 ? 9.972 -15.454 -19.873 1 94.8 37 PRO B O 1
ATOM 2936 N N . PRO B 1 38 ? 12.001 -14.51 -20.054 1 92.77 38 PRO B N 1
ATOM 2937 C CA . PRO B 1 38 ? 11.569 -13.309 -19.335 1 92.77 38 PRO B CA 1
ATOM 2938 C C . PRO B 1 38 ? 10.661 -12.414 -20.175 1 92.77 38 PRO B C 1
ATOM 2940 O O . PRO B 1 38 ? 10.016 -11.508 -19.641 1 92.77 38 PRO B O 1
ATOM 2943 N N . THR B 1 39 ? 10.639 -12.651 -21.485 1 93.36 39 THR B N 1
ATOM 2944 C CA . THR B 1 39 ? 9.828 -11.863 -22.405 1 93.36 39 THR B CA 1
ATOM 2945 C C . THR B 1 39 ? 8.777 -12.736 -23.085 1 93.36 39 THR B C 1
ATOM 2947 O O . THR B 1 39 ? 8.892 -13.964 -23.09 1 93.36 39 THR B O 1
ATOM 2950 N N . MET B 1 40 ? 7.744 -12.063 -23.553 1 92.51 40 MET B N 1
ATOM 2951 C CA . MET B 1 40 ? 6.763 -12.755 -24.383 1 92.51 40 MET B CA 1
ATOM 2952 C C . MET B 1 40 ? 7.327 -13.038 -25.771 1 92.51 40 MET B C 1
ATOM 2954 O O . MET B 1 40 ? 8.195 -12.308 -26.254 1 92.51 40 MET B O 1
ATOM 2958 N N . PRO B 1 41 ? 6.896 -14.067 -26.348 1 93.92 41 PRO B N 1
ATOM 2959 C CA . PRO B 1 41 ? 5.835 -15.006 -25.978 1 93.92 41 PRO B CA 1
ATOM 2960 C C . PRO B 1 41 ? 6.325 -16.117 -25.053 1 93.92 41 PRO B C 1
ATOM 2962 O O . PRO B 1 41 ? 7.534 -16.306 -24.896 1 93.92 41 PRO B O 1
ATOM 2965 N N . ARG B 1 42 ? 5.407 -16.799 -24.437 1 95.21 42 ARG B N 1
ATOM 2966 C CA . ARG B 1 42 ? 5.653 -17.977 -23.613 1 95.21 42 ARG B CA 1
ATOM 2967 C C . ARG B 1 42 ? 4.808 -19.158 -24.078 1 95.21 42 ARG B C 1
ATOM 2969 O O . ARG B 1 42 ? 3.773 -19.461 -23.481 1 95.21 42 ARG B O 1
ATOM 2976 N N . PRO B 1 43 ? 5.35 -19.842 -25.007 1 95.95 43 PRO B N 1
ATOM 2977 C CA . PRO B 1 43 ? 4.589 -20.935 -25.616 1 95.95 43 PRO B CA 1
ATOM 2978 C C . PRO B 1 43 ? 4.231 -22.034 -24.618 1 95.95 43 PRO B C 1
ATOM 2980 O O . PRO B 1 43 ? 3.183 -22.673 -24.747 1 95.95 43 PRO B O 1
ATOM 2983 N N . ASP B 1 44 ? 5.073 -22.282 -23.663 1 97.19 44 ASP B N 1
ATOM 2984 C CA . ASP B 1 44 ? 4.813 -23.321 -22.671 1 97.19 44 ASP B CA 1
ATOM 2985 C C . ASP B 1 44 ? 3.54 -23.022 -21.883 1 97.19 44 ASP B C 1
ATOM 2987 O O . ASP B 1 44 ? 2.766 -23.931 -21.575 1 97.19 44 ASP B O 1
ATOM 2991 N N . VAL B 1 45 ? 3.333 -21.797 -21.548 1 96.58 45 VAL B N 1
ATOM 2992 C CA . VAL B 1 45 ? 2.144 -21.383 -20.811 1 96.58 45 VAL B CA 1
ATOM 2993 C C . VAL B 1 45 ? 0.925 -21.426 -21.729 1 96.58 45 VAL B C 1
ATOM 2995 O O . VAL B 1 45 ? -0.161 -21.835 -21.311 1 96.58 45 VAL B O 1
ATOM 2998 N N . ALA B 1 46 ? 1.14 -21.046 -22.949 1 95.1 46 ALA B N 1
ATOM 2999 C CA . ALA B 1 46 ? 0.074 -21.024 -23.947 1 95.1 46 ALA B CA 1
ATOM 3000 C C . ALA B 1 46 ? -0.477 -22.426 -24.19 1 95.1 46 ALA B C 1
ATOM 3002 O O . ALA B 1 46 ? -1.638 -22.585 -24.575 1 95.1 46 ALA B O 1
ATOM 3003 N N . ARG B 1 47 ? 0.311 -23.45 -23.952 1 94.73 47 ARG B N 1
ATOM 3004 C CA . ARG B 1 47 ? -0.122 -24.835 -24.103 1 94.73 47 ARG B CA 1
ATOM 3005 C C . ARG B 1 47 ? -1.296 -25.145 -23.18 1 94.73 47 ARG B C 1
ATOM 3007 O O . ARG B 1 47 ? -2.056 -26.084 -23.428 1 94.73 47 ARG B O 1
ATOM 3014 N N . LEU B 1 48 ? -1.401 -24.369 -22.145 1 96.07 48 LEU B N 1
ATOM 3015 C CA . LEU B 1 48 ? -2.483 -24.568 -21.187 1 96.07 48 LEU B CA 1
ATOM 3016 C C . LEU B 1 48 ? -3.661 -23.651 -21.497 1 96.07 48 LEU B C 1
ATOM 3018 O O . LEU B 1 48 ? -4.62 -23.582 -20.726 1 96.07 48 LEU B O 1
ATOM 3022 N N . GLY B 1 49 ? -3.571 -22.871 -22.586 1 95.83 49 GLY B N 1
ATOM 3023 C CA . GLY B 1 49 ? -4.618 -21.93 -22.954 1 95.83 49 GLY B CA 1
ATOM 3024 C C . GLY B 1 49 ? -4.601 -20.663 -22.121 1 95.83 49 GLY B C 1
ATOM 3025 O O . GLY B 1 49 ? -5.633 -20.009 -21.953 1 95.83 49 GLY B O 1
ATOM 3026 N N . ILE B 1 50 ? -3.506 -20.355 -21.56 1 96.91 50 ILE B N 1
ATOM 3027 C CA . ILE B 1 50 ? -3.392 -19.201 -20.675 1 96.91 50 ILE B CA 1
ATOM 3028 C C . ILE B 1 50 ? -2.617 -18.088 -21.377 1 96.91 50 ILE B C 1
ATOM 3030 O O . ILE B 1 50 ? -1.509 -18.311 -21.871 1 96.91 50 ILE B O 1
ATOM 3034 N N . GLY B 1 51 ? -3.249 -16.892 -21.446 1 94.5 51 GLY B N 1
ATOM 3035 C CA . GLY B 1 51 ? -2.643 -15.718 -22.054 1 94.5 51 GLY B CA 1
ATOM 3036 C C . GLY B 1 51 ? -2.006 -14.784 -21.043 1 94.5 51 GLY B C 1
ATOM 3037 O O . GLY B 1 51 ? -1.226 -13.903 -21.41 1 94.5 51 GLY B O 1
ATOM 3038 N N . TYR B 1 52 ? -2.319 -14.962 -19.801 1 95.05 52 TYR B N 1
ATOM 3039 C CA . TYR B 1 52 ? -1.726 -14.224 -18.691 1 95.05 52 TYR B CA 1
ATOM 3040 C C . TYR B 1 52 ? -0.209 -14.161 -18.826 1 95.05 52 TYR B C 1
ATOM 3042 O O . TYR B 1 52 ? 0.435 -15.167 -19.135 1 95.05 52 TYR B O 1
ATOM 3050 N N . ARG B 1 53 ? 0.404 -13.012 -18.579 1 95.21 53 ARG B N 1
ATOM 3051 C CA . ARG B 1 53 ? 1.807 -12.91 -18.966 1 95.21 53 ARG B CA 1
ATOM 3052 C C . ARG B 1 53 ? 2.707 -12.803 -17.739 1 95.21 53 ARG B C 1
ATOM 3054 O O . ARG B 1 53 ? 3.93 -12.907 -17.849 1 95.21 53 ARG B O 1
ATOM 3061 N N . ARG B 1 54 ? 2.13 -12.549 -16.558 1 96.11 54 ARG B N 1
ATOM 3062 C CA . ARG B 1 54 ? 2.99 -12.396 -15.389 1 96.11 54 ARG B CA 1
ATOM 3063 C C . ARG B 1 54 ? 3.531 -13.744 -14.926 1 96.11 54 ARG B C 1
ATOM 3065 O O . ARG B 1 54 ? 2.932 -14.786 -15.201 1 96.11 54 ARG B O 1
ATOM 3072 N N . ILE B 1 55 ? 4.632 -13.736 -14.333 1 96.1 55 ILE B N 1
ATOM 3073 C CA . ILE B 1 55 ? 5.309 -14.887 -13.745 1 96.1 55 ILE B CA 1
ATOM 3074 C C . ILE B 1 55 ? 5.54 -14.643 -12.255 1 96.1 55 ILE B C 1
ATOM 3076 O O . ILE B 1 55 ? 5.716 -13.5 -11.827 1 96.1 55 ILE B O 1
ATOM 3080 N N . PRO B 1 56 ? 5.488 -15.594 -11.386 1 98.24 56 PRO B N 1
ATOM 3081 C CA . PRO B 1 56 ? 5.401 -17.028 -11.671 1 98.24 56 PRO B CA 1
ATOM 3082 C C . PRO B 1 56 ? 3.961 -17.511 -11.828 1 98.24 56 PRO B C 1
ATOM 3084 O O . PRO B 1 56 ? 3.023 -16.805 -11.447 1 98.24 56 PRO B O 1
ATOM 3087 N N . ILE B 1 57 ? 3.821 -18.608 -12.467 1 98.66 57 ILE B N 1
ATOM 3088 C CA . ILE B 1 57 ? 2.589 -19.388 -12.509 1 98.66 57 ILE B CA 1
ATOM 3089 C C . ILE B 1 57 ? 2.801 -20.725 -11.804 1 98.66 57 ILE B C 1
ATOM 3091 O O . ILE B 1 57 ? 3.826 -21.382 -12 1 98.66 57 ILE B O 1
ATOM 3095 N N . LEU B 1 58 ? 1.865 -21.115 -10.954 1 98.75 58 LEU B N 1
ATOM 3096 C CA . LEU B 1 58 ? 1.99 -22.326 -10.151 1 98.75 58 LEU B CA 1
ATOM 3097 C C . LEU B 1 58 ? 0.858 -23.301 -10.458 1 98.75 58 LEU B C 1
ATOM 3099 O O . LEU B 1 58 ? -0.317 -22.926 -10.421 1 98.75 58 LEU B O 1
ATOM 3103 N N . SER B 1 59 ? 1.221 -24.485 -10.793 1 98.46 59 SER B N 1
ATOM 3104 C CA . SER B 1 59 ? 0.209 -25.523 -10.961 1 98.46 59 SER B CA 1
ATOM 3105 C C . SER B 1 59 ? 0.277 -26.548 -9.835 1 98.46 59 SER B C 1
ATOM 3107 O O . SER B 1 59 ? 1.362 -27.001 -9.466 1 98.46 59 SER B O 1
ATOM 3109 N N . ILE B 1 60 ? -0.774 -26.88 -9.208 1 98.02 60 ILE B N 1
ATOM 3110 C CA . ILE B 1 60 ? -0.981 -28.049 -8.361 1 98.02 60 ILE B CA 1
ATOM 3111 C C . ILE B 1 60 ? -2.039 -28.957 -8.984 1 98.02 60 ILE B C 1
ATOM 3113 O O . ILE B 1 60 ? -3.228 -28.63 -8.977 1 98.02 60 ILE B O 1
ATOM 3117 N N . GLY B 1 61 ? -1.524 -30.038 -9.534 1 96.75 61 GLY B N 1
ATOM 3118 C CA . GLY B 1 61 ? -2.405 -30.79 -10.414 1 96.75 61 GLY B CA 1
ATOM 3119 C C . GLY B 1 61 ? -2.889 -29.984 -11.604 1 96.75 61 GLY B C 1
ATOM 3120 O O . GLY B 1 61 ? -2.091 -29.35 -12.297 1 96.75 61 GLY B O 1
ATOM 3121 N N . ARG B 1 62 ? -4.18 -30.085 -11.852 1 96.81 62 ARG B N 1
ATOM 3122 C CA . ARG B 1 62 ? -4.745 -29.441 -13.034 1 96.81 62 ARG B CA 1
ATOM 3123 C C . ARG B 1 62 ? -5.276 -28.051 -12.7 1 96.81 62 ARG B C 1
ATOM 3125 O O . ARG B 1 62 ? -5.88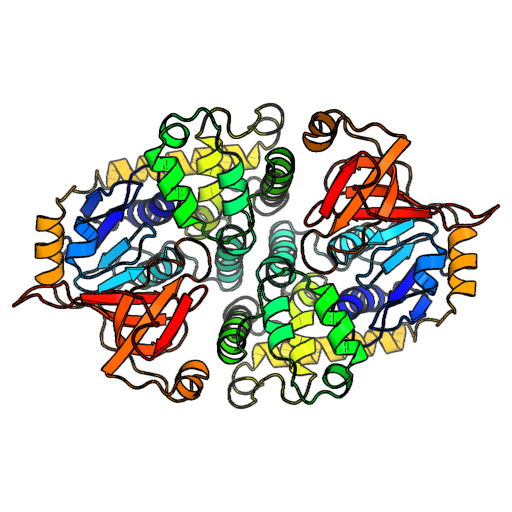5 -27.394 -13.546 1 96.81 62 ARG B O 1
ATOM 3132 N N . ASP B 1 63 ? -5.101 -27.582 -11.445 1 98.14 63 ASP B N 1
ATOM 3133 C CA . ASP B 1 63 ? -5.385 -26.208 -11.04 1 98.14 63 ASP B CA 1
ATOM 3134 C C . ASP B 1 63 ? -4.143 -25.33 -11.17 1 98.14 63 ASP B C 1
ATOM 3136 O O . ASP B 1 63 ? -3.087 -25.653 -10.622 1 98.14 63 ASP B O 1
ATOM 3140 N N . VAL B 1 64 ? -4.313 -24.229 -11.897 1 98.57 64 VAL B N 1
ATOM 3141 C CA . VAL B 1 64 ? -3.232 -23.281 -12.149 1 98.57 64 VAL B CA 1
ATOM 3142 C C . VAL B 1 64 ? -3.504 -21.977 -11.403 1 98.57 64 VAL B C 1
ATOM 3144 O O . VAL B 1 64 ? -4.564 -21.368 -11.569 1 98.57 64 VAL B O 1
ATOM 3147 N N . TYR B 1 65 ? -2.586 -21.565 -10.597 1 98.69 65 TYR B N 1
ATOM 3148 C CA . TYR B 1 65 ? -2.759 -20.392 -9.749 1 98.69 65 TYR B CA 1
ATOM 3149 C C . TYR B 1 65 ? -1.924 -19.223 -10.259 1 98.69 65 TYR B C 1
ATOM 3151 O O . TYR B 1 65 ? -0.713 -19.353 -10.451 1 98.69 65 TYR B O 1
ATOM 3159 N N . LEU B 1 66 ? -2.616 -18.108 -10.443 1 98.41 66 LEU B N 1
ATOM 3160 C CA . LEU B 1 66 ? -1.953 -16.879 -10.867 1 98.41 66 LEU B CA 1
ATOM 3161 C C . LEU B 1 66 ? -1.637 -15.991 -9.668 1 98.41 66 LEU B C 1
ATOM 3163 O O . LEU B 1 66 ? -2.291 -16.09 -8.627 1 98.41 66 LEU B O 1
ATOM 3167 N N . ASP B 1 67 ? -0.587 -15.133 -9.795 1 97.93 67 ASP B N 1
ATOM 3168 C CA . ASP B 1 67 ? -0.242 -14.082 -8.843 1 97.93 67 ASP B CA 1
ATOM 3169 C C . ASP B 1 67 ? 0.276 -14.675 -7.534 1 97.93 67 ASP B C 1
ATOM 3171 O O . ASP B 1 67 ? -0.373 -15.536 -6.937 1 97.93 67 ASP B O 1
ATOM 3175 N N . THR B 1 68 ? 1.375 -14.204 -7.047 1 98.22 68 THR B N 1
ATOM 3176 C CA . THR B 1 68 ? 2.062 -14.803 -5.907 1 98.22 68 THR B CA 1
ATOM 3177 C C . THR B 1 68 ? 1.238 -14.642 -4.633 1 98.22 68 THR B C 1
ATOM 3179 O O . THR B 1 68 ? 1.352 -15.449 -3.708 1 98.22 68 THR B O 1
ATOM 3182 N N . ARG B 1 69 ? 0.393 -13.654 -4.511 1 96.01 69 ARG B N 1
ATOM 3183 C CA . ARG B 1 69 ? -0.458 -13.476 -3.339 1 96.01 69 ARG B CA 1
ATOM 3184 C C . ARG B 1 69 ? -1.368 -14.682 -3.134 1 96.01 69 ARG B C 1
ATOM 3186 O O . ARG B 1 69 ? -1.455 -15.219 -2.028 1 96.01 69 ARG B O 1
ATOM 3193 N N . LEU B 1 70 ? -2 -15.07 -4.25 1 97.92 70 LEU B N 1
ATOM 3194 C CA . LEU B 1 70 ? -2.885 -16.227 -4.175 1 97.92 70 LEU B CA 1
ATOM 3195 C C . LEU B 1 70 ? -2.084 -17.516 -4.035 1 97.92 70 LEU B C 1
ATOM 3197 O O . LEU B 1 70 ? -2.474 -18.417 -3.288 1 97.92 70 LEU B O 1
ATOM 3201 N N . GLN B 1 71 ? -0.967 -17.627 -4.729 1 98.46 71 GLN B N 1
ATOM 3202 C CA . GLN B 1 71 ? -0.137 -18.826 -4.684 1 98.46 71 GLN B CA 1
ATOM 3203 C C . GLN B 1 71 ? 0.3 -19.139 -3.256 1 98.46 71 GLN B C 1
ATOM 3205 O O . GLN B 1 71 ? 0.215 -20.286 -2.812 1 98.46 71 GLN B O 1
ATOM 3210 N N . LEU B 1 72 ? 0.713 -18.155 -2.533 1 98.3 72 LEU B N 1
ATOM 3211 C CA . LEU B 1 72 ? 1.186 -18.371 -1.17 1 98.3 72 LEU B CA 1
ATOM 3212 C C . LEU B 1 72 ? 0.032 -18.752 -0.248 1 98.3 72 LEU B C 1
ATOM 3214 O O . LEU B 1 72 ? 0.202 -19.568 0.661 1 98.3 72 LEU B O 1
ATOM 3218 N N . ILE B 1 73 ? -1.146 -18.135 -0.467 1 96.86 73 ILE B N 1
ATOM 3219 C CA . ILE B 1 73 ? -2.319 -18.507 0.317 1 96.86 73 ILE B CA 1
ATOM 3220 C C . ILE B 1 73 ? -2.649 -19.979 0.085 1 96.86 73 ILE B C 1
ATOM 3222 O O . ILE B 1 73 ? -2.91 -20.721 1.035 1 96.86 73 ILE B O 1
ATOM 3226 N N . LYS B 1 74 ? -2.618 -20.395 -1.177 1 97.23 74 LYS B N 1
ATOM 3227 C CA . LYS B 1 74 ? -2.935 -21.776 -1.529 1 97.23 74 LYS B CA 1
ATOM 3228 C C . LYS B 1 74 ? -1.902 -22.741 -0.953 1 97.23 74 LYS B C 1
ATOM 3230 O O . LYS B 1 74 ? -2.258 -23.8 -0.431 1 97.23 74 LYS B O 1
ATOM 3235 N N . LEU B 1 75 ? -0.66 -22.377 -1.003 1 97.55 75 LEU B N 1
ATOM 3236 C CA . LEU B 1 75 ? 0.397 -23.222 -0.46 1 97.55 75 LEU B CA 1
ATOM 3237 C C . LEU B 1 75 ? 0.287 -23.324 1.058 1 97.55 75 LEU B C 1
ATOM 3239 O O . LEU B 1 75 ? 0.514 -24.392 1.631 1 97.55 75 LEU B O 1
ATOM 3243 N N . GLU B 1 76 ? -0.045 -22.232 1.727 1 96.72 76 GLU B N 1
ATOM 3244 C CA . GLU B 1 76 ? -0.246 -22.239 3.173 1 96.72 76 GLU B CA 1
ATOM 3245 C C . GLU B 1 76 ? -1.378 -23.182 3.568 1 96.72 76 GLU B C 1
ATOM 3247 O O . GLU B 1 76 ? -1.321 -23.822 4.62 1 96.72 76 GLU B O 1
ATOM 3252 N N . ASN B 1 77 ? -2.349 -23.274 2.718 1 94.56 77 ASN B N 1
ATOM 3253 C CA . ASN B 1 77 ? -3.546 -24.03 3.072 1 94.56 77 ASN B CA 1
ATOM 3254 C C . ASN B 1 77 ? -3.5 -25.448 2.511 1 94.56 77 ASN B C 1
ATOM 3256 O O . ASN B 1 77 ? -4.447 -26.218 2.68 1 94.56 77 ASN B O 1
ATOM 3260 N N . MET B 1 78 ? -2.448 -25.738 1.826 1 93.83 78 MET B N 1
ATOM 3261 C CA . MET B 1 78 ? -2.306 -27.067 1.24 1 93.83 78 MET B CA 1
ATOM 3262 C C . MET B 1 78 ? -2.271 -28.139 2.324 1 93.83 78 MET B C 1
ATOM 3264 O O . MET B 1 78 ? -1.63 -27.959 3.361 1 93.83 78 MET B O 1
ATOM 3268 N N . ASP B 1 79 ? -2.969 -29.192 2.077 1 89.64 79 ASP B N 1
ATOM 3269 C CA . ASP B 1 79 ? -3.022 -30.305 3.02 1 89.64 79 ASP B CA 1
ATOM 3270 C C . ASP B 1 79 ? -1.757 -31.157 2.936 1 89.64 79 ASP B C 1
ATOM 3272 O O . ASP B 1 79 ? -1.632 -32.006 2.051 1 89.64 79 ASP B O 1
ATOM 3276 N N . THR B 1 80 ? -0.825 -30.897 3.754 1 88.99 80 THR B N 1
ATOM 3277 C CA . THR B 1 80 ? 0.414 -31.657 3.874 1 88.99 80 THR B CA 1
ATOM 3278 C C . THR B 1 80 ? 0.856 -31.742 5.332 1 88.99 80 THR B C 1
ATOM 3280 O O . THR B 1 80 ? 0.388 -30.974 6.174 1 88.99 80 THR B O 1
ATOM 3283 N N . CYS B 1 81 ? 1.697 -32.654 5.634 1 89.68 81 CYS B N 1
ATOM 3284 C CA . CYS B 1 81 ? 2.178 -32.845 6.997 1 89.68 81 CYS B CA 1
ATOM 3285 C C . CYS B 1 81 ? 3.275 -31.842 7.334 1 89.68 81 CYS B C 1
ATOM 3287 O O . CYS B 1 81 ? 3.666 -31.71 8.495 1 89.68 81 CYS B O 1
ATOM 3289 N N . LEU B 1 82 ? 3.71 -31.133 6.348 1 91.61 82 LEU B N 1
ATOM 3290 C CA . LEU B 1 82 ? 4.758 -30.138 6.549 1 91.61 82 LEU B CA 1
ATOM 3291 C C . LEU B 1 82 ? 4.194 -28.878 7.196 1 91.61 82 LEU B C 1
ATOM 3293 O O . LEU B 1 82 ? 3.154 -28.369 6.771 1 91.61 82 LEU B O 1
ATOM 3297 N N . PRO B 1 83 ? 4.833 -28.477 8.173 1 92.87 83 PRO B N 1
ATOM 3298 C CA . PRO B 1 83 ? 4.3 -27.296 8.858 1 92.87 83 PRO B CA 1
ATOM 3299 C C . PRO B 1 83 ? 4.291 -26.054 7.97 1 92.87 83 PRO B C 1
ATOM 3301 O O . PRO B 1 83 ? 5.238 -25.825 7.213 1 92.87 83 PRO B O 1
ATOM 3304 N N . ARG B 1 84 ? 3.247 -25.281 8.081 1 95.43 84 ARG B N 1
ATOM 3305 C CA . ARG B 1 84 ? 3.181 -24.01 7.369 1 95.43 84 ARG B CA 1
ATOM 3306 C C . ARG B 1 84 ? 4.26 -23.05 7.859 1 95.43 84 ARG B C 1
ATOM 3308 O O . ARG B 1 84 ? 4.748 -23.179 8.984 1 95.43 84 ARG B O 1
ATOM 3315 N N . LEU B 1 85 ? 4.556 -22.146 7.031 1 97.86 85 LEU B N 1
ATOM 3316 C CA . LEU B 1 85 ? 5.545 -21.142 7.41 1 97.86 85 LEU B CA 1
ATOM 3317 C C . LEU B 1 85 ? 4.874 -19.938 8.061 1 97.86 85 LEU B C 1
ATOM 3319 O O . LEU B 1 85 ? 5.527 -19.163 8.764 1 97.86 85 LEU B O 1
ATOM 3323 N N . GLY B 1 86 ? 3.602 -19.789 7.752 1 96.8 86 GLY B N 1
ATOM 3324 C CA . GLY B 1 86 ? 2.847 -18.691 8.335 1 96.8 86 GLY B CA 1
ATOM 3325 C C . GLY B 1 86 ? 2.531 -18.899 9.804 1 96.8 86 GLY B C 1
ATOM 3326 O O . GLY B 1 86 ? 2.496 -20.035 10.282 1 96.8 86 GLY B O 1
ATOM 3327 N N . THR B 1 87 ? 2.265 -17.864 10.479 1 94.88 87 THR B N 1
ATOM 3328 C CA . THR B 1 87 ? 1.965 -17.895 11.907 1 94.88 87 THR B CA 1
ATOM 3329 C C . THR B 1 87 ? 0.476 -18.127 12.141 1 94.88 87 THR B C 1
ATOM 3331 O O . THR B 1 87 ? -0.342 -17.895 11.249 1 94.88 87 THR B O 1
ATOM 3334 N N . SER B 1 88 ? 0.164 -18.688 13.294 1 91.91 88 SER B N 1
ATOM 3335 C CA . SER B 1 88 ? -1.231 -18.858 13.688 1 91.91 88 SER B CA 1
ATOM 3336 C C . SER B 1 88 ? -1.676 -17.751 14.638 1 91.91 88 SER B C 1
ATOM 3338 O O . SER B 1 88 ? -2.864 -17.626 14.941 1 91.91 88 SER B O 1
ATOM 3340 N N . GLN B 1 89 ? -0.747 -16.962 15.093 1 94.13 89 GLN B N 1
ATOM 3341 C CA . GLN B 1 89 ? -1.07 -15.891 16.03 1 94.13 89 GLN B CA 1
ATOM 3342 C C . GLN B 1 89 ? -1.69 -14.698 15.309 1 94.13 89 GLN B C 1
ATOM 3344 O O . GLN B 1 89 ? -1.098 -14.155 14.374 1 94.13 89 GLN B O 1
ATOM 3349 N N . PRO B 1 90 ? -2.78 -14.265 15.788 1 93.98 90 PRO B N 1
ATOM 3350 C CA . PRO B 1 90 ? -3.538 -13.237 15.071 1 93.98 90 PRO B CA 1
ATOM 3351 C C . PRO B 1 90 ? -2.73 -11.963 14.835 1 93.98 90 PRO B C 1
ATOM 3353 O O . PRO B 1 90 ? -2.7 -11.445 13.716 1 93.98 90 PRO B O 1
ATOM 3356 N N . ASP B 1 91 ? -2.011 -11.446 15.863 1 94.43 91 ASP B N 1
ATOM 3357 C CA . ASP B 1 91 ? -1.211 -10.234 15.717 1 94.43 91 ASP B CA 1
ATOM 3358 C C . ASP B 1 91 ? -0.13 -10.414 14.654 1 94.43 91 ASP B C 1
ATOM 3360 O O . ASP B 1 91 ? 0.109 -9.514 13.846 1 94.43 91 ASP B O 1
ATOM 3364 N N . GLN B 1 92 ? 0.454 -11.567 14.713 1 96.11 92 GLN B N 1
ATOM 3365 C CA . GLN B 1 92 ? 1.538 -11.854 13.78 1 96.11 92 GLN B CA 1
ATOM 3366 C C . GLN B 1 92 ? 1.008 -12.036 12.36 1 96.11 92 GLN B C 1
ATOM 3368 O O . GLN B 1 92 ? 1.668 -11.654 11.392 1 96.11 92 GLN B O 1
ATOM 3373 N N . ARG B 1 93 ? -0.187 -12.598 12.231 1 96.84 93 ARG B N 1
ATOM 3374 C CA . ARG B 1 93 ? -0.813 -12.726 10.919 1 96.84 93 ARG B CA 1
ATOM 3375 C C . ARG B 1 93 ? -1.071 -11.357 10.3 1 96.84 93 ARG B C 1
ATOM 3377 O O . ARG B 1 93 ? -0.944 -11.185 9.086 1 96.84 93 ARG B O 1
ATOM 3384 N N . ALA B 1 94 ? -1.464 -10.42 11.165 1 97.87 94 ALA B N 1
ATOM 3385 C CA . ALA B 1 94 ? -1.662 -9.057 10.68 1 97.87 94 ALA B CA 1
ATOM 3386 C C . ALA B 1 94 ? -0.371 -8.489 10.096 1 97.87 94 ALA B C 1
ATOM 3388 O O . ALA B 1 94 ? -0.38 -7.893 9.017 1 97.87 94 ALA B O 1
ATOM 3389 N N . VAL B 1 95 ? 0.728 -8.7 10.79 1 98.07 95 VAL B N 1
ATOM 3390 C CA . VAL B 1 95 ? 2.021 -8.187 10.347 1 98.07 95 VAL B CA 1
ATOM 3391 C C . VAL B 1 95 ? 2.402 -8.828 9.014 1 98.07 95 VAL B C 1
ATOM 3393 O O . VAL B 1 95 ? 2.855 -8.141 8.096 1 98.07 95 VAL B O 1
ATOM 3396 N N . GLU B 1 96 ? 2.164 -10.124 8.872 1 97.8 96 GLU B N 1
ATOM 3397 C CA . GLU B 1 96 ? 2.436 -10.832 7.624 1 97.8 96 GLU B CA 1
ATOM 3398 C C . GLU B 1 96 ? 1.682 -10.201 6.457 1 97.8 96 GLU B C 1
ATOM 3400 O O . GLU B 1 96 ? 2.268 -9.929 5.407 1 97.8 96 GLU B O 1
ATOM 3405 N N . ARG B 1 97 ? 0.474 -9.945 6.684 1 97.41 97 ARG B N 1
ATOM 3406 C CA . ARG B 1 97 ? -0.384 -9.413 5.63 1 97.41 97 ARG B CA 1
ATOM 3407 C C . ARG B 1 97 ? -0.012 -7.973 5.295 1 97.41 97 ARG B C 1
ATOM 3409 O O . ARG B 1 97 ? -0.011 -7.582 4.126 1 97.41 97 ARG B O 1
ATOM 3416 N N . LEU B 1 98 ? 0.272 -7.239 6.323 1 98.51 98 LEU B N 1
ATOM 3417 C CA . LEU B 1 98 ? 0.614 -5.835 6.127 1 98.51 98 LEU B CA 1
ATOM 3418 C C . LEU B 1 98 ? 1.95 -5.696 5.405 1 98.51 98 LEU B C 1
ATOM 3420 O O . LEU B 1 98 ? 2.122 -4.801 4.574 1 98.51 98 LEU B O 1
ATOM 3424 N N . LEU B 1 99 ? 2.91 -6.573 5.678 1 98.58 99 LEU B N 1
ATOM 3425 C CA . LEU B 1 99 ? 4.184 -6.574 4.966 1 98.58 99 LEU B CA 1
ATOM 3426 C C . LEU B 1 99 ? 3.987 -6.945 3.5 1 98.58 99 LEU B C 1
ATOM 3428 O O . LEU B 1 99 ? 4.602 -6.346 2.615 1 98.58 99 LEU B O 1
ATOM 3432 N N . SER B 1 100 ? 3.121 -7.932 3.281 1 97.83 100 SER B N 1
ATOM 3433 C CA . SER B 1 100 ? 2.786 -8.283 1.905 1 97.83 100 SER B CA 1
ATOM 3434 C C . SER B 1 100 ? 2.225 -7.083 1.149 1 97.83 100 SER B C 1
ATOM 3436 O O . SER B 1 100 ? 2.625 -6.817 0.014 1 97.83 100 SER B O 1
ATOM 3438 N N . THR B 1 101 ? 1.336 -6.376 1.776 1 97.97 101 THR B N 1
ATOM 3439 C CA . THR B 1 101 ? 0.71 -5.203 1.175 1 97.97 101 THR B CA 1
ATOM 3440 C C . THR B 1 101 ? 1.743 -4.11 0.918 1 97.97 101 THR B C 1
ATOM 3442 O O . THR B 1 101 ? 1.742 -3.485 -0.144 1 97.97 101 THR B O 1
ATOM 3445 N N . LEU B 1 102 ? 2.633 -3.879 1.853 1 98.28 102 LEU B N 1
ATOM 3446 C CA . LEU B 1 102 ? 3.684 -2.878 1.703 1 98.28 102 LEU B CA 1
ATOM 3447 C C . LEU B 1 102 ? 4.522 -3.151 0.459 1 98.28 102 LEU B C 1
ATOM 3449 O O . LEU B 1 102 ? 4.743 -2.252 -0.355 1 98.28 102 LEU B O 1
ATOM 3453 N N . MET B 1 103 ? 4.883 -4.394 0.276 1 98.18 103 MET B N 1
ATOM 3454 C CA . MET B 1 103 ? 5.859 -4.749 -0.75 1 98.18 103 MET B CA 1
ATOM 3455 C C . MET B 1 103 ? 5.199 -4.842 -2.122 1 98.18 103 MET B C 1
ATOM 3457 O O . MET B 1 103 ? 5.807 -4.488 -3.133 1 98.18 103 MET B O 1
ATOM 3461 N N . THR B 1 104 ? 3.888 -5.205 -2.153 1 96.16 104 THR B N 1
ATOM 3462 C CA . THR B 1 104 ? 3.259 -5.521 -3.431 1 96.16 104 THR B CA 1
ATOM 3463 C C . THR B 1 104 ? 2.345 -4.385 -3.88 1 96.16 104 THR B C 1
ATOM 3465 O O . THR B 1 104 ? 2.226 -4.114 -5.077 1 96.16 104 THR B O 1
ATOM 3468 N N . ASP B 1 105 ? 1.752 -3.698 -2.874 1 95.23 105 ASP B N 1
ATOM 3469 C CA . ASP B 1 105 ? 0.665 -2.796 -3.24 1 95.23 105 ASP B CA 1
ATOM 3470 C C . ASP B 1 105 ? 1.045 -1.341 -2.972 1 95.23 105 ASP B C 1
ATOM 3472 O O . ASP B 1 105 ? 0.447 -0.423 -3.539 1 95.23 105 ASP B O 1
ATOM 3476 N N . ALA B 1 106 ? 2.013 -1.158 -2.093 1 95.67 106 ALA B N 1
ATOM 3477 C CA . ALA B 1 106 ? 2.253 0.207 -1.633 1 95.67 106 ALA B CA 1
ATOM 3478 C C . ALA B 1 106 ? 3.459 0.82 -2.339 1 95.67 106 ALA B C 1
ATOM 3480 O O . ALA B 1 106 ? 4.078 1.755 -1.825 1 95.67 106 ALA B O 1
ATOM 3481 N N . GLY B 1 107 ? 3.934 0.263 -3.493 1 92.26 107 GLY B N 1
ATOM 3482 C CA . GLY B 1 107 ? 4.875 0.949 -4.365 1 92.26 107 GLY B CA 1
ATOM 3483 C C . GLY B 1 107 ? 6.292 0.422 -4.246 1 92.26 107 GLY B C 1
ATOM 3484 O O . GLY B 1 107 ? 7.14 0.709 -5.093 1 92.26 107 GLY B O 1
ATOM 3485 N N . VAL B 1 108 ? 6.585 -0.457 -3.229 1 97.12 108 VAL B N 1
ATOM 3486 C CA . VAL B 1 108 ? 7.959 -0.846 -2.932 1 97.12 108 VAL B CA 1
ATOM 3487 C C . VAL B 1 108 ? 8.562 -1.572 -4.133 1 97.12 108 VAL B C 1
ATOM 3489 O O . VAL B 1 108 ? 9.687 -1.279 -4.542 1 97.12 108 VAL B O 1
ATOM 3492 N N . PHE B 1 109 ? 7.843 -2.472 -4.701 1 95.14 109 PHE B N 1
ATOM 3493 C CA . PHE B 1 109 ? 8.389 -3.18 -5.853 1 95.14 109 PHE B CA 1
ATOM 3494 C C . PHE B 1 109 ? 8.652 -2.219 -7.006 1 95.14 109 PHE B C 1
ATOM 3496 O O . PHE B 1 109 ? 9.662 -2.337 -7.701 1 95.14 109 PHE B O 1
ATOM 3503 N N . GLY B 1 110 ? 7.742 -1.321 -7.272 1 92.78 110 GLY B N 1
ATOM 3504 C CA . GLY B 1 110 ? 7.937 -0.33 -8.318 1 92.78 110 GLY B CA 1
ATOM 3505 C C . GLY B 1 110 ? 9.194 0.497 -8.129 1 92.78 110 GLY B C 1
ATOM 3506 O O . GLY B 1 110 ? 9.938 0.733 -9.084 1 92.78 110 GLY B O 1
ATOM 3507 N N . TRP B 1 111 ? 9.437 0.949 -6.909 1 96.42 111 TRP B N 1
ATOM 3508 C CA . TRP B 1 111 ? 10.654 1.697 -6.612 1 96.42 111 TRP B CA 1
ATOM 3509 C C . TRP B 1 111 ? 11.891 0.831 -6.823 1 96.42 111 TRP B C 1
ATOM 3511 O O . TRP B 1 111 ? 12.879 1.28 -7.41 1 96.42 111 TRP B O 1
ATOM 3521 N N . ALA B 1 112 ? 11.791 -0.391 -6.378 1 96.21 112 ALA B N 1
ATOM 3522 C CA . ALA B 1 112 ? 12.912 -1.311 -6.543 1 96.21 112 ALA B CA 1
ATOM 3523 C C . ALA B 1 112 ? 13.23 -1.529 -8.02 1 96.21 112 ALA B C 1
ATOM 3525 O O . ALA B 1 112 ? 14.395 -1.487 -8.423 1 96.21 112 ALA B O 1
ATOM 3526 N N . ALA B 1 113 ? 12.237 -1.762 -8.829 1 91.93 113 ALA B N 1
ATOM 3527 C CA . ALA B 1 113 ? 12.414 -1.989 -10.261 1 91.93 113 ALA B CA 1
ATOM 3528 C C . ALA B 1 113 ? 13.052 -0.777 -10.934 1 91.93 113 ALA B C 1
ATOM 3530 O O . ALA B 1 113 ? 13.85 -0.923 -11.863 1 91.93 113 ALA B O 1
ATOM 3531 N N . SER B 1 114 ? 12.768 0.411 -10.428 1 93.05 114 SER B N 1
ATOM 3532 C CA . SER B 1 114 ? 13.28 1.649 -11.008 1 93.05 114 SER B CA 1
ATOM 3533 C C . SER B 1 114 ? 14.769 1.818 -10.725 1 93.05 114 SER B C 1
ATOM 3535 O O . SER B 1 114 ? 15.433 2.654 -11.342 1 93.05 114 SER B O 1
ATOM 3537 N N . LEU B 1 115 ? 15.261 1.081 -9.842 1 95.63 115 LEU B N 1
ATOM 3538 C CA . LEU B 1 115 ? 16.645 1.263 -9.418 1 95.63 115 LEU B CA 1
ATOM 3539 C C . LEU B 1 115 ? 17.57 0.298 -10.153 1 95.63 115 LEU B C 1
ATOM 3541 O O . LEU B 1 115 ? 18.785 0.313 -9.941 1 95.63 115 LEU B O 1
ATOM 3545 N N . LEU B 1 116 ? 17.019 -0.514 -11.016 1 92.62 116 LEU B N 1
ATOM 3546 C CA . LEU B 1 116 ? 17.856 -1.414 -11.803 1 92.62 116 LEU B CA 1
ATOM 3547 C C . LEU B 1 116 ? 18.816 -0.628 -12.689 1 92.62 116 LEU B C 1
ATOM 3549 O O . LEU B 1 116 ? 18.407 0.314 -13.372 1 92.62 116 LEU B O 1
ATOM 3553 N N . PRO B 1 117 ? 20.057 -1.036 -12.64 1 91.37 117 PRO B N 1
ATOM 3554 C CA . PRO B 1 117 ? 21.033 -0.339 -13.482 1 91.37 117 PRO B CA 1
ATOM 3555 C C . PRO B 1 117 ? 20.714 -0.453 -14.971 1 91.37 117 PRO B C 1
ATOM 3557 O O . PRO B 1 117 ? 20.348 -1.53 -15.448 1 91.37 117 PRO B O 1
ATOM 3560 N N . SER B 1 118 ? 20.884 0.642 -15.621 1 85.21 118 SER B N 1
ATOM 3561 C CA . SER B 1 118 ? 20.552 0.7 -17.041 1 85.21 118 SER B CA 1
ATOM 3562 C C . SER B 1 118 ? 21.534 -0.118 -17.873 1 85.21 118 SER B C 1
ATOM 3564 O O . SER B 1 118 ? 21.247 -0.463 -19.021 1 85.21 118 SER B O 1
ATOM 3566 N N . ASP B 1 119 ? 22.615 -0.414 -17.239 1 86.41 119 ASP B N 1
ATOM 3567 C CA . ASP B 1 119 ? 23.662 -1.085 -18.004 1 86.41 119 ASP B CA 1
ATOM 3568 C C . ASP B 1 119 ? 23.572 -2.601 -17.845 1 86.41 119 ASP B C 1
ATOM 3570 O O . ASP B 1 119 ? 24.419 -3.336 -18.358 1 86.41 119 ASP B O 1
ATOM 3574 N N . LEU B 1 120 ? 22.528 -3.031 -17.155 1 87.51 120 LEU B N 1
ATOM 3575 C CA . LEU B 1 120 ? 22.295 -4.471 -17.132 1 87.51 120 LEU B CA 1
ATOM 3576 C C . LEU B 1 120 ? 22.063 -5.007 -18.54 1 87.51 120 LEU B C 1
ATOM 3578 O O . LEU B 1 120 ? 21.297 -4.426 -19.312 1 87.51 120 LEU B O 1
ATOM 3582 N N . PRO B 1 121 ? 22.734 -6.052 -18.858 1 82.78 121 PRO B N 1
ATOM 3583 C CA . PRO B 1 121 ? 22.638 -6.578 -20.222 1 82.78 121 PRO B CA 1
ATOM 3584 C C . PRO B 1 121 ? 21.196 -6.822 -20.66 1 82.78 121 PRO B C 1
ATOM 3586 O O . PRO B 1 121 ? 20.823 -6.484 -21.786 1 82.78 121 PRO B O 1
ATOM 3589 N N . LEU B 1 122 ? 20.457 -7.284 -19.818 1 82.87 122 LEU B N 1
ATOM 3590 C CA . LEU B 1 122 ? 19.064 -7.578 -20.135 1 82.87 122 LEU B CA 1
ATOM 3591 C C . LEU B 1 122 ? 18.306 -6.302 -20.488 1 82.87 122 LEU B C 1
ATOM 3593 O O . LEU B 1 122 ? 17.471 -6.302 -21.396 1 82.87 122 LEU B O 1
ATOM 3597 N N . LEU B 1 123 ? 18.618 -5.238 -19.853 1 85.17 123 LEU B N 1
ATOM 3598 C CA . LEU B 1 123 ? 17.902 -3.983 -20.051 1 85.17 123 LEU B CA 1
ATOM 3599 C C . LEU B 1 123 ? 18.358 -3.293 -21.332 1 85.17 123 LEU B C 1
ATOM 3601 O O . LEU B 1 123 ? 17.667 -2.412 -21.848 1 85.17 123 LEU B O 1
ATOM 3605 N N . LYS B 1 124 ? 19.496 -3.721 -21.815 1 87.12 124 LYS B N 1
ATOM 3606 C CA . LYS B 1 124 ? 20.019 -3.136 -23.046 1 87.12 124 LYS B CA 1
ATOM 3607 C C . LYS B 1 124 ? 19.485 -3.869 -24.273 1 87.12 124 LYS B C 1
ATOM 3609 O O . LYS B 1 124 ? 19.634 -3.393 -25.401 1 87.12 124 LYS B O 1
ATOM 3614 N N . ASN B 1 125 ? 18.881 -4.942 -24.006 1 89.4 125 ASN B N 1
ATOM 3615 C CA . ASN B 1 125 ? 18.306 -5.725 -25.094 1 89.4 125 ASN B CA 1
ATOM 3616 C C . ASN B 1 125 ? 17.039 -5.075 -25.643 1 89.4 125 ASN B C 1
ATOM 3618 O O . ASN B 1 125 ? 16.06 -4.901 -24.915 1 89.4 125 ASN B O 1
ATOM 3622 N N . PRO B 1 126 ? 17.032 -4.727 -26.914 1 89.51 126 PRO B N 1
ATOM 3623 C CA . PRO B 1 126 ? 15.874 -4.041 -27.493 1 89.51 126 PRO B CA 1
ATOM 3624 C C . PRO B 1 126 ? 14.589 -4.859 -27.384 1 89.51 126 PRO B C 1
ATOM 3626 O O . PRO B 1 126 ? 13.507 -4.293 -27.205 1 89.51 126 PRO B O 1
ATOM 3629 N N . ALA B 1 127 ? 14.78 -6.075 -27.549 1 89.1 127 ALA B N 1
ATOM 3630 C CA . ALA B 1 127 ? 13.606 -6.935 -27.434 1 89.1 127 ALA B CA 1
ATOM 3631 C C . ALA B 1 127 ? 13.014 -6.87 -26.028 1 89.1 127 ALA B C 1
ATOM 3633 O O . ALA B 1 127 ? 11.792 -6.846 -25.863 1 89.1 127 ALA B O 1
ATOM 3634 N N . PHE B 1 128 ? 13.866 -6.794 -25.158 1 89.29 128 PHE B N 1
ATOM 3635 C CA . PHE B 1 128 ? 13.426 -6.694 -23.772 1 89.29 128 PHE B CA 1
ATOM 3636 C C . PHE B 1 128 ? 12.773 -5.342 -23.508 1 89.29 128 PHE B C 1
ATOM 3638 O O . PHE B 1 128 ? 11.742 -5.265 -22.837 1 89.29 128 PHE B O 1
ATOM 3645 N N . GLN B 1 129 ? 13.317 -4.395 -24.016 1 87.91 129 GLN B N 1
ATOM 3646 C CA . GLN B 1 129 ? 12.78 -3.049 -23.842 1 87.91 129 GLN B CA 1
ATOM 3647 C C . GLN B 1 129 ? 11.376 -2.936 -24.431 1 87.91 129 GLN B C 1
ATOM 3649 O O . GLN B 1 129 ? 10.479 -2.366 -23.806 1 87.91 129 GLN B O 1
ATOM 3654 N N . ARG B 1 130 ? 11.234 -3.474 -25.559 1 89.53 130 ARG B N 1
ATOM 3655 C CA . ARG B 1 130 ? 9.925 -3.445 -26.203 1 89.53 130 ARG B CA 1
ATOM 3656 C C . ARG B 1 130 ? 8.903 -4.243 -25.401 1 89.53 130 ARG B C 1
ATOM 3658 O O . ARG B 1 130 ? 7.756 -3.817 -25.248 1 89.53 130 ARG B O 1
ATOM 3665 N N . ASP B 1 131 ? 9.339 -5.328 -24.937 1 91.47 131 ASP B N 1
ATOM 3666 C CA . ASP B 1 131 ? 8.475 -6.186 -24.131 1 91.47 131 ASP B CA 1
ATOM 3667 C C . ASP B 1 131 ? 8.015 -5.467 -22.865 1 91.47 131 ASP B C 1
ATOM 3669 O O . ASP B 1 131 ? 6.837 -5.525 -22.505 1 91.47 131 ASP B O 1
ATOM 3673 N N . ARG B 1 132 ? 8.956 -4.753 -22.22 1 87.61 132 ARG B N 1
ATOM 3674 C CA . ARG B 1 132 ? 8.653 -4.067 -20.968 1 87.61 132 ARG B CA 1
ATOM 3675 C C . ARG B 1 132 ? 7.756 -2.857 -21.21 1 87.61 132 ARG B C 1
ATOM 3677 O O . ARG B 1 132 ? 6.912 -2.527 -20.375 1 87.61 132 ARG B O 1
ATOM 3684 N N . ALA B 1 133 ? 7.952 -2.281 -22.336 1 85.36 133 ALA B N 1
ATOM 3685 C CA . ALA B 1 133 ? 7.062 -1.181 -22.698 1 85.36 133 ALA B CA 1
ATOM 3686 C C . ALA B 1 133 ? 5.619 -1.662 -22.825 1 85.36 133 ALA B C 1
ATOM 3688 O O . ALA B 1 133 ? 4.692 -0.991 -22.365 1 85.36 133 ALA B O 1
ATOM 3689 N N . GLU B 1 134 ? 5.458 -2.776 -23.376 1 85.45 134 GLU B N 1
ATOM 3690 C CA . GLU B 1 134 ? 4.126 -3.362 -23.491 1 85.45 134 GLU B CA 1
ATOM 3691 C C . GLU B 1 134 ? 3.598 -3.802 -22.129 1 85.45 134 GLU B C 1
ATOM 3693 O O . GLU B 1 134 ? 2.41 -3.647 -21.838 1 85.45 134 GLU B O 1
ATOM 3698 N N . PHE B 1 135 ? 4.496 -4.292 -21.395 1 86.62 135 PHE B N 1
ATOM 3699 C CA . PHE B 1 135 ? 4.161 -4.826 -20.08 1 86.62 135 PHE B CA 1
ATOM 3700 C C . PHE B 1 135 ? 3.629 -3.726 -19.169 1 86.62 135 PHE B C 1
ATOM 3702 O O . PHE B 1 135 ? 2.657 -3.933 -18.44 1 86.62 135 PHE B O 1
ATOM 3709 N N . PHE B 1 136 ? 4.195 -2.634 -19.222 1 84.43 136 PHE B N 1
ATOM 3710 C CA . PHE B 1 136 ? 3.801 -1.538 -18.345 1 84.43 136 PHE B CA 1
ATOM 3711 C C . PHE B 1 136 ? 2.65 -0.745 -18.952 1 84.43 136 PHE B C 1
ATOM 3713 O O . PHE B 1 136 ? 1.845 -0.156 -18.228 1 84.43 136 PHE B O 1
ATOM 3720 N N . GLY B 1 137 ? 2.569 -0.794 -20.278 1 76.07 137 GLY B N 1
ATOM 3721 C CA . GLY B 1 137 ? 1.445 -0.164 -20.952 1 76.07 137 GLY B CA 1
ATOM 3722 C C . GLY B 1 137 ? 1.301 1.31 -20.622 1 76.07 137 GLY B C 1
ATOM 3723 O O . GLY B 1 137 ? 2.256 2.078 -20.754 1 76.07 137 GLY B O 1
ATOM 3724 N N . THR B 1 138 ? 0.099 1.699 -20.105 1 68.99 138 THR B N 1
ATOM 3725 C CA . THR B 1 138 ? -0.255 3.09 -19.842 1 68.99 138 THR B CA 1
ATOM 3726 C C . THR B 1 138 ? 0.053 3.462 -18.394 1 68.99 138 THR B C 1
ATOM 3728 O O . THR B 1 138 ? -0.388 4.506 -17.909 1 68.99 138 THR B O 1
ATOM 3731 N N . GLN B 1 139 ? 0.695 2.546 -17.792 1 72.02 139 GLN B N 1
ATOM 3732 C CA . GLN B 1 139 ? 1.043 2.863 -16.41 1 72.02 139 GLN B CA 1
ATOM 3733 C C . GLN B 1 139 ? 1.965 4.077 -16.34 1 72.02 139 GLN B C 1
ATOM 3735 O O . GLN B 1 139 ? 2.743 4.325 -17.264 1 72.02 139 GLN B O 1
ATOM 3740 N N . PRO B 1 140 ? 1.719 4.797 -15.188 1 69.69 140 PRO B N 1
ATOM 3741 C CA . PRO B 1 140 ? 2.623 5.941 -15.054 1 69.69 140 PRO B CA 1
ATOM 3742 C C . PRO B 1 140 ? 4.095 5.537 -15.084 1 69.69 140 PRO B C 1
ATOM 3744 O O . PRO B 1 140 ? 4.442 4.425 -14.677 1 69.69 140 PRO B O 1
ATOM 3747 N N . ARG B 1 141 ? 4.85 6.416 -15.594 1 73.37 141 ARG B N 1
ATOM 3748 C CA . ARG B 1 141 ? 6.29 6.184 -15.63 1 73.37 141 ARG B CA 1
ATOM 3749 C C . ARG B 1 141 ? 6.848 5.985 -14.224 1 73.37 141 ARG B C 1
ATOM 3751 O O . ARG B 1 141 ? 6.381 6.612 -13.271 1 73.37 141 ARG B O 1
ATOM 3758 N N . PRO B 1 142 ? 7.811 5.202 -14.19 1 78.81 142 PRO B N 1
ATOM 3759 C CA . PRO B 1 142 ? 8.451 4.99 -12.89 1 78.81 142 PRO B CA 1
ATOM 3760 C C . PRO B 1 142 ? 9.082 6.262 -12.328 1 78.81 142 PRO B C 1
ATOM 3762 O O . PRO B 1 142 ? 9.486 7.143 -13.09 1 78.81 142 PRO B O 1
ATOM 3765 N N . ASP B 1 143 ? 9.109 6.304 -11.095 1 86.65 143 ASP B N 1
ATOM 3766 C CA . ASP B 1 143 ? 9.798 7.413 -10.443 1 86.65 143 ASP B CA 1
ATOM 3767 C C . ASP B 1 143 ? 11.267 7.468 -10.858 1 86.65 143 ASP B C 1
ATOM 3769 O O . ASP B 1 143 ? 11.875 6.435 -11.146 1 86.65 143 ASP B O 1
ATOM 3773 N N . PRO B 1 144 ? 11.757 8.684 -10.974 1 92.49 144 PRO B N 1
ATOM 3774 C CA . PRO B 1 144 ? 13.2 8.773 -11.211 1 92.49 144 PRO B CA 1
ATOM 3775 C C . PRO B 1 144 ? 14.02 8.095 -10.116 1 92.49 144 PRO B C 1
ATOM 3777 O O . PRO B 1 144 ? 13.555 7.966 -8.981 1 92.49 144 PRO B O 1
ATOM 3780 N N . LYS B 1 145 ? 15.188 7.74 -10.422 1 94.29 145 LYS B N 1
ATOM 3781 C CA . LYS B 1 145 ? 16.042 6.928 -9.559 1 94.29 145 LYS B CA 1
ATOM 3782 C C . LYS B 1 145 ? 16.287 7.62 -8.221 1 94.29 145 LYS B C 1
ATOM 3784 O O . LYS B 1 145 ? 16.282 6.973 -7.172 1 94.29 145 LYS B O 1
ATOM 3789 N N . HIS B 1 146 ? 16.493 8.919 -8.221 1 94.65 146 HIS B N 1
ATOM 3790 C CA . HIS B 1 146 ? 16.81 9.624 -6.984 1 94.65 146 HIS B CA 1
ATOM 3791 C C . HIS B 1 146 ? 15.625 9.614 -6.024 1 94.65 146 HIS B C 1
ATOM 3793 O O . HIS B 1 146 ? 15.808 9.556 -4.806 1 94.65 146 HIS B O 1
ATOM 3799 N N . VAL B 1 147 ? 14.418 9.622 -6.566 1 95.31 147 VAL B N 1
ATOM 3800 C CA . VAL B 1 147 ? 13.215 9.522 -5.747 1 95.31 147 VAL B CA 1
ATOM 3801 C C . VAL B 1 147 ? 13.053 8.091 -5.239 1 95.31 147 VAL B C 1
ATOM 3803 O O . VAL B 1 147 ? 12.789 7.871 -4.055 1 95.31 147 VAL B O 1
ATOM 3806 N N . ALA B 1 148 ? 13.244 7.132 -6.136 1 96.43 148 ALA B N 1
ATOM 3807 C CA . ALA B 1 148 ? 13.123 5.722 -5.775 1 96.43 148 ALA B CA 1
ATOM 3808 C C . ALA B 1 148 ? 14.103 5.354 -4.665 1 96.43 148 ALA B C 1
ATOM 3810 O O . ALA B 1 148 ? 13.775 4.566 -3.775 1 96.43 148 ALA B O 1
ATOM 3811 N N . LEU B 1 149 ? 15.289 5.897 -4.711 1 96.49 149 LEU B N 1
ATOM 3812 C CA . LEU B 1 149 ? 16.29 5.638 -3.682 1 96.49 149 LEU B CA 1
ATOM 3813 C C . LEU B 1 149 ? 15.79 6.085 -2.312 1 96.49 149 LEU B C 1
ATOM 3815 O O . LEU B 1 149 ? 15.942 5.362 -1.325 1 96.49 149 LEU B O 1
ATOM 3819 N N . ARG B 1 150 ? 15.246 7.186 -2.253 1 95.52 150 ARG B N 1
ATOM 3820 C CA . ARG B 1 150 ? 14.716 7.702 -0.995 1 95.52 150 ARG B CA 1
ATOM 3821 C C . ARG B 1 150 ? 13.581 6.824 -0.478 1 95.52 150 ARG B C 1
ATOM 3823 O O . ARG B 1 150 ? 13.503 6.543 0.719 1 95.52 150 ARG B O 1
ATOM 3830 N N . GLU B 1 151 ? 12.71 6.452 -1.379 1 96.57 151 GLU B N 1
ATOM 3831 C CA . GLU B 1 151 ? 11.58 5.618 -0.981 1 96.57 151 GLU B CA 1
ATOM 3832 C C . GLU B 1 151 ? 12.051 4.267 -0.449 1 96.57 151 GLU B C 1
ATOM 3834 O O . GLU B 1 151 ? 11.566 3.797 0.582 1 96.57 151 GLU B O 1
ATOM 3839 N N . VAL B 1 152 ? 12.96 3.664 -1.15 1 97.34 152 VAL B N 1
ATOM 3840 C CA . VAL B 1 152 ? 13.5 2.381 -0.713 1 97.34 152 VAL B CA 1
ATOM 3841 C C . VAL B 1 152 ? 14.224 2.552 0.62 1 97.34 152 VAL B C 1
ATOM 3843 O O . VAL B 1 152 ? 14.14 1.687 1.495 1 97.34 152 VAL B O 1
ATOM 3846 N N . ALA B 1 153 ? 14.932 3.668 0.82 1 96.79 153 ALA B N 1
ATOM 3847 C CA . ALA B 1 153 ? 15.59 3.957 2.092 1 96.79 153 ALA B CA 1
ATOM 3848 C C . ALA B 1 153 ? 14.582 3.982 3.237 1 96.79 153 ALA B C 1
ATOM 3850 O O . ALA B 1 153 ? 14.878 3.523 4.343 1 96.79 153 ALA B O 1
ATOM 3851 N N . SER B 1 154 ? 13.441 4.507 2.947 1 96.46 154 SER B N 1
ATOM 3852 C CA . SER B 1 154 ? 12.413 4.568 3.981 1 96.46 154 SER B CA 1
ATOM 3853 C C . SER B 1 154 ? 11.98 3.172 4.413 1 96.46 154 SER B C 1
ATOM 3855 O O . SER B 1 154 ? 11.641 2.954 5.579 1 96.46 154 SER B O 1
ATOM 3857 N N . VAL B 1 155 ? 11.977 2.213 3.515 1 98.02 155 VAL B N 1
ATOM 3858 C CA . VAL B 1 155 ? 11.62 0.833 3.83 1 98.02 155 VAL B CA 1
ATOM 3859 C C . VAL B 1 155 ? 12.723 0.192 4.669 1 98.02 155 VAL B C 1
ATOM 3861 O O . VAL B 1 155 ? 12.443 -0.469 5.672 1 98.02 155 VAL B O 1
ATOM 3864 N N . PHE B 1 156 ? 13.976 0.442 4.291 1 98.14 156 PHE B N 1
ATOM 3865 C CA . PHE B 1 156 ? 15.1 -0.028 5.092 1 98.14 156 PHE B CA 1
ATOM 3866 C C . PHE B 1 156 ? 15.026 0.528 6.509 1 98.14 156 PHE B C 1
ATOM 3868 O O . PHE B 1 156 ? 15.204 -0.209 7.481 1 98.14 156 PHE B O 1
ATOM 3875 N N . LYS B 1 157 ? 14.775 1.8 6.579 1 97.18 157 LYS B N 1
ATOM 3876 C CA . LYS B 1 157 ? 14.703 2.464 7.877 1 97.18 157 LYS B CA 1
ATOM 3877 C C . LYS B 1 157 ? 13.569 1.893 8.725 1 97.18 157 LYS B C 1
ATOM 3879 O O . LYS B 1 157 ? 13.731 1.686 9.929 1 97.18 157 LYS B O 1
ATOM 3884 N N . LEU B 1 158 ? 12.446 1.65 8.077 1 97.67 158 LEU B N 1
ATOM 3885 C CA . LEU B 1 158 ? 11.315 1.06 8.785 1 97.67 158 LEU B CA 1
ATOM 3886 C C . LEU B 1 158 ? 11.716 -0.25 9.454 1 97.67 158 LEU B C 1
ATOM 3888 O O . LEU B 1 158 ? 11.534 -0.416 10.663 1 97.67 158 LEU B O 1
ATOM 3892 N N . LEU B 1 159 ? 12.273 -1.141 8.694 1 98.58 159 LEU B N 1
ATOM 3893 C CA . LEU B 1 159 ? 12.647 -2.44 9.244 1 9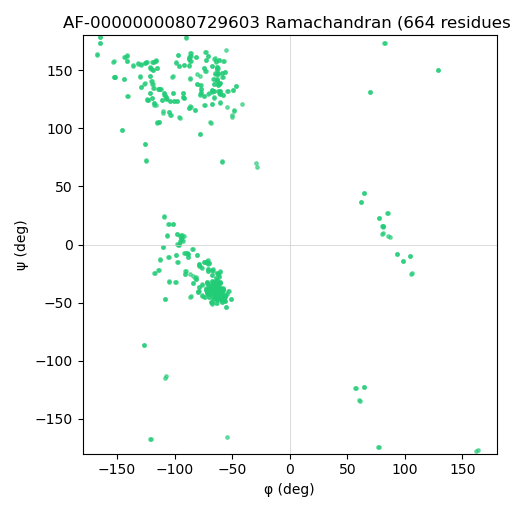8.58 159 LEU B CA 1
ATOM 3894 C C . LEU B 1 159 ? 13.749 -2.291 10.288 1 98.58 159 LEU B C 1
ATOM 3896 O O . LEU B 1 159 ? 13.683 -2.901 11.358 1 98.58 159 LEU B O 1
ATOM 3900 N N . GLU B 1 160 ? 14.735 -1.429 9.998 1 98.38 160 GLU B N 1
ATOM 3901 C CA . GLU B 1 160 ? 15.911 -1.222 10.839 1 98.38 160 GLU B CA 1
ATOM 3902 C C . GLU B 1 160 ? 15.518 -0.705 12.219 1 98.38 160 GLU B C 1
ATOM 3904 O O . GLU B 1 160 ? 16.128 -1.076 13.224 1 98.38 160 GLU B O 1
ATOM 3909 N N . THR B 1 161 ? 14.46 0.087 12.304 1 97.5 161 THR B N 1
ATOM 3910 C CA . THR B 1 161 ? 14.176 0.821 13.532 1 97.5 161 THR B CA 1
ATOM 3911 C C . THR B 1 161 ? 12.942 0.254 14.228 1 97.5 161 THR B C 1
ATOM 3913 O O . THR B 1 161 ? 12.573 0.706 15.313 1 97.5 161 THR B O 1
ATOM 3916 N N . THR B 1 162 ? 12.307 -0.748 13.608 1 97.81 162 THR B N 1
ATOM 3917 C CA . THR B 1 162 ? 11.134 -1.325 14.256 1 97.81 162 THR B CA 1
ATOM 3918 C C . THR B 1 162 ? 11.281 -2.837 14.395 1 97.81 162 THR B C 1
ATOM 3920 O O . THR B 1 162 ? 11.921 -3.321 15.331 1 97.81 162 THR B O 1
ATOM 3923 N N . LEU B 1 163 ? 10.903 -3.613 13.367 1 98.16 163 LEU B N 1
ATOM 3924 C CA . LEU B 1 163 ? 10.792 -5.064 13.476 1 98.16 163 LEU B CA 1
ATOM 3925 C C . LEU B 1 163 ? 12.148 -5.692 13.777 1 98.16 163 LEU B C 1
ATOM 3927 O O . LEU B 1 163 ? 12.225 -6.715 14.46 1 98.16 163 LEU B O 1
ATOM 3931 N N . LEU B 1 164 ? 13.207 -5.054 13.298 1 98.46 164 LEU B N 1
ATOM 3932 C CA . LEU B 1 164 ? 14.528 -5.637 13.507 1 98.46 164 LEU B CA 1
ATOM 3933 C C . LEU B 1 164 ? 15.311 -4.849 14.552 1 98.46 164 LEU B C 1
ATOM 3935 O O . LEU B 1 164 ? 16.49 -5.124 14.788 1 98.46 164 LEU B O 1
ATOM 3939 N N . ALA B 1 165 ? 14.688 -3.922 15.197 1 97.73 165 ALA B N 1
ATOM 3940 C CA . ALA B 1 165 ? 15.353 -2.959 16.071 1 97.73 165 ALA B CA 1
ATOM 3941 C C . ALA B 1 165 ? 15.996 -3.657 17.266 1 97.73 165 ALA B C 1
ATOM 3943 O O . ALA B 1 165 ? 17.007 -3.189 17.796 1 97.73 165 ALA B O 1
ATOM 3944 N N . ASP B 1 166 ? 15.474 -4.785 17.721 1 96.53 166 ASP B N 1
ATOM 3945 C CA . ASP B 1 166 ? 15.958 -5.446 18.929 1 96.53 166 ASP B CA 1
ATOM 3946 C C . ASP B 1 166 ? 16.985 -6.524 18.592 1 96.53 166 ASP B C 1
ATOM 3948 O O . ASP B 1 166 ? 17.368 -7.316 19.455 1 96.53 166 ASP B O 1
ATOM 3952 N N . GLY B 1 167 ? 17.374 -6.611 17.36 1 95.34 167 GLY B N 1
ATOM 3953 C CA . GLY B 1 167 ? 18.427 -7.532 16.961 1 95.34 167 GLY B CA 1
ATOM 3954 C C . GLY B 1 167 ? 17.934 -8.954 16.772 1 95.34 167 GLY B C 1
ATOM 3955 O O . GLY B 1 167 ? 18.732 -9.895 16.747 1 95.34 167 GLY B O 1
ATOM 3956 N N . ARG B 1 168 ? 16.67 -9.162 16.655 1 97.65 168 ARG B N 1
ATOM 3957 C CA . ARG B 1 168 ? 16.095 -10.487 16.449 1 97.65 168 ARG B CA 1
ATOM 3958 C C . ARG B 1 168 ? 16.591 -11.102 15.145 1 97.65 168 ARG B C 1
ATOM 3960 O O . ARG B 1 168 ? 16.986 -10.384 14.224 1 97.65 168 ARG B O 1
ATOM 3967 N N . ASP B 1 169 ? 16.502 -12.375 15.062 1 98.15 169 ASP B N 1
ATOM 3968 C CA . ASP B 1 169 ? 16.97 -13.073 13.868 1 98.15 169 ASP B CA 1
ATOM 3969 C C . ASP B 1 169 ? 15.94 -12.989 12.744 1 98.15 169 ASP B C 1
ATOM 3971 O O . ASP B 1 169 ? 16.301 -12.837 11.575 1 98.15 169 ASP B O 1
ATOM 3975 N N . TRP B 1 170 ? 14.658 -13.152 13.2 1 98.59 170 TRP B N 1
ATOM 3976 C CA . TRP B 1 170 ? 13.577 -13.202 12.222 1 98.59 170 TRP B CA 1
ATOM 3977 C C . TRP B 1 170 ? 12.466 -12.222 12.588 1 98.59 170 TRP B C 1
ATOM 3979 O O . TRP B 1 170 ? 12.292 -11.882 13.76 1 98.59 170 TRP B O 1
ATOM 3989 N N . ILE B 1 171 ? 11.694 -11.757 11.674 1 98.11 171 ILE B N 1
ATOM 3990 C CA . ILE B 1 171 ? 10.759 -10.64 11.752 1 98.11 171 ILE B CA 1
ATOM 3991 C C . ILE B 1 171 ? 9.793 -10.857 12.915 1 98.11 171 ILE B C 1
ATOM 3993 O O . ILE B 1 171 ? 9.505 -9.927 13.673 1 98.11 171 ILE B O 1
ATOM 3997 N N . LEU B 1 172 ? 9.3 -12.126 13.073 1 97.58 172 LEU B N 1
ATOM 3998 C CA . LEU B 1 172 ? 8.278 -12.383 14.081 1 97.58 172 LEU B CA 1
ATOM 3999 C C . LEU B 1 172 ? 8.87 -13.115 15.281 1 97.58 172 LEU B C 1
ATOM 4001 O O . LEU B 1 172 ? 8.148 -13.786 16.023 1 97.58 172 LEU B O 1
ATOM 4005 N N . LYS B 1 173 ? 10.196 -13.092 15.427 1 96.85 173 LYS B N 1
ATOM 4006 C CA . LYS B 1 173 ? 10.902 -13.72 16.54 1 96.85 173 LYS B CA 1
ATOM 4007 C C . LYS B 1 173 ? 10.673 -15.229 16.555 1 96.85 173 LYS B C 1
ATOM 4009 O O . LYS B 1 173 ? 10.447 -15.817 17.615 1 96.85 173 LYS B O 1
ATOM 4014 N N . THR B 1 174 ? 10.605 -15.835 15.401 1 96.64 174 THR B N 1
ATOM 4015 C CA . THR B 1 174 ? 10.452 -17.277 15.236 1 96.64 174 THR B CA 1
ATOM 4016 C C . THR B 1 174 ? 11.811 -17.971 15.262 1 96.64 174 THR B C 1
ATOM 4018 O O . THR B 1 174 ? 12.848 -17.323 15.112 1 96.64 174 THR B O 1
ATOM 4021 N N . PRO B 1 175 ? 11.877 -19.218 15.467 1 96 175 PRO B N 1
ATOM 4022 C CA . PRO B 1 175 ? 13.149 -19.944 15.498 1 96 175 PRO B CA 1
ATOM 4023 C C . PRO B 1 175 ? 13.787 -20.075 14.117 1 96 175 PRO B C 1
ATOM 4025 O O . PRO B 1 175 ? 14.989 -20.333 14.01 1 96 175 PRO B O 1
ATOM 4028 N N . ALA B 1 176 ? 13.061 -19.959 13.08 1 97.27 176 ALA B N 1
ATOM 4029 C CA . ALA B 1 176 ? 13.481 -20.024 11.683 1 97.27 176 ALA B CA 1
ATOM 4030 C C . ALA B 1 176 ? 12.726 -19.004 10.835 1 97.27 176 ALA B C 1
ATOM 4032 O O . ALA B 1 176 ? 11.718 -18.447 11.275 1 97.27 176 ALA B O 1
ATOM 4033 N N . PRO B 1 177 ? 13.277 -18.714 9.615 1 98.3 177 PRO B N 1
ATOM 4034 C CA . PRO B 1 177 ? 12.531 -17.767 8.782 1 98.3 177 PRO B CA 1
ATOM 4035 C C . PRO B 1 177 ? 11.129 -18.263 8.436 1 98.3 177 PRO B C 1
ATOM 4037 O O . PRO B 1 177 ? 10.94 -19.451 8.163 1 98.3 177 PRO B O 1
ATOM 4040 N N . GLY B 1 178 ? 10.185 -17.402 8.463 1 98.12 178 GLY B N 1
ATOM 4041 C CA . GLY B 1 178 ? 8.803 -17.72 8.141 1 98.12 178 GLY B CA 1
ATOM 4042 C C . GLY B 1 178 ? 8.255 -16.9 6.988 1 98.12 178 GLY B C 1
ATOM 4043 O O . GLY B 1 178 ? 9.018 -16.313 6.219 1 98.12 178 GLY B O 1
ATOM 4044 N N . LEU B 1 179 ? 6.934 -16.979 6.861 1 98.58 179 LEU B N 1
ATOM 4045 C CA . LEU B 1 179 ? 6.275 -16.295 5.754 1 98.58 179 LEU B CA 1
ATOM 4046 C C . LEU B 1 179 ? 6.482 -14.787 5.847 1 98.58 179 LEU B C 1
ATOM 4048 O O . LEU B 1 179 ? 6.655 -14.115 4.828 1 98.58 179 LEU B O 1
ATOM 4052 N N . ALA B 1 180 ? 6.484 -14.243 7.081 1 98.65 180 ALA B N 1
ATOM 4053 C CA . ALA B 1 180 ? 6.704 -12.809 7.257 1 98.65 180 ALA B CA 1
ATOM 4054 C C . ALA B 1 180 ? 8.062 -12.391 6.701 1 98.65 180 ALA B C 1
ATOM 4056 O O . ALA B 1 180 ? 8.202 -11.3 6.143 1 98.65 180 ALA B O 1
ATOM 4057 N N . ASP B 1 181 ? 9.072 -13.209 6.895 1 98.9 181 ASP B N 1
ATOM 4058 C CA . ASP B 1 181 ? 10.4 -12.923 6.359 1 98.9 181 ASP B CA 1
ATOM 4059 C C . ASP B 1 181 ? 10.384 -12.907 4.832 1 98.9 181 ASP B C 1
ATOM 4061 O O . ASP B 1 181 ? 10.966 -12.016 4.21 1 98.9 181 ASP B O 1
ATOM 4065 N N . ILE B 1 182 ? 9.706 -13.842 4.219 1 98.8 182 ILE B N 1
ATOM 4066 C CA . ILE B 1 182 ? 9.608 -13.905 2.765 1 98.8 182 ILE B CA 1
ATOM 4067 C C . ILE B 1 182 ? 8.876 -12.671 2.243 1 98.8 182 ILE B C 1
ATOM 4069 O O . ILE B 1 182 ? 9.315 -12.045 1.275 1 98.8 182 ILE B O 1
ATOM 4073 N N . GLU B 1 183 ? 7.753 -12.314 2.921 1 98.48 183 GLU B N 1
ATOM 4074 C CA . GLU B 1 183 ? 6.925 -11.189 2.499 1 98.48 183 GLU B CA 1
ATOM 4075 C C . GLU B 1 183 ? 7.712 -9.882 2.531 1 98.48 183 GLU B C 1
ATOM 4077 O O . GLU B 1 183 ? 7.458 -8.978 1.732 1 98.48 183 GLU B O 1
ATOM 4082 N N . ALA B 1 184 ? 8.675 -9.82 3.374 1 98.56 184 ALA B N 1
ATOM 4083 C CA . ALA B 1 184 ? 9.37 -8.552 3.579 1 98.56 184 ALA B CA 1
ATOM 4084 C C . ALA B 1 184 ? 10.675 -8.508 2.789 1 98.56 184 ALA B C 1
ATOM 4086 O O . ALA B 1 184 ? 11.072 -7.451 2.293 1 98.56 184 ALA B O 1
ATOM 4087 N N . VAL B 1 185 ? 11.354 -9.543 2.57 1 98.64 185 VAL B N 1
ATOM 4088 C CA . VAL B 1 185 ? 12.773 -9.528 2.231 1 98.64 185 VAL B CA 1
ATOM 4089 C C . VAL B 1 185 ? 12.943 -9.475 0.715 1 98.64 185 VAL B C 1
ATOM 4091 O O . VAL B 1 185 ? 13.952 -8.975 0.214 1 98.64 185 VAL B O 1
ATOM 4094 N N . TRP B 1 186 ? 11.993 -9.939 -0.039 1 97.97 186 TRP B N 1
ATOM 4095 C CA . TRP B 1 186 ? 12.236 -10.358 -1.416 1 97.97 186 TRP B CA 1
ATOM 4096 C C . TRP B 1 186 ? 12.654 -9.172 -2.28 1 97.97 186 TRP B C 1
ATOM 4098 O O . TRP B 1 186 ? 13.61 -9.266 -3.053 1 97.97 186 TRP B O 1
ATOM 4108 N N . PRO B 1 187 ? 12.024 -7.971 -2.203 1 97.85 187 PRO B N 1
ATOM 4109 C CA . PRO B 1 187 ? 12.527 -6.882 -3.043 1 97.85 187 PRO B CA 1
ATOM 4110 C C . PRO B 1 187 ? 13.867 -6.333 -2.558 1 97.85 187 PRO B C 1
ATOM 4112 O O . PRO B 1 187 ? 14.689 -5.898 -3.368 1 97.85 187 PRO B O 1
ATOM 4115 N N . LEU B 1 188 ? 14.07 -6.354 -1.268 1 97.92 188 LEU B N 1
ATOM 4116 C CA . LEU B 1 188 ? 15.317 -5.853 -0.7 1 97.92 188 LEU B CA 1
ATOM 4117 C C . LEU B 1 188 ? 16.479 -6.782 -1.035 1 97.92 188 LEU B C 1
ATOM 4119 O O . LEU B 1 188 ? 17.567 -6.321 -1.386 1 97.92 188 LEU B O 1
ATOM 4123 N N . HIS B 1 189 ? 16.195 -8.041 -0.865 1 97.31 189 HIS B N 1
ATOM 4124 C CA . HIS B 1 189 ? 17.167 -9.059 -1.247 1 97.31 189 HIS B CA 1
ATOM 4125 C C . HIS B 1 189 ? 17.538 -8.941 -2.721 1 97.31 189 HIS B C 1
ATOM 4127 O O . HIS B 1 189 ? 18.715 -9.03 -3.078 1 97.31 189 HIS B O 1
ATOM 4133 N N . TRP B 1 190 ? 16.535 -8.757 -3.58 1 96.94 190 TRP B N 1
ATOM 4134 C CA . TRP B 1 190 ? 16.734 -8.585 -5.015 1 96.94 190 TRP B CA 1
ATOM 4135 C C . TRP B 1 190 ? 17.656 -7.404 -5.298 1 96.94 190 TRP B C 1
ATOM 4137 O O . TRP B 1 190 ? 18.67 -7.55 -5.985 1 96.94 190 TRP B O 1
ATOM 4147 N N . LEU B 1 191 ? 17.433 -6.265 -4.701 1 96.54 191 LEU B N 1
ATOM 4148 C CA . LEU B 1 191 ? 18.223 -5.055 -4.9 1 96.54 191 LEU B CA 1
ATOM 4149 C C . LEU B 1 191 ? 19.636 -5.232 -4.353 1 96.54 191 LEU B C 1
ATOM 4151 O O . LEU B 1 191 ? 20.607 -4.814 -4.987 1 96.54 191 LEU B O 1
ATOM 4155 N N . ALA B 1 192 ? 19.689 -5.796 -3.191 1 94.62 192 ALA B N 1
ATOM 4156 C CA . ALA B 1 192 ? 20.981 -5.977 -2.535 1 94.62 192 ALA B CA 1
ATOM 4157 C C . ALA B 1 192 ? 21.884 -6.901 -3.348 1 94.62 192 ALA B C 1
ATOM 4159 O O . ALA B 1 192 ? 23.111 -6.822 -3.252 1 94.62 192 ALA B O 1
ATOM 4160 N N . GLY B 1 193 ? 21.267 -7.747 -4.154 1 92.76 193 GLY B N 1
ATOM 4161 C CA . GLY B 1 193 ? 22.022 -8.715 -4.935 1 92.76 193 GLY B CA 1
ATOM 4162 C C . GLY B 1 193 ? 22.445 -8.187 -6.292 1 92.76 193 GLY B C 1
ATOM 4163 O O . GLY B 1 193 ? 23.206 -8.84 -7.009 1 92.76 193 GLY B O 1
ATOM 4164 N N . ILE B 1 194 ? 22.054 -7.091 -6.721 1 94.03 194 ILE B N 1
ATOM 4165 C CA . ILE B 1 194 ? 22.371 -6.526 -8.028 1 94.03 194 ILE B CA 1
ATOM 4166 C C . ILE B 1 194 ? 23.407 -5.414 -7.872 1 94.03 194 ILE B C 1
ATOM 4168 O O . ILE B 1 194 ? 23.107 -4.35 -7.327 1 94.03 194 ILE B O 1
ATOM 4172 N N . PRO B 1 195 ? 24.569 -5.657 -8.4 1 91.48 195 PRO B N 1
ATOM 4173 C CA . PRO B 1 195 ? 25.598 -4.62 -8.292 1 91.48 195 PRO B CA 1
ATOM 4174 C C . PRO B 1 195 ? 25.162 -3.29 -8.904 1 91.48 195 PRO B C 1
ATOM 4176 O O . PRO B 1 195 ? 24.644 -3.262 -10.023 1 91.48 195 PRO B O 1
ATOM 4179 N N . GLY B 1 196 ? 25.298 -2.264 -8.15 1 91.69 196 GLY B N 1
ATOM 4180 C CA . GLY B 1 196 ? 25.04 -0.936 -8.682 1 91.69 196 GLY B CA 1
ATOM 4181 C C . GLY B 1 196 ? 23.614 -0.47 -8.456 1 91.69 196 GLY B C 1
ATOM 4182 O O . GLY B 1 196 ? 23.289 0.694 -8.702 1 91.69 196 GLY B O 1
ATOM 4183 N N . ALA B 1 197 ? 22.747 -1.318 -7.984 1 94.45 197 ALA B N 1
ATOM 4184 C CA . ALA B 1 197 ? 21.353 -0.937 -7.775 1 94.45 197 ALA B CA 1
ATOM 4185 C C . ALA B 1 197 ? 21.215 0.005 -6.583 1 94.45 197 ALA B C 1
ATOM 4187 O O . ALA B 1 197 ? 20.432 0.957 -6.624 1 94.45 197 ALA B O 1
ATOM 4188 N N . LEU B 1 198 ? 21.939 -0.292 -5.522 1 96.11 198 LEU B N 1
ATOM 4189 C CA . LEU B 1 198 ? 21.936 0.528 -4.316 1 96.11 198 LEU B CA 1
ATOM 4190 C C . LEU B 1 198 ? 23.324 1.097 -4.042 1 96.11 198 LEU B C 1
ATOM 4192 O O . LEU B 1 198 ? 24.295 0.347 -3.924 1 96.11 198 LEU B O 1
ATOM 4196 N N . PRO B 1 199 ? 23.41 2.424 -3.982 1 93.99 199 PRO B N 1
ATOM 4197 C CA . PRO B 1 199 ? 24.71 3.005 -3.639 1 93.99 199 PRO B CA 1
ATOM 4198 C C . PRO B 1 199 ? 25.21 2.564 -2.265 1 93.99 199 PRO B C 1
ATOM 4200 O O . PRO B 1 199 ? 24.519 2.758 -1.261 1 93.99 199 PRO B O 1
ATOM 4203 N N . LYS B 1 200 ? 26.402 2.116 -2.192 1 90.03 200 LYS B N 1
ATOM 4204 C CA . LYS B 1 200 ? 26.944 1.477 -0.996 1 90.03 200 LYS B CA 1
ATOM 4205 C C . LYS B 1 200 ? 27.085 2.479 0.146 1 90.03 200 LYS B C 1
ATOM 4207 O O . LYS B 1 200 ? 27.004 2.108 1.319 1 90.03 200 LYS B O 1
ATOM 4212 N N . ASP B 1 201 ? 27.342 3.694 -0.147 1 89.78 201 ASP B N 1
ATOM 4213 C CA . ASP B 1 201 ? 27.557 4.713 0.875 1 89.78 201 ASP B CA 1
ATOM 4214 C C . ASP B 1 201 ? 26.251 5.067 1.582 1 89.78 201 ASP B C 1
ATOM 4216 O O . ASP B 1 201 ? 26.265 5.595 2.696 1 89.78 201 ASP B O 1
ATOM 4220 N N . ARG B 1 202 ? 25.192 4.678 0.956 1 92.25 202 ARG B N 1
ATOM 4221 C CA . ARG B 1 202 ? 23.907 5.035 1.548 1 92.25 202 ARG B CA 1
ATOM 4222 C C . ARG B 1 202 ? 23.113 3.789 1.926 1 92.25 202 ARG B C 1
ATOM 4224 O O . ARG B 1 202 ? 22.165 3.865 2.711 1 92.25 202 ARG B O 1
ATOM 4231 N N . PHE B 1 203 ? 23.55 2.798 1.142 1 94.02 203 PHE B N 1
ATOM 4232 C CA . PHE B 1 203 ? 22.928 1.506 1.405 1 94.02 203 PHE B CA 1
ATOM 4233 C C . PHE B 1 203 ? 23.983 0.448 1.705 1 94.02 203 PHE B C 1
ATOM 4235 O O . PHE B 1 203 ? 25.076 0.475 1.136 1 94.02 203 PHE B O 1
ATOM 4242 N N . GLY B 1 204 ? 24.009 -0.264 2.734 1 93.67 204 GLY B N 1
ATOM 4243 C CA . GLY B 1 204 ? 24.942 -1.323 3.083 1 93.67 204 GLY B CA 1
ATOM 4244 C C . GLY B 1 204 ? 24.933 -1.664 4.562 1 93.67 204 GLY B C 1
ATOM 4245 O O . GLY B 1 204 ? 24.164 -1.085 5.332 1 93.67 204 GLY B O 1
ATOM 4246 N N . PRO B 1 205 ? 25.761 -2.537 4.856 1 95.46 205 PRO B N 1
ATOM 4247 C CA . PRO B 1 205 ? 25.766 -3.028 6.236 1 95.46 205 PRO B CA 1
ATOM 4248 C C . PRO B 1 205 ? 26.21 -1.966 7.239 1 95.46 205 PRO B C 1
ATOM 4250 O O . PRO B 1 205 ? 25.908 -2.073 8.431 1 95.46 205 PRO B O 1
ATOM 4253 N N . GLN B 1 206 ? 26.906 -0.964 6.824 1 96.17 206 GLN B N 1
ATOM 4254 C CA . GLN B 1 206 ? 27.337 0.101 7.723 1 96.17 206 GLN B CA 1
ATOM 4255 C C . GLN B 1 206 ? 26.185 1.049 8.044 1 96.17 206 GLN B C 1
ATOM 4257 O O . GLN B 1 206 ? 26.118 1.603 9.144 1 96.17 206 GLN B O 1
ATOM 4262 N N . VAL B 1 207 ? 25.366 1.235 7.091 1 96.42 207 VAL B N 1
ATOM 4263 C CA . VAL B 1 207 ? 24.249 2.162 7.24 1 96.42 207 VAL B CA 1
ATOM 4264 C C . VAL B 1 207 ? 23.06 1.443 7.873 1 96.42 207 VAL B C 1
ATOM 4266 O O . VAL B 1 207 ? 22.418 1.974 8.782 1 96.42 207 VAL B O 1
ATOM 4269 N N . TYR B 1 208 ? 22.764 0.258 7.406 1 97.97 208 TYR B N 1
ATOM 4270 C CA . TYR B 1 208 ? 21.657 -0.552 7.901 1 97.97 208 TYR B CA 1
ATOM 4271 C C . TYR B 1 208 ? 22.144 -1.924 8.351 1 97.97 208 TYR B C 1
ATOM 4273 O O . TYR B 1 208 ? 21.805 -2.941 7.741 1 97.97 208 TYR B O 1
ATOM 4281 N N . PRO B 1 209 ? 22.808 -1.995 9.415 1 98.12 209 PRO B N 1
ATOM 4282 C CA . PRO B 1 209 ? 23.459 -3.24 9.83 1 98.12 209 PRO B CA 1
ATOM 4283 C C . PRO B 1 209 ? 22.46 -4.352 10.141 1 98.12 209 PRO B C 1
ATOM 4285 O O . PRO B 1 209 ? 22.707 -5.517 9.82 1 98.12 209 PRO B O 1
ATOM 4288 N N . LYS B 1 210 ? 21.374 -4.078 10.736 1 98.6 210 LYS B N 1
ATOM 4289 C CA . LYS B 1 210 ? 20.419 -5.107 11.137 1 98.6 210 LYS B CA 1
ATOM 4290 C C . LYS B 1 210 ? 19.7 -5.692 9.925 1 98.6 210 LYS B C 1
ATOM 4292 O O . LYS B 1 210 ? 19.501 -6.906 9.841 1 98.6 210 LYS B O 1
ATOM 4297 N N . VAL B 1 211 ? 19.325 -4.84 8.961 1 98.64 211 VAL B N 1
ATOM 4298 C CA . VAL B 1 211 ? 18.644 -5.311 7.759 1 98.64 211 VAL B CA 1
ATOM 4299 C C . VAL B 1 211 ? 19.579 -6.212 6.955 1 98.64 211 VAL B C 1
ATOM 4301 O O . VAL B 1 211 ? 19.181 -7.292 6.512 1 98.64 211 VAL B O 1
ATOM 4304 N N . TYR B 1 212 ? 20.795 -5.814 6.774 1 98.3 212 TYR B N 1
ATOM 4305 C CA . TYR B 1 212 ? 21.724 -6.601 5.97 1 98.3 212 TYR B CA 1
ATOM 4306 C C . TYR B 1 212 ? 22.106 -7.892 6.685 1 98.3 212 TYR B C 1
ATOM 4308 O O . TYR B 1 212 ? 22.316 -8.924 6.044 1 98.3 212 TYR B O 1
ATOM 4316 N N . ALA B 1 213 ? 22.224 -7.847 8.025 1 98.61 213 ALA B N 1
ATOM 4317 C CA . ALA B 1 213 ? 22.442 -9.087 8.765 1 98.61 213 ALA B CA 1
ATOM 4318 C C . ALA B 1 213 ? 21.274 -10.051 8.576 1 98.61 213 ALA B C 1
ATOM 4320 O O . ALA B 1 213 ? 21.477 -11.254 8.397 1 98.61 213 ALA B O 1
ATOM 4321 N N . TRP B 1 214 ? 20.093 -9.538 8.617 1 98.82 214 TRP B N 1
ATOM 4322 C CA . TRP B 1 214 ? 18.875 -10.315 8.409 1 98.82 214 TRP B CA 1
ATOM 4323 C C . TRP B 1 214 ? 18.846 -10.917 7.008 1 98.82 214 TRP B C 1
ATOM 4325 O O . TRP B 1 214 ? 18.523 -12.095 6.838 1 98.82 214 TRP B O 1
ATOM 4335 N N . ILE B 1 215 ? 19.186 -10.165 5.978 1 98.6 215 ILE B N 1
ATOM 4336 C CA . ILE B 1 215 ? 19.234 -10.648 4.602 1 98.6 215 ILE B CA 1
ATOM 4337 C C . ILE B 1 215 ? 20.247 -11.785 4.489 1 98.6 215 ILE B C 1
ATOM 4339 O O . ILE B 1 215 ? 19.975 -12.806 3.853 1 98.6 215 ILE B O 1
ATOM 4343 N N . ARG B 1 216 ? 21.388 -11.623 5.102 1 98.2 216 ARG B N 1
ATOM 4344 C CA . ARG B 1 216 ? 22.425 -12.649 5.067 1 98.2 216 ARG B CA 1
ATOM 4345 C C . ARG B 1 216 ? 21.946 -13.935 5.732 1 98.2 216 ARG B C 1
ATOM 4347 O O . ARG B 1 216 ? 22.156 -15.029 5.203 1 98.2 216 ARG B O 1
ATOM 4354 N N . ARG B 1 217 ? 21.363 -13.787 6.897 1 98.67 217 ARG B N 1
ATOM 4355 C CA . ARG B 1 217 ? 20.827 -14.963 7.574 1 98.67 217 ARG B CA 1
ATOM 4356 C C . ARG B 1 217 ? 19.786 -15.666 6.71 1 98.67 217 ARG B C 1
ATOM 4358 O O . ARG B 1 217 ? 19.726 -16.897 6.678 1 98.67 217 ARG B O 1
ATOM 4365 N N . PHE B 1 218 ? 18.986 -14.906 6.062 1 98.71 218 PHE B N 1
ATOM 4366 C CA . PHE B 1 218 ? 17.956 -15.47 5.197 1 98.71 218 PHE B CA 1
ATOM 4367 C C . PHE B 1 218 ? 18.583 -16.272 4.062 1 98.71 218 PHE B C 1
ATOM 4369 O O . PHE B 1 218 ? 18.146 -17.388 3.77 1 98.71 218 PHE B O 1
ATOM 4376 N N . ASP B 1 219 ? 19.564 -15.71 3.452 1 97.53 219 ASP B N 1
ATOM 4377 C CA . ASP B 1 219 ? 20.285 -16.398 2.386 1 97.53 219 ASP B CA 1
ATOM 4378 C C . ASP B 1 219 ? 20.864 -17.722 2.879 1 97.53 219 ASP B C 1
ATOM 4380 O O . ASP B 1 219 ? 20.803 -18.733 2.176 1 97.53 219 ASP B O 1
ATOM 4384 N N . GLU B 1 220 ? 21.416 -17.65 4.019 1 98.14 220 GLU B N 1
ATOM 4385 C CA . GLU B 1 220 ? 21.998 -18.855 4.604 1 98.14 220 GLU B CA 1
ATOM 4386 C C . GLU B 1 220 ? 20.929 -19.912 4.865 1 98.14 220 GLU B C 1
ATOM 4388 O O . GLU B 1 220 ? 21.139 -21.095 4.589 1 98.14 220 GLU B O 1
ATOM 4393 N N . ALA B 1 221 ? 19.831 -19.48 5.366 1 98.39 221 ALA B N 1
ATOM 4394 C CA . ALA B 1 221 ? 18.732 -20.402 5.639 1 98.39 221 ALA B CA 1
ATOM 4395 C C . ALA B 1 221 ? 18.221 -21.044 4.353 1 98.39 221 ALA B C 1
ATOM 4397 O O . ALA B 1 221 ? 17.932 -22.242 4.321 1 98.39 221 ALA B O 1
ATOM 4398 N N . ILE B 1 222 ? 18.083 -20.283 3.325 1 97.68 222 ILE B N 1
ATOM 4399 C CA . ILE B 1 222 ? 17.641 -20.789 2.03 1 97.68 222 ILE B CA 1
ATOM 4400 C C . ILE B 1 222 ? 18.667 -21.779 1.485 1 97.68 222 ILE B C 1
ATOM 4402 O O . ILE B 1 222 ? 18.303 -22.833 0.958 1 97.68 222 ILE B O 1
ATOM 4406 N N . GLY B 1 223 ? 19.948 -21.381 1.593 1 97.08 223 GLY B N 1
ATOM 4407 C CA . GLY B 1 223 ? 21.003 -22.283 1.161 1 97.08 223 GLY B CA 1
ATOM 4408 C C . GLY B 1 223 ? 20.958 -23.631 1.856 1 97.08 223 GLY B C 1
ATOM 4409 O O . GLY B 1 223 ? 21.079 -24.673 1.209 1 97.08 223 GLY B O 1
ATOM 4410 N N . GLN B 1 224 ? 20.761 -23.61 3.137 1 97.61 224 GLN B N 1
ATOM 4411 C CA . GLN B 1 224 ? 20.677 -24.84 3.917 1 97.61 224 GLN B CA 1
ATOM 4412 C C . GLN B 1 224 ? 19.466 -25.672 3.504 1 97.61 224 GLN B C 1
ATOM 4414 O O . GLN B 1 224 ? 19.56 -26.895 3.378 1 97.61 224 GLN B O 1
ATOM 4419 N N . ALA B 1 225 ? 18.369 -24.996 3.306 1 96.73 225 ALA B N 1
ATOM 4420 C CA . ALA B 1 225 ? 17.146 -25.69 2.909 1 96.73 225 ALA B CA 1
ATOM 4421 C C . ALA B 1 225 ? 17.296 -26.318 1.527 1 96.73 225 ALA B C 1
ATOM 4423 O O . ALA B 1 225 ? 16.802 -27.421 1.282 1 96.73 225 ALA B O 1
ATOM 4424 N N . ARG B 1 226 ? 17.912 -25.615 0.634 1 95.36 226 ARG B N 1
ATOM 4425 C CA . ARG B 1 226 ? 18.148 -26.118 -0.716 1 95.36 226 ARG B CA 1
ATOM 4426 C C . ARG B 1 226 ? 19.037 -27.357 -0.691 1 95.36 226 ARG B C 1
ATOM 4428 O O . ARG B 1 226 ? 18.817 -28.3 -1.454 1 95.36 226 ARG B O 1
ATOM 4435 N N . ASN B 1 227 ? 20.004 -27.297 0.137 1 95.04 227 ASN B N 1
ATOM 4436 C CA . ASN B 1 227 ? 20.911 -28.433 0.261 1 95.04 227 ASN B CA 1
ATOM 4437 C C . ASN B 1 227 ? 20.187 -29.675 0.774 1 95.04 227 ASN B C 1
ATOM 4439 O O . ASN B 1 227 ? 20.486 -30.793 0.351 1 95.04 227 ASN B O 1
ATOM 4443 N N . LYS B 1 228 ? 19.28 -29.471 1.602 1 93.2 228 LYS B N 1
ATOM 4444 C CA . LYS B 1 228 ? 18.511 -30.577 2.166 1 93.2 228 LYS B CA 1
ATOM 4445 C C . LYS B 1 228 ? 17.488 -31.102 1.163 1 93.2 228 LYS B C 1
ATOM 4447 O O . LYS B 1 228 ? 17.298 -32.314 1.039 1 93.2 228 LYS B O 1
ATOM 4452 N N . ALA B 1 229 ? 16.772 -30.239 0.452 1 88.89 229 ALA B N 1
ATOM 4453 C CA . ALA B 1 229 ? 15.666 -30.593 -0.434 1 88.89 229 ALA B CA 1
ATOM 4454 C C . ALA B 1 229 ? 16.179 -31.046 -1.797 1 88.89 229 ALA B C 1
ATOM 4456 O O . ALA B 1 229 ? 15.525 -31.836 -2.483 1 88.89 229 ALA B O 1
ATOM 4457 N N . GLY B 1 230 ? 17.394 -30.513 -2.224 1 87.55 230 GLY B N 1
ATOM 4458 C CA . GLY B 1 230 ? 17.876 -30.738 -3.577 1 87.55 230 GLY B CA 1
ATOM 4459 C C . GLY B 1 230 ? 17.278 -29.78 -4.591 1 87.55 230 GLY B C 1
ATOM 4460 O O . GLY B 1 230 ? 16.385 -28.997 -4.261 1 87.55 230 GLY B O 1
ATOM 4461 N N . LYS B 1 231 ? 17.75 -29.831 -5.78 1 88.38 231 LYS B N 1
ATOM 4462 C CA . LYS B 1 231 ? 17.273 -28.976 -6.863 1 88.38 231 LYS B CA 1
ATOM 4463 C C . LYS B 1 231 ? 15.986 -29.525 -7.471 1 88.38 231 LYS B C 1
ATOM 4465 O O . LYS B 1 231 ? 15.849 -30.735 -7.659 1 88.38 231 LYS B O 1
ATOM 4470 N N . PRO B 1 232 ? 15.099 -28.643 -7.736 1 93.42 232 PRO B N 1
ATOM 4471 C CA . PRO B 1 232 ? 13.881 -29.12 -8.396 1 93.42 232 PRO B CA 1
ATOM 4472 C C . PRO B 1 232 ? 14.147 -29.675 -9.793 1 93.42 232 PRO B C 1
ATOM 4474 O O . PRO B 1 232 ? 15.032 -29.184 -10.499 1 93.42 232 PRO B O 1
ATOM 4477 N N . ARG B 1 233 ? 13.362 -30.652 -10.138 1 95.06 233 ARG B N 1
ATOM 4478 C CA . ARG B 1 233 ? 13.431 -31.206 -11.487 1 95.06 233 ARG B CA 1
ATOM 4479 C C . ARG B 1 233 ? 12.956 -30.191 -12.521 1 95.06 233 ARG B C 1
ATOM 4481 O O . ARG B 1 233 ? 11.94 -29.522 -12.32 1 95.06 233 ARG B O 1
ATOM 4488 N N . THR B 1 234 ? 13.737 -30.048 -13.578 1 97.27 234 THR B N 1
ATOM 4489 C CA . THR B 1 234 ? 13.329 -29.182 -14.678 1 97.27 234 THR B CA 1
ATOM 4490 C C . THR B 1 234 ? 12.594 -29.98 -15.751 1 97.27 234 THR B C 1
ATOM 4492 O O . THR B 1 234 ? 13.07 -31.031 -16.186 1 97.27 234 THR B O 1
ATOM 4495 N N . VAL B 1 235 ? 11.465 -29.493 -16.154 1 97.94 235 VAL B N 1
ATOM 4496 C CA . VAL B 1 235 ? 10.677 -30.173 -17.176 1 97.94 235 VAL B CA 1
ATOM 4497 C C . VAL B 1 235 ? 10.455 -29.239 -18.363 1 97.94 235 VAL B C 1
ATOM 4499 O O . VAL B 1 235 ? 10.459 -28.015 -18.208 1 97.94 235 VAL B O 1
ATOM 4502 N N . SER B 1 236 ? 10.286 -29.806 -19.555 1 97.72 236 SER B N 1
ATOM 4503 C CA . SER B 1 236 ? 9.922 -29.03 -20.736 1 97.72 236 SER B CA 1
ATOM 4504 C C . SER B 1 236 ? 8.464 -28.586 -20.678 1 97.72 236 SER B C 1
ATOM 4506 O O . SER B 1 236 ? 7.688 -29.091 -19.864 1 97.72 236 SER B O 1
ATOM 4508 N N . GLY B 1 237 ? 8.174 -27.68 -21.524 1 97.11 237 GLY B N 1
ATOM 4509 C CA . GLY B 1 237 ? 6.783 -27.272 -21.636 1 97.11 237 GLY B CA 1
ATOM 4510 C C . GLY B 1 237 ? 5.849 -28.419 -21.972 1 97.11 237 GLY B C 1
ATOM 4511 O O . GLY B 1 237 ? 4.748 -28.511 -21.426 1 97.11 237 GLY B O 1
ATOM 4512 N N . GLU B 1 238 ? 6.274 -29.294 -22.824 1 96.54 238 GLU B N 1
ATOM 4513 C CA . GLU B 1 238 ? 5.482 -30.451 -23.229 1 96.54 238 GLU B CA 1
ATOM 4514 C C . GLU B 1 238 ? 5.284 -31.42 -22.067 1 96.54 238 GLU B C 1
ATOM 4516 O O . GLU B 1 238 ? 4.181 -31.928 -21.856 1 96.54 238 GLU B O 1
ATOM 4521 N N . GLU B 1 239 ? 6.337 -31.696 -21.419 1 96.98 239 GLU B N 1
ATOM 4522 C CA . GLU B 1 239 ? 6.247 -32.595 -20.272 1 96.98 239 GLU B CA 1
ATOM 4523 C C . GLU B 1 239 ? 5.347 -32.014 -19.185 1 96.98 239 GLU B C 1
ATOM 4525 O O . GLU B 1 239 ? 4.542 -32.733 -18.589 1 96.98 239 GLU B O 1
ATOM 4530 N N . ALA B 1 240 ? 5.512 -30.715 -18.905 1 97.1 240 ALA B N 1
ATOM 4531 C CA . ALA B 1 240 ? 4.661 -30.05 -17.923 1 97.1 240 ALA B CA 1
ATOM 4532 C C . ALA B 1 240 ? 3.188 -30.168 -18.304 1 97.1 240 ALA B C 1
ATOM 4534 O O . ALA B 1 240 ? 2.344 -30.475 -17.459 1 97.1 240 ALA B O 1
ATOM 4535 N N . GLU B 1 241 ? 2.944 -29.908 -19.572 1 95.75 241 GLU B N 1
ATOM 4536 C CA . GLU B 1 241 ? 1.579 -30.031 -20.075 1 95.75 241 GLU B CA 1
ATOM 4537 C C . GLU B 1 241 ? 1.015 -31.424 -19.808 1 95.75 241 GLU B C 1
ATOM 4539 O O . GLU B 1 241 ? -0.108 -31.562 -19.32 1 95.75 241 GLU B O 1
ATOM 4544 N N . LYS B 1 242 ? 1.767 -32.417 -20.141 1 94.87 242 LYS B N 1
ATOM 4545 C CA . LYS B 1 242 ? 1.34 -33.8 -19.957 1 94.87 242 LYS B CA 1
ATOM 4546 C C . LYS B 1 242 ? 1.087 -34.106 -18.483 1 94.87 242 LYS B C 1
ATOM 4548 O O . LYS B 1 242 ? 0.087 -34.739 -18.138 1 94.87 242 LYS B O 1
ATOM 4553 N N . LEU B 1 243 ? 1.958 -33.682 -17.647 1 95.7 243 LEU B N 1
ATOM 4554 C CA . LEU B 1 243 ? 1.824 -33.915 -16.213 1 95.7 243 LEU B CA 1
ATOM 4555 C C . LEU B 1 243 ? 0.574 -33.232 -15.666 1 95.7 243 LEU B C 1
ATOM 4557 O O . LEU B 1 243 ? -0.184 -33.836 -14.904 1 95.7 243 LEU B O 1
ATOM 4561 N N . ILE B 1 244 ? 0.359 -32.006 -16.048 1 96.4 244 ILE B N 1
ATOM 4562 C CA . ILE B 1 244 ? -0.762 -31.22 -15.544 1 96.4 244 ILE B CA 1
ATOM 4563 C C . ILE B 1 244 ? -2.076 -31.815 -16.046 1 96.4 244 ILE B C 1
ATOM 4565 O O . ILE B 1 244 ? -2.981 -32.094 -15.256 1 96.4 244 ILE B O 1
ATOM 4569 N N . LEU B 1 245 ? -2.169 -32.054 -17.351 1 94.62 245 LEU B N 1
ATOM 4570 C CA . LEU B 1 245 ? -3.418 -32.517 -17.945 1 94.62 245 LEU B CA 1
ATOM 4571 C C . LEU B 1 245 ? -3.708 -33.96 -17.545 1 94.62 245 LEU B C 1
ATOM 4573 O O . LEU B 1 245 ? -4.856 -34.407 -17.603 1 94.62 245 LEU B O 1
ATOM 4577 N N . GLY B 1 246 ? -2.701 -34.644 -17.193 1 93.18 246 GLY B N 1
ATOM 4578 C CA . GLY B 1 246 ? -2.873 -36.013 -16.733 1 93.18 246 GLY B CA 1
ATOM 4579 C C . GLY B 1 246 ? -3.228 -36.108 -15.262 1 93.18 246 GLY B C 1
ATOM 4580 O O . GLY B 1 246 ? -3.526 -37.194 -14.759 1 93.18 246 GLY B O 1
ATOM 4581 N N . SER B 1 247 ? -3.256 -35.008 -14.571 1 94.7 247 SER B N 1
ATOM 4582 C CA . SER B 1 247 ? -3.544 -34.96 -13.142 1 94.7 247 SER B CA 1
ATOM 4583 C C . SER B 1 247 ? -5.009 -34.624 -12.884 1 94.7 247 SER B C 1
ATOM 4585 O O . SER B 1 247 ? -5.713 -34.164 -13.785 1 94.7 247 SER B O 1
ATOM 4587 N N . GLU B 1 248 ? -5.453 -34.893 -11.679 1 94.64 248 GLU B N 1
ATOM 4588 C CA . GLU B 1 248 ? -6.768 -34.453 -11.225 1 94.64 248 GLU B CA 1
ATOM 4589 C C . GLU B 1 248 ? -6.736 -32.997 -10.768 1 94.64 248 GLU B C 1
ATOM 4591 O O . GLU B 1 248 ? -5.669 -32.46 -10.465 1 94.64 248 GLU B O 1
ATOM 4596 N N . TYR B 1 249 ? -7.895 -32.471 -10.72 1 95.91 249 TYR B N 1
ATOM 4597 C CA . TYR B 1 249 ? -7.985 -31.152 -10.104 1 95.91 249 TYR B CA 1
ATOM 4598 C C . TYR B 1 249 ? -7.59 -31.209 -8.633 1 95.91 249 TYR B C 1
ATOM 4600 O O . TYR B 1 249 ? -7.933 -32.16 -7.928 1 95.91 249 TYR B O 1
ATOM 4608 N N . HIS B 1 250 ? -6.941 -30.224 -8.232 1 95.55 250 HIS B N 1
ATOM 4609 C CA . HIS B 1 250 ? -6.475 -30.178 -6.851 1 95.55 250 HIS B CA 1
ATOM 4610 C C . HIS B 1 250 ? -7.599 -29.773 -5.904 1 95.55 250 HIS B C 1
ATOM 4612 O O . HIS B 1 250 ? -7.65 -30.233 -4.761 1 95.55 250 HIS B O 1
ATOM 4618 N N . GLU B 1 251 ? -8.431 -28.873 -6.372 1 95.36 251 GLU B N 1
ATOM 4619 C CA . GLU B 1 251 ? -9.516 -28.364 -5.539 1 95.36 251 GLU B CA 1
ATOM 4620 C C . GLU B 1 251 ? -10.878 -28.754 -6.108 1 95.36 251 GLU B C 1
ATOM 4622 O O . GLU B 1 251 ? -11.017 -28.958 -7.315 1 95.36 251 GLU B O 1
ATOM 4627 N N . GLY B 1 252 ? -11.826 -28.859 -5.156 1 94.62 252 GLY B N 1
ATOM 4628 C CA . GLY B 1 252 ? -13.198 -28.98 -5.622 1 94.62 252 GLY B CA 1
ATOM 4629 C C . GLY B 1 252 ? -13.742 -27.695 -6.217 1 94.62 252 GLY B C 1
ATOM 4630 O O . GLY B 1 252 ? -13.174 -26.62 -6.011 1 94.62 252 GLY B O 1
ATOM 4631 N N . GLU B 1 253 ? -14.823 -27.848 -6.966 1 94.83 253 GLU B N 1
ATOM 4632 C CA . GLU B 1 253 ? -15.456 -26.67 -7.552 1 94.83 253 GLU B CA 1
ATOM 4633 C C . GLU B 1 253 ? -16.144 -25.825 -6.484 1 94.83 253 GLU B C 1
ATOM 4635 O O . GLU B 1 253 ? -16.853 -26.355 -5.626 1 94.83 253 GLU B O 1
ATOM 4640 N N . GLY B 1 254 ? -15.862 -24.568 -6.48 1 94.31 254 GLY B N 1
ATOM 4641 C CA . GLY B 1 254 ? -16.529 -23.645 -5.577 1 94.31 254 GLY B CA 1
ATOM 4642 C C . GLY B 1 254 ? -17.794 -23.046 -6.162 1 94.31 254 GLY B C 1
ATOM 4643 O O . GLY B 1 254 ? -18.154 -23.338 -7.304 1 94.31 254 GLY B O 1
ATOM 4644 N N . PRO B 1 255 ? -18.478 -22.252 -5.443 1 96.68 255 PRO B N 1
ATOM 4645 C CA . PRO B 1 255 ? -19.71 -21.608 -5.905 1 96.68 255 PRO B CA 1
ATOM 4646 C C . PRO B 1 255 ? -19.451 -20.291 -6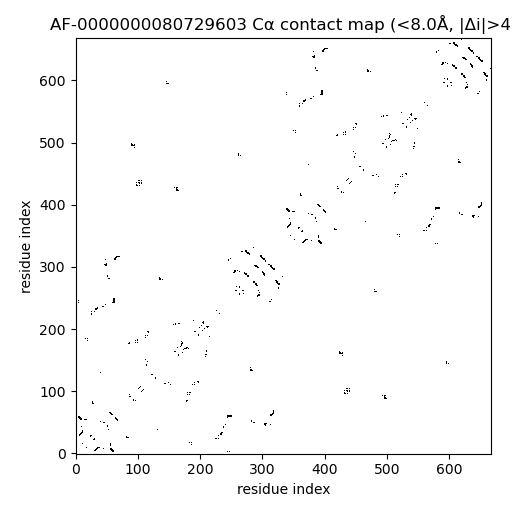.631 1 96.68 255 PRO B C 1
ATOM 4648 O O . PRO B 1 255 ? -18.336 -19.765 -6.585 1 96.68 255 PRO B O 1
ATOM 4651 N N . VAL B 1 256 ? -20.436 -19.899 -7.378 1 97.98 256 VAL B N 1
ATOM 4652 C CA . VAL B 1 256 ? -20.549 -18.492 -7.747 1 97.98 256 VAL B CA 1
ATOM 4653 C C . VAL B 1 256 ? -21.495 -17.779 -6.784 1 97.98 256 VAL B C 1
ATOM 4655 O O . VAL B 1 256 ? -22.7 -18.046 -6.776 1 97.98 256 VAL B O 1
ATOM 4658 N N . ASP B 1 257 ? -21.008 -16.96 -5.96 1 95.93 257 ASP B N 1
ATOM 4659 C CA . ASP B 1 257 ? -21.782 -16.27 -4.932 1 95.93 257 ASP B CA 1
ATOM 4660 C C . ASP B 1 257 ? -22.748 -15.264 -5.555 1 95.93 257 ASP B C 1
ATOM 4662 O O . ASP B 1 257 ? -22.352 -14.151 -5.905 1 95.93 257 ASP B O 1
ATOM 4666 N N . GLU B 1 258 ? -23.954 -15.572 -5.589 1 94.31 258 GLU B N 1
ATOM 4667 C CA . GLU B 1 258 ? -24.966 -14.765 -6.263 1 94.31 258 GLU B CA 1
ATOM 4668 C C . GLU B 1 258 ? -25.156 -13.421 -5.565 1 94.31 258 GLU B C 1
ATOM 4670 O O . GLU B 1 258 ? -25.687 -12.478 -6.155 1 94.31 258 GLU B O 1
ATOM 4675 N N . GLY B 1 259 ? -24.811 -13.339 -4.347 1 92.6 259 GLY B N 1
ATOM 4676 C CA . GLY B 1 259 ? -24.942 -12.096 -3.603 1 92.6 259 GLY B CA 1
ATOM 4677 C C . GLY B 1 259 ? -23.727 -11.196 -3.727 1 92.6 259 GLY B C 1
ATOM 4678 O O . GLY B 1 259 ? -23.739 -10.059 -3.251 1 92.6 259 GLY B O 1
ATOM 4679 N N . ASP B 1 260 ? -22.709 -11.707 -4.311 1 94.48 260 ASP B N 1
ATOM 4680 C CA . ASP B 1 260 ? -21.503 -10.918 -4.539 1 94.48 260 ASP B CA 1
ATOM 4681 C C . ASP B 1 260 ? -21.796 -9.709 -5.423 1 94.48 260 ASP B C 1
ATOM 4683 O O . ASP B 1 260 ? -22.411 -9.843 -6.483 1 94.48 260 ASP B O 1
ATOM 4687 N N . PRO B 1 261 ? -21.38 -8.55 -5.034 1 93.43 261 PRO B N 1
ATOM 4688 C CA . PRO B 1 261 ? -21.723 -7.339 -5.784 1 93.43 261 PRO B CA 1
ATOM 4689 C C . PRO B 1 261 ? -21.252 -7.391 -7.235 1 93.43 261 PRO B C 1
ATOM 4691 O O . PRO B 1 261 ? -21.913 -6.847 -8.123 1 93.43 261 PRO B O 1
ATOM 4694 N N . GLU B 1 262 ? -20.135 -7.937 -7.451 1 94.92 262 GLU B N 1
ATOM 4695 C CA . GLU B 1 262 ? -19.617 -8.039 -8.812 1 94.92 262 GLU B CA 1
ATOM 4696 C C . GLU B 1 262 ? -20.432 -9.029 -9.64 1 94.92 262 GLU B C 1
ATOM 4698 O O . GLU B 1 262 ? -20.691 -8.792 -10.821 1 94.92 262 GLU B O 1
ATOM 4703 N N . VAL B 1 263 ? -20.793 -10.122 -9.07 1 97.12 263 VAL B N 1
ATOM 4704 C CA . VAL B 1 263 ? -21.629 -11.117 -9.733 1 97.12 263 VAL B CA 1
ATOM 4705 C C . VAL B 1 263 ? -22.973 -10.497 -10.108 1 97.12 263 VAL B C 1
ATOM 4707 O O . VAL B 1 263 ? -23.45 -10.668 -11.233 1 97.12 263 VAL B O 1
ATOM 4710 N N . VAL B 1 264 ? -23.56 -9.782 -9.173 1 95.79 264 VAL B N 1
ATOM 4711 C CA . VAL B 1 264 ? -24.85 -9.136 -9.389 1 95.79 264 VAL B CA 1
ATOM 4712 C C . VAL B 1 264 ? -24.725 -8.088 -10.493 1 95.79 264 VAL B C 1
ATOM 4714 O O . VAL B 1 264 ? -25.506 -8.086 -11.447 1 95.79 264 VAL B O 1
ATOM 4717 N N . LYS B 1 265 ? -23.764 -7.243 -10.399 1 96.07 265 LYS B N 1
ATOM 4718 C CA . LYS B 1 265 ? -23.593 -6.135 -11.335 1 96.07 265 LYS B CA 1
ATOM 4719 C C . LYS B 1 265 ? -23.36 -6.646 -12.754 1 96.07 265 LYS B C 1
ATOM 4721 O O . LYS B 1 265 ? -23.912 -6.103 -13.713 1 96.07 265 LYS B O 1
ATOM 4726 N N . LEU B 1 266 ? -22.55 -7.693 -12.867 1 96.53 266 LEU B N 1
ATOM 4727 C CA . LEU B 1 266 ? -22.151 -8.175 -14.185 1 96.53 266 LEU B CA 1
ATOM 4728 C C . LEU B 1 266 ? -23.107 -9.254 -14.681 1 96.53 266 LEU B C 1
ATOM 4730 O O . LEU B 1 266 ? -22.987 -9.722 -15.816 1 96.53 266 LEU B O 1
ATOM 4734 N N . GLY B 1 267 ? -24.003 -9.678 -13.837 1 97.29 267 GLY B N 1
ATOM 4735 C CA . GLY B 1 267 ? -24.931 -10.735 -14.205 1 97.29 267 GLY B CA 1
ATOM 4736 C C . GLY B 1 267 ? -24.247 -12.062 -14.477 1 97.29 267 GLY B C 1
ATOM 4737 O O . GLY B 1 267 ? -24.544 -12.726 -15.472 1 97.29 267 GLY B O 1
ATOM 4738 N N . LEU B 1 268 ? -23.316 -12.439 -13.629 1 98.04 268 LEU B N 1
ATOM 4739 C CA . LEU B 1 268 ? -22.507 -13.629 -13.866 1 98.04 268 LEU B CA 1
ATOM 4740 C C . LEU B 1 268 ? -23.204 -14.876 -13.333 1 98.04 268 LEU B C 1
ATOM 4742 O O . LEU B 1 268 ? -23.833 -14.835 -12.273 1 98.04 268 LEU B O 1
ATOM 4746 N N . ARG B 1 269 ? -23.039 -15.918 -14.058 1 97.7 269 ARG B N 1
ATOM 4747 C CA . ARG B 1 269 ? -23.47 -17.258 -13.672 1 97.7 269 ARG B CA 1
ATOM 4748 C C . ARG B 1 269 ? -22.391 -18.291 -13.981 1 97.7 269 ARG B C 1
ATOM 4750 O O . ARG B 1 269 ? -21.566 -18.086 -14.874 1 97.7 269 ARG B O 1
ATOM 4757 N N . LYS B 1 270 ? -22.529 -19.311 -13.18 1 97.64 270 LYS B N 1
ATOM 4758 C CA . LYS B 1 270 ? -21.62 -20.412 -13.486 1 97.64 270 LYS B CA 1
ATOM 4759 C C . LYS B 1 270 ? -21.748 -20.842 -14.944 1 97.64 270 LYS B C 1
ATOM 4761 O O . LYS B 1 270 ? -22.859 -20.984 -15.46 1 97.64 270 LYS B O 1
ATOM 4766 N N . GLY B 1 271 ? -20.578 -20.98 -15.632 1 97.53 271 GLY B N 1
ATOM 4767 C CA . GLY B 1 271 ? -20.584 -21.414 -17.02 1 97.53 271 GLY B CA 1
ATOM 4768 C C . GLY B 1 271 ? -20.461 -20.266 -18.005 1 97.53 271 GLY B C 1
ATOM 4769 O O . GLY B 1 271 ? -20.169 -20.481 -19.183 1 97.53 271 GLY B O 1
ATOM 4770 N N . ASP B 1 272 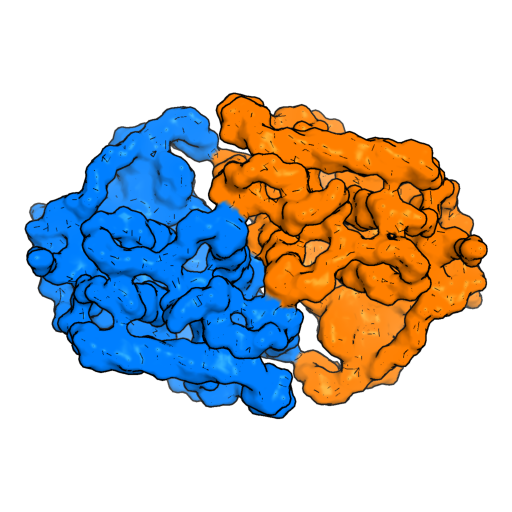? -20.665 -19.053 -17.515 1 97.93 272 ASP B N 1
ATOM 4771 C CA . ASP B 1 272 ? -20.539 -17.896 -18.396 1 97.93 272 ASP B CA 1
ATOM 4772 C C . ASP B 1 272 ? -19.115 -17.764 -18.929 1 97.93 272 ASP B C 1
ATOM 4774 O O . ASP B 1 272 ? -18.152 -18.097 -18.234 1 97.93 272 ASP B O 1
ATOM 4778 N N . GLU B 1 273 ? -19.02 -17.272 -20.138 1 97.88 273 GLU B N 1
ATOM 4779 C CA . GLU B 1 273 ? -17.716 -16.844 -20.636 1 97.88 273 GLU B CA 1
ATOM 4780 C C . GLU B 1 273 ? -17.29 -15.524 -19.999 1 97.88 273 GLU B C 1
ATOM 4782 O O . GLU B 1 273 ? -18.067 -14.567 -19.961 1 97.88 273 GLU B O 1
ATOM 4787 N N . ILE B 1 274 ? -16.096 -15.525 -19.458 1 98.16 274 ILE B N 1
ATOM 4788 C CA . ILE B 1 274 ? -15.611 -14.303 -18.827 1 98.16 274 ILE B CA 1
ATOM 4789 C C . ILE B 1 274 ? -14.199 -13.993 -19.321 1 98.16 274 ILE B C 1
ATOM 4791 O O . ILE B 1 274 ? -13.501 -14.879 -19.819 1 98.16 274 ILE B O 1
ATOM 4795 N N . THR B 1 275 ? -13.818 -12.758 -19.258 1 97.73 275 THR B N 1
ATOM 4796 C CA . THR B 1 275 ? -12.457 -12.27 -19.446 1 97.73 275 THR B CA 1
ATOM 4797 C C . THR B 1 275 ? -11.865 -11.797 -18.121 1 97.73 275 THR B C 1
ATOM 4799 O O . THR B 1 275 ? -12.515 -11.067 -17.37 1 97.73 275 THR B O 1
ATOM 4802 N N . VAL B 1 276 ? -10.689 -12.297 -17.803 1 97.73 276 VAL B N 1
ATOM 4803 C CA . VAL B 1 276 ? -10.036 -11.973 -16.539 1 97.73 276 VAL B CA 1
ATOM 4804 C C . VAL B 1 276 ? -8.604 -11.512 -16.801 1 97.73 276 VAL B C 1
ATOM 4806 O O . VAL B 1 276 ? -7.896 -12.1 -17.623 1 97.73 276 VAL B O 1
ATOM 4809 N N . GLY B 1 277 ? -8.164 -10.465 -16.16 1 96.43 277 GLY B N 1
ATOM 4810 C CA . GLY B 1 277 ? -6.78 -10.028 -16.263 1 96.43 277 GLY B CA 1
ATOM 4811 C C . GLY B 1 277 ? -6.403 -8.993 -15.22 1 96.43 277 GLY B C 1
ATOM 4812 O O . GLY B 1 277 ? -7.273 -8.439 -14.544 1 96.43 277 GLY B O 1
ATOM 4813 N N . PRO B 1 278 ? -5.099 -8.798 -15.02 1 95.12 278 PRO B N 1
ATOM 4814 C CA . PRO B 1 278 ? -4.647 -7.788 -14.06 1 95.12 278 PRO B CA 1
ATOM 4815 C C . PRO B 1 278 ? -5.014 -6.367 -14.481 1 95.12 278 PRO B C 1
ATOM 4817 O O . PRO B 1 278 ? -5.31 -6.124 -15.654 1 95.12 278 PRO B O 1
ATOM 4820 N N . THR B 1 279 ? -5.029 -5.44 -13.556 1 91.68 279 THR B N 1
ATOM 4821 C CA . THR B 1 279 ? -5.441 -4.068 -13.833 1 91.68 279 THR B CA 1
ATOM 4822 C C . THR B 1 279 ? -4.231 -3.14 -13.883 1 91.68 279 THR B C 1
ATOM 4824 O O . THR B 1 279 ? -4.353 -1.973 -14.261 1 91.68 279 THR B O 1
ATOM 4827 N N . ASP B 1 280 ? -3.148 -3.61 -13.496 1 89 280 ASP B N 1
ATOM 4828 C CA . ASP B 1 280 ? -1.93 -2.806 -13.465 1 89 280 ASP B CA 1
ATOM 4829 C C . ASP B 1 280 ? -0.964 -3.229 -14.57 1 89 280 ASP B C 1
ATOM 4831 O O . ASP B 1 280 ? -1.281 -3.116 -15.756 1 89 280 ASP B O 1
ATOM 4835 N N . PHE B 1 281 ? 0.165 -3.781 -14.239 1 87.54 281 PHE B N 1
ATOM 4836 C CA . PHE B 1 281 ? 1.087 -4.183 -15.295 1 87.54 281 PHE B CA 1
ATOM 4837 C C . PHE B 1 281 ? 0.676 -5.524 -15.891 1 87.54 281 PHE B C 1
ATOM 4839 O O . PHE B 1 281 ? 0.102 -6.367 -15.199 1 87.54 281 PHE B O 1
ATOM 4846 N N . GLY B 1 282 ? 0.919 -5.656 -17.135 1 88.04 282 GLY B N 1
ATOM 4847 C CA . GLY B 1 282 ? 0.537 -6.861 -17.853 1 88.04 282 GLY B CA 1
ATOM 4848 C C . GLY B 1 282 ? -0.93 -6.886 -18.238 1 88.04 282 GLY B C 1
ATOM 4849 O O . GLY B 1 282 ? -1.465 -7.936 -18.599 1 88.04 282 GLY B O 1
ATOM 4850 N N . ALA B 1 283 ? -1.555 -5.772 -18.192 1 87.82 283 ALA B N 1
ATOM 4851 C CA . ALA B 1 283 ? -3.003 -5.662 -18.348 1 87.82 283 ALA B CA 1
ATOM 4852 C C . ALA B 1 283 ? -3.419 -5.915 -19.794 1 87.82 283 ALA B C 1
ATOM 4854 O O . ALA B 1 283 ? -4.597 -6.15 -20.076 1 87.82 283 ALA B O 1
ATOM 4855 N N . THR B 1 284 ? -2.56 -5.914 -20.682 1 86.77 284 THR B N 1
ATOM 4856 C CA . THR B 1 284 ? -2.893 -6.078 -22.092 1 86.77 284 THR B CA 1
ATOM 4857 C C . THR B 1 284 ? -3.152 -7.546 -22.42 1 86.77 284 THR B C 1
ATOM 4859 O O . THR B 1 284 ? -3.683 -7.866 -23.485 1 86.77 284 THR B O 1
ATOM 4862 N N . ARG B 1 285 ? -2.719 -8.44 -21.575 1 89.8 285 ARG B N 1
ATOM 4863 C CA . ARG B 1 285 ? -2.941 -9.867 -21.78 1 89.8 285 ARG B CA 1
ATOM 4864 C C . ARG B 1 285 ? -3.936 -10.419 -20.764 1 89.8 285 ARG B C 1
ATOM 4866 O O . ARG B 1 285 ? -3.613 -10.557 -19.582 1 89.8 285 ARG B O 1
ATOM 4873 N N . ARG B 1 286 ? -5.007 -10.795 -21.286 1 93.17 286 ARG B N 1
ATOM 4874 C CA . ARG B 1 286 ? -6.096 -11.299 -20.457 1 93.17 286 ARG B CA 1
ATOM 4875 C C . ARG B 1 286 ? -6.521 -12.695 -20.901 1 93.17 286 ARG B C 1
ATOM 4877 O O . ARG B 1 286 ? -6.261 -13.096 -22.037 1 93.17 286 ARG B O 1
ATOM 4884 N N . ASP B 1 287 ? -7.093 -13.345 -20.025 1 96.43 287 ASP B N 1
ATOM 4885 C CA . ASP B 1 287 ? -7.573 -14.694 -20.313 1 96.43 287 ASP B CA 1
ATOM 4886 C C . ASP B 1 287 ? -9.083 -14.703 -20.54 1 96.43 287 ASP B C 1
ATOM 4888 O O . ASP B 1 287 ? -9.817 -13.949 -19.897 1 96.43 287 ASP B O 1
ATOM 4892 N N . VAL B 1 288 ? -9.481 -15.545 -21.437 1 96.09 288 VAL B N 1
ATOM 4893 C CA . VAL B 1 288 ? -10.894 -15.85 -21.638 1 96.09 288 VAL B CA 1
ATOM 4894 C C . VAL B 1 288 ? -11.177 -17.291 -21.22 1 96.09 288 VAL B C 1
ATOM 4896 O O . VAL B 1 288 ? -10.41 -18.2 -21.546 1 96.09 288 VAL B O 1
ATOM 4899 N N . GLY B 1 289 ? -12.225 -17.439 -20.483 1 97.22 289 GLY B N 1
ATOM 4900 C CA . GLY B 1 289 ? -12.568 -18.78 -20.038 1 97.22 289 GLY B CA 1
ATOM 4901 C C . GLY B 1 289 ? -13.987 -18.889 -19.511 1 97.22 289 GLY B C 1
ATOM 4902 O O . GLY B 1 289 ? -14.734 -17.909 -19.519 1 97.22 289 GLY B O 1
ATOM 4903 N N . ARG B 1 290 ? -14.329 -20.092 -19.126 1 97.74 290 ARG B N 1
ATOM 4904 C CA . ARG B 1 290 ? -15.651 -20.373 -18.573 1 97.74 290 ARG B CA 1
ATOM 4905 C C . ARG B 1 290 ? -15.642 -20.266 -17.052 1 97.74 290 ARG B C 1
ATOM 4907 O O . ARG B 1 290 ? -14.849 -20.931 -16.383 1 97.74 290 ARG B O 1
ATOM 4914 N N . LEU B 1 291 ? -16.557 -19.477 -16.525 1 98.51 291 LEU B N 1
ATOM 4915 C CA . LEU B 1 291 ? -16.609 -19.224 -15.089 1 98.51 291 LEU B CA 1
ATOM 4916 C C . LEU B 1 291 ? -16.958 -20.497 -14.325 1 98.51 291 LEU B C 1
ATOM 4918 O O . LEU B 1 291 ? -17.96 -21.15 -14.623 1 98.51 291 LEU B O 1
ATOM 4922 N N . VAL B 1 292 ? -16.144 -20.818 -13.389 1 98.47 292 VAL B N 1
ATOM 4923 C CA . VAL B 1 292 ? -16.354 -22.007 -12.57 1 98.47 292 VAL B CA 1
ATOM 4924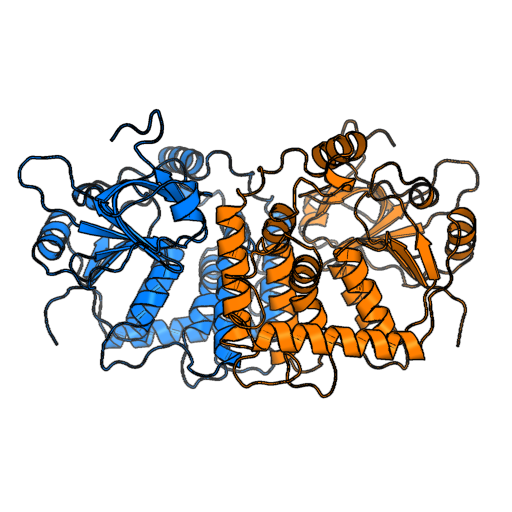 C C . VAL B 1 292 ? -16.778 -21.597 -11.162 1 98.47 292 VAL B C 1
ATOM 4926 O O . VAL B 1 292 ? -17.704 -22.179 -10.592 1 98.47 292 VAL B O 1
ATOM 4929 N N . SER B 1 293 ? -16.105 -20.658 -10.583 1 98.5 293 SER B N 1
ATOM 4930 C CA . SER B 1 293 ? -16.403 -20.196 -9.232 1 98.5 293 SER B CA 1
ATOM 4931 C C . SER B 1 293 ? -15.998 -18.737 -9.045 1 98.5 293 SER B C 1
ATOM 4933 O O . SER B 1 293 ? -15.039 -18.27 -9.662 1 98.5 293 SER B O 1
ATOM 4935 N N . LEU B 1 294 ? -16.733 -18.025 -8.322 1 98.24 294 LEU B N 1
ATOM 4936 C CA . LEU B 1 294 ? -16.444 -16.655 -7.913 1 98.24 294 LEU B CA 1
ATOM 4937 C C . LEU B 1 294 ? -16.973 -16.384 -6.508 1 98.24 294 LEU B C 1
ATOM 4939 O O . LEU B 1 294 ? -18.167 -16.139 -6.326 1 98.24 294 LEU B O 1
ATOM 4943 N N . ALA B 1 295 ? -16.097 -16.47 -5.569 1 93.12 295 ALA B N 1
ATOM 4944 C CA . ALA B 1 295 ? -16.431 -16.238 -4.166 1 93.12 295 ALA B CA 1
ATOM 4945 C C . ALA B 1 295 ? -15.215 -15.745 -3.386 1 93.12 295 ALA B C 1
ATOM 4947 O O . ALA B 1 295 ? -14.078 -16.094 -3.712 1 93.12 295 ALA B O 1
ATOM 4948 N N . GLY B 1 296 ? -15.512 -14.881 -2.464 1 90.6 296 GLY B N 1
ATOM 4949 C CA . GLY B 1 296 ? -14.424 -14.368 -1.646 1 90.6 296 GLY B CA 1
ATOM 4950 C C . GLY B 1 296 ? -13.412 -13.561 -2.437 1 90.6 296 GLY B C 1
ATOM 4951 O O . GLY B 1 296 ? -13.779 -12.631 -3.158 1 90.6 296 GLY B O 1
ATOM 4952 N N . ASP B 1 297 ? -12.148 -14.001 -2.366 1 92.68 297 ASP B N 1
ATOM 4953 C CA . ASP B 1 297 ? -11.074 -13.207 -2.956 1 92.68 297 ASP B CA 1
ATOM 4954 C C . ASP B 1 297 ? -10.511 -13.885 -4.203 1 92.68 297 ASP B C 1
ATOM 4956 O O . ASP B 1 297 ? -9.392 -13.585 -4.627 1 92.68 297 ASP B O 1
ATOM 4960 N N . GLU B 1 298 ? -11.359 -14.736 -4.816 1 97.36 298 GLU B N 1
ATOM 4961 C CA . GLU B 1 298 ? -10.837 -15.546 -5.912 1 97.36 298 GLU B CA 1
ATOM 4962 C C . GLU B 1 298 ? -11.882 -15.731 -7.009 1 97.36 298 GLU B C 1
ATOM 4964 O O . GLU B 1 298 ? -13.08 -15.806 -6.726 1 97.36 298 GLU B O 1
ATOM 4969 N N . VAL B 1 299 ? -11.412 -15.722 -8.227 1 98.51 299 VAL B N 1
ATOM 4970 C CA . VAL B 1 299 ? -12.204 -16.14 -9.379 1 98.51 299 VAL B CA 1
ATOM 4971 C C . VAL B 1 299 ? -11.543 -17.341 -10.052 1 98.51 299 VAL B C 1
ATOM 4973 O O . VAL B 1 299 ? -10.318 -17.388 -10.189 1 98.51 299 VAL B O 1
ATOM 4976 N N . VAL B 1 300 ? -12.295 -18.333 -10.396 1 98.74 300 VAL B N 1
ATOM 4977 C CA . VAL B 1 300 ? -11.809 -19.553 -11.032 1 98.74 300 VAL B CA 1
ATOM 4978 C C . VAL B 1 300 ? -12.502 -19.744 -12.379 1 98.74 300 VAL B C 1
ATOM 4980 O O . VAL B 1 300 ? -13.727 -19.637 -12.475 1 98.74 300 VAL B O 1
ATOM 4983 N N . TYR B 1 301 ? -11.737 -19.991 -13.4 1 98.5 301 TYR B N 1
ATOM 4984 C CA . TYR B 1 301 ? -12.282 -20.207 -14.736 1 98.5 301 TYR B CA 1
ATOM 4985 C C . TYR B 1 301 ? -11.514 -21.302 -15.468 1 98.5 301 TYR B C 1
ATOM 4987 O O . TYR B 1 301 ? -10.375 -21.613 -15.112 1 98.5 301 TYR B O 1
ATOM 4995 N N . GLU B 1 302 ? -12.125 -21.872 -16.42 1 97.84 302 GLU B N 1
ATOM 4996 C CA . GLU B 1 302 ? -11.523 -22.926 -17.232 1 97.84 302 GLU B CA 1
ATOM 4997 C C . GLU B 1 302 ? -11.052 -22.384 -18.579 1 97.84 302 GLU B C 1
ATOM 4999 O O . GLU B 1 302 ? -11.78 -21.644 -19.245 1 97.84 302 GLU B O 1
ATOM 5004 N N . THR B 1 303 ? -9.874 -22.737 -18.813 1 96.15 303 THR B N 1
ATOM 5005 C CA . THR B 1 303 ? -9.321 -22.404 -20.121 1 96.15 303 THR B CA 1
ATOM 5006 C C . THR B 1 303 ? -8.998 -23.67 -20.909 1 96.15 303 THR B C 1
ATOM 5008 O O . THR B 1 303 ? -8.835 -24.745 -20.328 1 96.15 303 THR B O 1
ATOM 5011 N N . ARG B 1 304 ? -8.931 -23.475 -22.194 1 91.46 304 ARG B N 1
ATOM 5012 C CA . ARG B 1 304 ? -8.574 -24.555 -23.107 1 91.46 304 ARG B CA 1
ATOM 5013 C C . ARG B 1 304 ? -7.672 -24.049 -24.228 1 91.46 304 ARG B C 1
ATOM 5015 O O . ARG B 1 304 ? -7.94 -23.003 -24.824 1 91.46 304 ARG B O 1
ATOM 5022 N N . ALA B 1 305 ? -6.581 -24.835 -24.279 1 87.54 305 ALA B N 1
ATOM 5023 C CA . ALA B 1 305 ? -5.726 -24.496 -25.414 1 87.54 305 ALA B CA 1
ATOM 5024 C C . ALA B 1 305 ? -6.449 -24.735 -26.736 1 87.54 305 ALA B C 1
ATOM 5026 O O . ALA B 1 305 ? -7.404 -25.513 -26.797 1 87.54 305 ALA B O 1
ATOM 5027 N N . GLU B 1 306 ? -5.976 -23.946 -27.675 1 80.61 306 GLU B N 1
ATOM 5028 C CA . GLU B 1 306 ? -6.571 -24.141 -28.994 1 80.61 306 GLU B CA 1
ATOM 5029 C C . GLU B 1 306 ? -6.229 -25.518 -29.556 1 80.61 306 GLU B C 1
ATOM 5031 O O . GLU B 1 306 ? -5.109 -26.003 -29.383 1 80.61 306 GLU B O 1
ATOM 5036 N N . GLY B 1 307 ? -7.153 -26.164 -30.143 1 76.15 307 GLY B N 1
ATOM 5037 C CA . GLY B 1 307 ? -6.924 -27.444 -30.795 1 76.15 307 GLY B CA 1
ATOM 5038 C C . GLY B 1 307 ? -7.906 -28.517 -30.367 1 76.15 307 GLY B C 1
ATOM 5039 O O . GLY B 1 307 ? -8.48 -28.442 -29.278 1 76.15 307 GLY B O 1
ATOM 5040 N N . GLU B 1 308 ? -8.156 -29.387 -31.241 1 71.5 308 GLU B N 1
ATOM 5041 C CA . GLU B 1 308 ? -9.1 -30.473 -30.993 1 71.5 308 GLU B CA 1
ATOM 5042 C C . GLU B 1 308 ? -8.57 -31.433 -29.932 1 71.5 308 GLU B C 1
ATOM 5044 O O . GLU B 1 308 ? -7.39 -31.787 -29.941 1 71.5 308 GLU B O 1
ATOM 5049 N N . GLY B 1 309 ? -9.342 -31.798 -28.977 1 71.78 309 GLY B N 1
ATOM 5050 C CA . GLY B 1 309 ? -9.017 -32.809 -27.984 1 71.78 309 GLY B CA 1
ATOM 5051 C C . GLY B 1 309 ? -8.233 -32.259 -26.807 1 71.78 309 GLY B C 1
ATOM 5052 O O . GLY B 1 309 ? -7.76 -33.02 -25.959 1 71.78 309 GLY B O 1
ATOM 5053 N N . LYS B 1 310 ? -8.116 -30.962 -26.821 1 79.3 310 LYS B N 1
ATOM 5054 C CA . LYS B 1 310 ? -7.362 -30.397 -25.706 1 79.3 310 LYS B CA 1
ATOM 5055 C C . LYS B 1 310 ? -8.207 -30.352 -24.436 1 79.3 310 LYS B C 1
ATOM 5057 O O . LYS B 1 310 ? -9.415 -30.113 -24.496 1 79.3 310 LYS B O 1
ATOM 5062 N N . GLN B 1 311 ? -7.578 -30.71 -23.402 1 88.75 311 GLN B N 1
ATOM 5063 C CA . GLN B 1 311 ? -8.235 -30.695 -22.099 1 88.75 311 GLN B CA 1
ATOM 5064 C C . GLN B 1 311 ? -8.126 -29.321 -21.444 1 88.75 311 GLN B C 1
ATOM 5066 O O . GLN B 1 311 ? -7.29 -28.504 -21.838 1 88.75 311 GLN B O 1
ATOM 5071 N N . GLU B 1 312 ? -9.014 -29.135 -20.588 1 94.49 312 GLU B N 1
ATOM 5072 C CA . GLU B 1 312 ? -9.088 -27.846 -19.907 1 94.49 312 GLU B CA 1
ATOM 5073 C C . GLU B 1 312 ? -8.273 -27.856 -18.616 1 94.49 312 GLU B C 1
ATOM 5075 O O . GLU B 1 312 ? -7.998 -28.92 -18.058 1 94.49 312 GLU B O 1
ATOM 5080 N N . VAL B 1 313 ? -7.861 -26.741 -18.244 1 97.51 313 VAL B N 1
ATOM 5081 C CA . VAL B 1 313 ? -7.328 -26.518 -16.904 1 97.51 313 VAL B CA 1
ATOM 5082 C C . VAL B 1 313 ? -8.176 -25.477 -16.177 1 97.51 313 VAL B C 1
ATOM 5084 O O . VAL B 1 313 ? -8.916 -24.719 -16.809 1 97.51 313 VAL B O 1
ATOM 5087 N N . ARG B 1 314 ? -8.127 -25.506 -14.864 1 98.3 314 ARG B N 1
ATOM 5088 C CA . ARG B 1 314 ? -8.765 -24.478 -14.048 1 98.3 314 ARG B CA 1
ATOM 5089 C C . ARG B 1 314 ? -7.755 -23.422 -13.61 1 98.3 314 ARG B C 1
ATOM 5091 O O . ARG B 1 314 ? -6.747 -23.745 -12.977 1 98.3 314 ARG B O 1
ATOM 5098 N N . VAL B 1 315 ? -8.062 -22.221 -13.949 1 98.73 315 VAL B N 1
ATOM 5099 C CA . VAL B 1 315 ? -7.183 -21.112 -13.594 1 98.73 315 VAL B CA 1
ATOM 5100 C C . VAL B 1 315 ? -7.778 -20.334 -12.423 1 98.73 315 VAL B C 1
ATOM 5102 O O . VAL B 1 315 ? -8.95 -19.95 -12.457 1 98.73 315 VAL B O 1
ATOM 5105 N N . HIS B 1 316 ? -7.035 -20.222 -11.402 1 98.74 316 HIS B N 1
ATOM 5106 C CA . HIS B 1 316 ? -7.38 -19.452 -10.212 1 98.74 316 HIS B CA 1
ATOM 5107 C C . HIS B 1 316 ? -6.685 -18.095 -10.214 1 98.74 316 HIS B C 1
ATOM 5109 O O . HIS B 1 316 ? -5.459 -18.02 -10.329 1 98.74 316 HIS B O 1
ATOM 5115 N N . ALA B 1 317 ? -7.423 -17.031 -10.123 1 98.61 317 ALA B N 1
ATOM 5116 C CA . ALA B 1 317 ? -6.876 -15.68 -10.043 1 98.61 317 ALA B CA 1
ATOM 5117 C C . ALA B 1 317 ? -7.422 -14.938 -8.826 1 98.61 317 ALA B C 1
ATOM 5119 O O . ALA B 1 317 ? -8.586 -15.11 -8.457 1 98.61 317 ALA B O 1
ATOM 5120 N N . PRO B 1 318 ? -6.534 -14.203 -8.148 1 97.94 318 PRO B N 1
ATOM 5121 C CA . PRO B 1 318 ? -7.109 -13.315 -7.134 1 97.94 318 PRO B CA 1
ATOM 5122 C C . PRO B 1 318 ? -8.035 -12.259 -7.731 1 97.94 318 PRO B C 1
ATOM 5124 O O . PRO B 1 318 ? -7.888 -11.894 -8.901 1 97.94 318 PRO B O 1
ATOM 5127 N N . ARG B 1 319 ? -8.922 -11.851 -6.994 1 97.3 319 ARG B N 1
ATOM 5128 C CA . ARG B 1 319 ? -9.778 -10.761 -7.453 1 97.3 319 ARG B CA 1
ATOM 5129 C C . ARG B 1 319 ? -9.125 -9.407 -7.198 1 97.3 319 ARG B C 1
ATOM 5131 O O . ARG B 1 319 ? -9.329 -8.46 -7.96 1 97.3 319 ARG B O 1
ATOM 5138 N N . HIS B 1 320 ? -8.345 -9.297 -6.108 1 96.63 320 HIS B N 1
ATOM 5139 C CA . HIS B 1 320 ? -7.573 -8.085 -5.86 1 96.63 320 HIS B CA 1
ATOM 5140 C C . HIS B 1 320 ? -6.576 -7.827 -6.985 1 96.63 320 HIS B C 1
ATOM 5142 O O . HIS B 1 320 ? -5.752 -8.689 -7.3 1 96.63 320 HIS B O 1
ATOM 5148 N N . GLY B 1 321 ? -6.693 -6.663 -7.607 1 94.42 321 GLY B N 1
ATOM 5149 C CA . GLY B 1 321 ? -5.782 -6.296 -8.68 1 94.42 321 GLY B CA 1
ATOM 5150 C C . GLY B 1 321 ? -6.153 -6.913 -10.015 1 94.42 321 GLY B C 1
ATOM 5151 O O . GLY B 1 321 ? -5.37 -6.865 -10.966 1 94.42 321 GLY B O 1
ATOM 5152 N N . PHE B 1 322 ? -7.335 -7.539 -10.124 1 96.68 322 PHE B N 1
ATOM 5153 C CA . PHE B 1 322 ? -7.82 -8.128 -11.366 1 96.68 322 PHE B CA 1
ATOM 5154 C C . PHE B 1 322 ? -9.205 -7.594 -11.714 1 96.68 322 PHE B C 1
ATOM 5156 O O . PHE B 1 322 ? -9.935 -7.13 -10.836 1 96.68 322 PHE B O 1
ATOM 5163 N N . ARG B 1 323 ? -9.511 -7.65 -12.977 1 95.94 323 ARG B N 1
ATOM 5164 C CA . ARG B 1 323 ? -10.824 -7.267 -13.485 1 95.94 323 ARG B CA 1
ATOM 5165 C C . ARG B 1 323 ? -11.511 -8.443 -14.171 1 95.94 323 ARG B C 1
ATOM 5167 O O . ARG B 1 323 ? -10.867 -9.214 -14.886 1 95.94 323 ARG B O 1
ATOM 5174 N N . ILE B 1 324 ? -12.775 -8.536 -13.893 1 97.29 324 ILE B N 1
ATOM 5175 C CA . ILE B 1 324 ? -13.612 -9.555 -14.516 1 97.29 324 ILE B CA 1
ATOM 5176 C C . ILE B 1 324 ? -14.642 -8.891 -15.426 1 97.29 324 ILE B C 1
ATOM 5178 O O . ILE B 1 324 ? -15.269 -7.899 -15.045 1 97.29 324 ILE B O 1
ATOM 5182 N N . GLN B 1 325 ? -14.775 -9.404 -16.563 1 96.32 325 GLN B N 1
ATOM 5183 C CA . GLN B 1 325 ? -15.799 -8.961 -17.503 1 96.32 325 GLN B CA 1
ATOM 5184 C C . GLN B 1 325 ? -16.584 -10.146 -18.059 1 96.32 325 GLN B C 1
ATOM 5186 O O . GLN B 1 325 ? -16.031 -11.233 -18.243 1 96.32 325 GLN B O 1
ATOM 5191 N N . LYS B 1 326 ? -17.785 -9.921 -18.264 1 97.08 326 LYS B N 1
ATOM 5192 C CA . LYS B 1 326 ? -18.578 -10.944 -18.939 1 97.08 326 LYS B CA 1
ATOM 5193 C C . LYS B 1 326 ? -18.308 -10.948 -20.44 1 97.08 326 LYS B C 1
ATOM 5195 O O . LYS B 1 326 ? -18.279 -9.89 -21.073 1 97.08 326 LYS B O 1
ATOM 5200 N N . GLY B 1 327 ? -18.112 -12.049 -20.973 1 94.89 327 GLY B N 1
ATOM 5201 C CA . GLY B 1 327 ? -17.832 -12.183 -22.393 1 94.89 327 GLY B CA 1
ATOM 5202 C C . GLY B 1 327 ? -16.408 -11.81 -22.759 1 94.89 327 GLY B C 1
ATOM 5203 O O . GLY B 1 327 ? -15.55 -11.682 -21.883 1 94.89 327 GLY B O 1
ATOM 5204 N N . ARG B 1 328 ? -16.195 -11.814 -24.021 1 87.76 328 ARG B N 1
ATOM 5205 C CA . ARG B 1 328 ? -14.884 -11.458 -24.555 1 87.76 328 ARG B CA 1
ATOM 5206 C C . ARG B 1 328 ? -14.755 -9.949 -24.73 1 87.76 328 ARG B C 1
ATOM 5208 O O . ARG B 1 328 ? -15.712 -9.281 -25.127 1 87.76 328 ARG B O 1
ATOM 5215 N N . GLU B 1 329 ? -13.803 -9.25 -24.047 1 73.08 329 GLU B N 1
ATOM 5216 C CA . GLU B 1 329 ? -13.599 -7.83 -24.314 1 73.08 329 GLU B CA 1
ATOM 5217 C C . GLU B 1 329 ? -13.475 -7.562 -25.811 1 73.08 329 GLU B C 1
ATOM 5219 O O . GLU B 1 329 ? -12.875 -8.354 -26.541 1 73.08 329 GLU B O 1
ATOM 5224 N N . ALA B 1 330 ? -14.243 -6.507 -26.236 1 55.09 330 ALA B N 1
ATOM 5225 C CA . ALA B 1 330 ? -14.134 -6.135 -27.644 1 55.09 330 ALA B CA 1
ATOM 5226 C C . ALA B 1 330 ? -12.674 -5.975 -28.058 1 55.09 330 ALA B C 1
ATOM 5228 O O . ALA B 1 330 ? -11.908 -5.273 -27.395 1 55.09 330 ALA B O 1
ATOM 5229 N N . GLY B 1 331 ? -12.034 -6.95 -28.965 1 49.79 331 GLY B N 1
ATOM 5230 C CA . GLY B 1 331 ? -10.685 -7.029 -29.503 1 49.79 331 GLY B CA 1
ATOM 5231 C C . GLY B 1 331 ? -9.848 -8.117 -28.857 1 49.79 331 GLY B C 1
ATOM 5232 O O . GLY B 1 331 ? -8.676 -8.29 -29.197 1 49.79 331 GLY B O 1
ATOM 5233 N N . ALA B 1 332 ? -10.163 -8.456 -27.764 1 48.45 332 ALA B N 1
ATOM 5234 C CA . ALA B 1 332 ? -9.367 -9.533 -27.182 1 48.45 332 ALA B CA 1
ATOM 5235 C C . ALA B 1 332 ? -9.416 -10.785 -28.052 1 48.45 332 ALA B C 1
ATOM 5237 O O . ALA B 1 332 ? -10.469 -11.412 -28.189 1 48.45 332 ALA B O 1
ATOM 5238 N N . LYS B 1 333 ? -8.72 -10.669 -29.265 1 44.14 333 LYS B N 1
ATOM 5239 C CA . LYS B 1 333 ? -8.553 -11.855 -30.099 1 44.14 333 LYS B CA 1
ATOM 5240 C C . LYS B 1 333 ? -8.058 -13.041 -29.276 1 44.14 333 LYS B C 1
ATOM 5242 O O . LYS B 1 333 ? -7.107 -12.912 -28.503 1 44.14 333 LYS B O 1
ATOM 5247 N N . LEU B 1 334 ? -8.842 -14.189 -29.119 1 33.66 334 LEU B N 1
ATOM 5248 C CA . LEU B 1 334 ? -8.332 -15.449 -28.59 1 33.66 334 LEU B CA 1
ATOM 5249 C C . LEU B 1 334 ? -7.248 -16.021 -29.498 1 33.66 334 LEU B C 1
ATOM 5251 O O . LEU B 1 334 ? -7.321 -15.884 -30.722 1 33.66 334 LEU B O 1
#

Sequence (668 aa):
MASENIILYHYSYSPYARRVAWYLTLRGIPYAQCAQPPTMPRPDVARLGIGYRRIPILSIGRDVYLDTRLQLIKLENMDTCLPRLGTSQPDQRAVERLLSTLMTDAGVFGWAASLLPSDLPLLKNPAFQRDRAEFFGTQPRPDPKHVALREVASVFKLLETTLLADGRDWILKTPAPGLADIEAVWPLHWLAGIPGALPKDRFGPQVYPKVYAWIRRFDEAIGQARNKAGKPRTVSGEEAEKLILGSEYHEGEGPVDEGDPEVVKLGLRKGDEITVGPTDFGATRRDVGRLVSLAGDEVVYETRAEGEGKQEVRVHAPRHGFRIQKGREAGAKLMASENIILYHYSYSPYARRVAWYLTLRGIPYAQCAQPPTMPRPDVARLGIGYRRIPILSIGRDVYLDTRLQLIKLENMDTCLPRLGTSQPDQRAVERLLSTLMTDAGVFGWAASLLPSDLPLLKNPAFQRDRAEFFGTQPRPDPKHVALREVASVFKLLETTLLADGRDWILKTPAPGLADIEAVWPLHWLAGIPGALPKDRFGPQVYPKVYAWIRRFDEAIGQARNKAGKPRTVSGEEAEKLILGSEYHEGEGPVDEGDPEVVKLGLRKGDEITVGPTDFGATRRDVGRLVSLAGDEVVYETRAEGEGKQEVRVHAPRHGFRIQKGREAGAKL